Protein AF-A0A1F8CKK1-F1 (afdb_monomer_lite)

Organism: NCBI:txid1802534

pLDDT: mean 74.71, std 16.8, range [35.19, 97.88]

Foldseek 3Di:
DVVLVVLQVVLLVVLVVVLVVVVVVLVVQQVVQPAPDPPDTSHPVNQVVLSVVLNVCSVCVLVLLVVLLVVLLVLLLVLLQVLLVPFQFAHSVRLCCLDPNPVPPCSLVVLLVLLLVLLVLLLVLVLVLLVVVLVVVVVVPPVVCCPVSVVVSVVCNVVSVVVSVVLSVVLVVLSVLLVVLLVVLVVQLSCLSSCVSVQQSVVSPDVCTHDVLSSLSNSLSSQLVSLLSNLSSLLSSLSLQLSLLSCVVPPPDDPVVVVCCVVPPNRHHRDPDDDDDPVVVDPPCSSVVSNVVSSVSSNCSSQSSQQSSCVSSVVHRDDPDPVNVVVVVVVVVVVVVVVVVVVVCVVDVPVPPPPPVCPPPVPVPQDPVCVCVVVPDDDPDPDDDDDPDDDD

Structure (mmCIF, N/CA/C/O backbone):
data_AF-A0A1F8CKK1-F1
#
_entry.id   AF-A0A1F8CKK1-F1
#
loop_
_atom_site.group_PDB
_atom_site.id
_atom_site.type_symbol
_atom_site.label_atom_id
_atom_site.label_alt_id
_atom_site.label_comp_id
_atom_site.label_asym_id
_atom_site.label_entity_id
_atom_site.label_seq_id
_atom_site.pdbx_PDB_ins_code
_atom_site.Cartn_x
_atom_site.Cartn_y
_atom_site.Cartn_z
_atom_site.occupancy
_atom_site.B_iso_or_equiv
_atom_site.auth_seq_id
_atom_site.auth_comp_id
_atom_site.auth_asym_id
_atom_site.auth_atom_id
_atom_site.pdbx_PDB_model_num
ATOM 1 N N . MET A 1 1 ? 5.141 -10.813 16.669 1.00 58.84 1 MET A N 1
ATOM 2 C CA . MET A 1 1 ? 4.476 -9.542 17.045 1.00 58.84 1 MET A CA 1
ATOM 3 C C . MET A 1 1 ? 4.491 -9.273 18.563 1.00 58.84 1 MET A C 1
ATOM 5 O O . MET A 1 1 ? 3.656 -8.501 19.014 1.00 58.84 1 MET A O 1
ATOM 9 N N . GLY A 1 2 ? 5.440 -9.820 19.345 1.00 78.56 2 GLY A N 1
ATOM 10 C CA . GLY A 1 2 ? 5.401 -9.728 20.820 1.00 78.56 2 GLY A CA 1
ATOM 11 C C . GLY A 1 2 ? 5.303 -8.294 21.348 1.00 78.56 2 GLY A C 1
ATOM 12 O O . GLY A 1 2 ? 4.339 -7.955 22.017 1.00 78.56 2 GLY A O 1
ATOM 13 N N . VAL A 1 3 ? 6.188 -7.403 20.891 1.00 86.62 3 VAL A N 1
ATOM 14 C CA . VAL A 1 3 ? 6.189 -5.998 21.341 1.00 86.62 3 VAL A CA 1
ATOM 15 C C . VAL A 1 3 ? 4.869 -5.279 21.025 1.00 86.62 3 VAL A C 1
ATOM 17 O O . VAL A 1 3 ? 4.311 -4.594 21.873 1.00 86.62 3 VAL A O 1
ATOM 20 N N . VAL A 1 4 ? 4.325 -5.447 19.813 1.00 89.31 4 VAL A N 1
ATOM 21 C CA . VAL A 1 4 ? 3.045 -4.820 19.418 1.00 89.31 4 VAL A CA 1
ATOM 22 C C . VAL A 1 4 ? 1.879 -5.373 20.244 1.00 89.31 4 VAL A C 1
ATOM 24 O O . VAL A 1 4 ? 0.963 -4.632 20.597 1.00 89.31 4 VAL A O 1
ATOM 27 N N . GLN A 1 5 ? 1.918 -6.666 20.568 1.00 92.69 5 GLN A N 1
ATOM 28 C CA . GLN A 1 5 ? 0.923 -7.318 21.411 1.00 92.69 5 GLN A CA 1
ATOM 29 C C . GLN A 1 5 ? 0.955 -6.773 22.844 1.00 92.69 5 GLN A C 1
ATOM 31 O O . GLN A 1 5 ? -0.108 -6.502 23.398 1.00 92.69 5 GLN A O 1
ATOM 36 N N . ASP A 1 6 ? 2.136 -6.542 23.416 1.00 95.31 6 ASP A N 1
ATOM 37 C CA . ASP A 1 6 ? 2.282 -5.992 24.771 1.00 95.31 6 ASP A CA 1
ATOM 38 C C . ASP A 1 6 ? 1.684 -4.579 24.874 1.00 95.31 6 ASP A C 1
ATOM 40 O O . ASP A 1 6 ? 0.915 -4.263 25.793 1.00 95.31 6 ASP A O 1
ATOM 44 N N . TRP A 1 7 ? 1.951 -3.740 23.867 1.00 95.19 7 TRP A N 1
ATOM 45 C CA . TRP A 1 7 ? 1.328 -2.420 23.746 1.00 95.19 7 TRP A CA 1
ATOM 46 C C . TRP A 1 7 ? -0.192 -2.513 23.597 1.00 95.19 7 TRP A C 1
ATOM 48 O O . TRP A 1 7 ? -0.923 -1.785 24.271 1.00 95.19 7 TRP A O 1
ATOM 58 N N . TRP A 1 8 ? -0.689 -3.433 22.766 1.00 96.81 8 TRP A N 1
ATOM 59 C CA . TRP A 1 8 ? -2.127 -3.657 22.618 1.00 96.81 8 TRP A CA 1
ATOM 60 C C . TRP A 1 8 ? -2.789 -4.098 23.930 1.00 96.81 8 TRP A C 1
ATOM 62 O O . TRP A 1 8 ? -3.837 -3.558 24.280 1.00 96.81 8 TRP A O 1
ATOM 72 N N . ILE A 1 9 ? -2.184 -5.020 24.693 1.00 96.56 9 ILE A N 1
ATOM 73 C CA . ILE A 1 9 ? -2.707 -5.462 26.000 1.00 96.56 9 I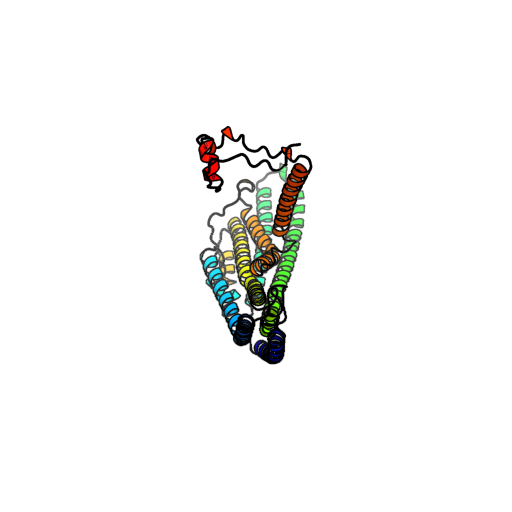LE A CA 1
ATOM 74 C C . ILE A 1 9 ? -2.836 -4.266 26.947 1.00 96.56 9 ILE A C 1
ATOM 76 O O . ILE A 1 9 ? -3.868 -4.106 27.601 1.00 96.56 9 ILE A O 1
ATOM 80 N N . THR A 1 10 ? -1.820 -3.404 26.978 1.00 97.00 10 THR A N 1
ATOM 81 C CA . THR A 1 10 ? -1.805 -2.199 27.816 1.00 97.00 10 THR A CA 1
ATOM 82 C C . THR A 1 10 ? -2.953 -1.256 27.452 1.00 97.00 10 THR A C 1
ATOM 84 O O . THR A 1 10 ? -3.754 -0.886 28.313 1.00 97.00 10 THR A O 1
ATOM 87 N N . ILE A 1 11 ? -3.100 -0.924 26.164 1.00 97.88 11 ILE A N 1
ATOM 88 C CA . ILE A 1 11 ? -4.178 -0.048 25.683 1.00 97.88 11 ILE A CA 1
ATOM 89 C C . ILE A 1 11 ? -5.557 -0.686 25.881 1.00 97.88 11 ILE A C 1
ATOM 91 O O . ILE A 1 11 ? -6.513 0.005 26.234 1.00 97.88 11 ILE A O 1
ATOM 95 N N . ARG A 1 12 ? -5.686 -2.002 25.708 1.00 97.25 12 ARG A N 1
ATOM 96 C CA . ARG A 1 12 ? -6.932 -2.739 25.947 1.00 97.25 12 ARG A CA 1
ATOM 97 C C . ARG A 1 12 ? -7.354 -2.671 27.412 1.00 97.25 12 ARG A C 1
ATOM 99 O O . ARG A 1 12 ? -8.513 -2.377 27.686 1.00 97.25 12 ARG A O 1
ATOM 106 N N . ASN A 1 13 ? -6.431 -2.899 28.345 1.00 97.69 13 ASN A N 1
ATOM 107 C CA . ASN A 1 13 ? -6.725 -2.834 29.777 1.00 97.69 13 ASN A CA 1
ATOM 108 C C . ASN A 1 13 ? -7.135 -1.412 30.193 1.00 97.69 13 ASN A C 1
ATOM 110 O O . ASN A 1 13 ? -8.126 -1.242 30.902 1.00 97.69 13 ASN A O 1
ATOM 114 N N . LEU A 1 14 ? -6.443 -0.392 29.671 1.00 97.31 14 LEU A N 1
ATOM 115 C CA . LEU A 1 14 ? -6.842 1.008 29.831 1.00 97.31 14 LEU A CA 1
ATOM 116 C C . LEU A 1 14 ? -8.254 1.260 29.275 1.00 97.31 14 LEU A C 1
ATOM 118 O O . LEU A 1 14 ? -9.082 1.901 29.919 1.00 97.31 14 LEU A O 1
ATOM 122 N N . THR A 1 15 ? -8.549 0.710 28.096 1.00 97.12 15 THR A N 1
ATOM 123 C CA . THR A 1 15 ? -9.863 0.828 27.452 1.00 97.12 15 THR A CA 1
ATOM 124 C C . THR A 1 15 ? -10.959 0.188 28.297 1.00 97.12 15 THR A C 1
ATOM 126 O O . THR A 1 15 ? -12.020 0.785 28.426 1.00 97.12 15 THR A O 1
ATOM 129 N N . TYR A 1 16 ? -10.725 -0.965 28.934 1.00 96.88 16 TYR A N 1
ATOM 130 C CA . TYR A 1 16 ? -11.705 -1.548 29.861 1.00 96.88 16 TYR A CA 1
ATOM 131 C C . TYR A 1 16 ? -11.986 -0.651 31.067 1.00 96.88 16 TYR A C 1
ATOM 133 O O . TYR A 1 16 ? -13.138 -0.555 31.482 1.00 96.88 16 TYR A O 1
ATOM 141 N N . GLY A 1 17 ? -10.981 0.073 31.569 1.00 95.81 17 GLY A N 1
ATOM 142 C CA . GLY A 1 17 ? -11.201 1.126 32.564 1.00 95.81 17 GLY A CA 1
ATOM 143 C C . GLY A 1 17 ? -12.185 2.189 32.063 1.00 95.81 17 GLY A C 1
ATOM 144 O O . GLY A 1 17 ? -13.155 2.515 32.746 1.00 95.81 17 GLY A O 1
ATOM 145 N N . PHE A 1 18 ? -12.007 2.664 30.827 1.00 95.81 18 PHE A N 1
ATOM 146 C CA . PHE A 1 18 ? -12.954 3.598 30.214 1.00 95.81 18 PHE A CA 1
ATOM 147 C C . PHE A 1 18 ? -14.330 2.978 29.942 1.00 95.81 18 PHE A C 1
ATOM 149 O O . PHE A 1 18 ? -15.329 3.665 30.129 1.00 95.81 18 PHE A O 1
ATOM 156 N N . VAL A 1 19 ? -14.422 1.698 29.559 1.00 94.94 19 VAL A N 1
ATOM 157 C CA . VAL A 1 19 ? -15.707 0.996 29.360 1.00 94.94 19 VAL A CA 1
ATOM 158 C C . VAL A 1 19 ? -16.568 1.069 30.617 1.00 94.94 19 VAL A C 1
ATOM 160 O O . VAL A 1 19 ? -17.765 1.316 30.501 1.00 94.94 19 VAL A O 1
ATOM 163 N N . VAL A 1 20 ? -15.982 0.899 31.807 1.00 95.62 20 VAL A N 1
ATOM 164 C CA . VAL A 1 20 ? -16.723 1.022 33.074 1.00 95.62 20 VAL A CA 1
ATOM 165 C C . VAL A 1 20 ? -17.326 2.420 33.213 1.00 95.62 20 VAL A C 1
ATOM 167 O O . VAL A 1 20 ? -18.511 2.552 33.516 1.00 95.62 20 VAL A O 1
ATOM 170 N N . LEU A 1 21 ? -16.553 3.468 32.916 1.00 94.62 21 LEU A N 1
ATOM 171 C CA . LEU A 1 21 ? -17.052 4.847 32.936 1.00 94.62 21 LEU A CA 1
ATOM 172 C C . LEU A 1 21 ? -18.163 5.071 31.903 1.00 94.62 21 LEU A C 1
ATOM 174 O O . LEU A 1 21 ? -19.169 5.709 32.209 1.00 94.62 21 LEU A O 1
ATOM 178 N N . VAL A 1 22 ? -18.024 4.509 30.699 1.00 92.12 22 VAL A N 1
ATOM 179 C CA . VAL A 1 22 ? -19.056 4.585 29.654 1.00 92.12 22 VAL A CA 1
ATOM 180 C C . VAL A 1 22 ? -20.335 3.854 30.081 1.00 92.12 22 VAL A C 1
ATOM 182 O O . VAL A 1 22 ? -21.434 4.355 29.858 1.00 92.12 22 VAL A O 1
ATOM 185 N N . ALA A 1 23 ? -20.218 2.697 30.733 1.00 91.81 23 ALA A N 1
ATOM 186 C CA . ALA A 1 23 ? -21.359 1.946 31.253 1.00 91.81 23 ALA A CA 1
ATOM 187 C C . ALA A 1 23 ? -22.105 2.717 32.355 1.00 91.81 23 ALA A C 1
ATOM 189 O O . ALA A 1 23 ? -23.339 2.763 32.356 1.00 91.81 23 ALA A O 1
ATOM 190 N N . LEU A 1 24 ? -21.369 3.372 33.260 1.00 93.81 24 LEU A N 1
ATOM 191 C CA . LEU A 1 24 ? -21.950 4.265 34.267 1.00 93.81 24 LEU A CA 1
ATOM 192 C C . LEU A 1 24 ? -22.661 5.447 33.605 1.00 93.81 24 LEU A C 1
ATOM 194 O O . LEU A 1 24 ? -23.806 5.744 33.938 1.00 93.81 24 LEU A O 1
ATOM 198 N N . TYR A 1 25 ? -22.021 6.071 32.616 1.00 89.88 25 TYR A N 1
ATOM 199 C CA . TYR A 1 25 ? -22.616 7.158 31.846 1.00 89.88 25 TYR A CA 1
ATOM 200 C C . TYR A 1 25 ? -23.936 6.735 31.181 1.00 89.88 25 TYR A C 1
ATOM 202 O O . TYR A 1 25 ? -24.949 7.410 31.364 1.00 89.88 25 TYR A O 1
ATOM 210 N N . TYR A 1 26 ? -23.980 5.585 30.497 1.00 88.44 26 TYR A N 1
ATOM 211 C CA . TYR A 1 26 ? -25.229 5.063 29.927 1.00 88.44 26 TYR A CA 1
ATOM 212 C C . TYR A 1 26 ? -26.294 4.770 30.988 1.00 88.44 26 TYR A C 1
ATOM 214 O O . TYR A 1 26 ? -27.465 5.060 30.752 1.00 88.44 26 TYR A O 1
ATOM 222 N N . SER A 1 27 ? -25.911 4.257 32.159 1.00 88.81 27 SER A N 1
ATOM 223 C CA . SER A 1 27 ? -26.847 4.024 33.268 1.00 88.81 27 SER A CA 1
ATOM 224 C C . SER A 1 27 ? -27.545 5.317 33.708 1.00 88.81 27 SER A C 1
ATOM 226 O O . SER A 1 27 ? -28.767 5.338 33.862 1.00 88.81 27 SER A O 1
ATOM 228 N N . PHE A 1 28 ? -26.801 6.422 33.829 1.00 90.00 28 PHE A N 1
ATOM 229 C CA . PHE A 1 28 ? -27.382 7.732 34.144 1.00 90.00 28 PHE A CA 1
ATOM 230 C C . PHE A 1 28 ? -28.257 8.277 33.015 1.00 90.00 28 PHE A C 1
ATOM 232 O O . PHE A 1 28 ? -29.339 8.795 33.277 1.00 90.00 28 PHE A O 1
ATOM 239 N N . LEU A 1 29 ? -27.832 8.136 31.756 1.00 87.06 29 LEU A N 1
ATOM 240 C CA . LEU A 1 29 ? -28.624 8.563 30.598 1.00 87.06 29 LEU A CA 1
ATOM 241 C C . LEU A 1 29 ? -29.995 7.882 30.542 1.00 87.06 29 LEU A C 1
ATOM 243 O O . LEU A 1 29 ? -30.996 8.527 30.223 1.00 87.06 29 LEU A O 1
ATOM 247 N N . ILE A 1 30 ? -30.024 6.591 30.872 1.00 87.56 30 ILE A N 1
ATOM 248 C CA . ILE A 1 30 ? -31.239 5.784 30.952 1.00 87.56 30 ILE A CA 1
ATOM 249 C C . ILE A 1 30 ? -32.105 6.249 32.130 1.00 87.56 30 ILE A C 1
ATOM 251 O O . ILE A 1 30 ? -33.291 6.513 31.935 1.00 87.56 30 ILE A O 1
ATOM 255 N N . MET A 1 31 ? -31.524 6.402 33.328 1.00 88.31 31 MET A N 1
ATOM 256 C CA . MET A 1 31 ? -32.251 6.827 34.534 1.00 88.31 31 MET A CA 1
ATOM 257 C C . MET A 1 31 ? -32.874 8.219 34.374 1.00 88.31 31 MET A C 1
ATOM 259 O O . MET A 1 31 ? -34.038 8.422 34.708 1.00 88.31 31 MET A O 1
ATOM 263 N N . PHE A 1 32 ? -32.125 9.170 33.816 1.00 86.75 32 PHE A N 1
ATOM 264 C CA . PHE A 1 32 ? -32.598 10.537 33.592 1.00 86.75 32 PHE A CA 1
ATOM 265 C C . PHE A 1 32 ? -33.416 10.701 32.314 1.00 86.75 32 PHE A C 1
ATOM 267 O O . PHE A 1 32 ? -33.806 11.819 31.977 1.00 86.75 32 PHE A O 1
ATOM 274 N N . ARG A 1 33 ? -33.684 9.603 31.594 1.00 82.88 33 ARG A N 1
ATOM 275 C CA . ARG A 1 33 ? -34.461 9.602 30.353 1.00 82.88 33 ARG A CA 1
ATOM 276 C C . ARG A 1 33 ? -33.969 10.683 29.375 1.00 82.88 33 ARG A C 1
ATOM 278 O O . ARG A 1 33 ? -34.769 11.398 28.765 1.00 82.88 33 ARG A O 1
ATOM 285 N N . MET A 1 34 ? -32.646 10.827 29.250 1.00 78.00 34 MET A N 1
ATOM 286 C CA . MET A 1 34 ? -32.038 11.904 28.469 1.00 78.00 34 MET A CA 1
ATOM 287 C C . MET A 1 34 ? -32.328 11.703 26.973 1.00 78.00 34 MET A C 1
ATOM 289 O O . MET A 1 34 ? -32.187 10.605 26.425 1.00 78.00 34 MET A O 1
ATOM 293 N N . LYS A 1 35 ? -32.763 12.777 26.308 1.00 74.75 35 LYS A N 1
ATOM 294 C CA . LYS A 1 35 ? -33.112 12.797 24.883 1.00 74.75 35 LYS A CA 1
ATOM 295 C C . LYS A 1 35 ? -31.888 13.168 24.039 1.00 74.75 35 LYS A C 1
ATOM 297 O O . LYS A 1 35 ? -31.324 14.235 24.251 1.00 74.75 35 LYS A O 1
ATOM 302 N N . ILE A 1 36 ? -31.501 12.327 23.071 1.00 67.38 36 ILE A N 1
ATOM 303 C CA . ILE A 1 36 ? -30.452 12.658 22.075 1.00 67.38 36 ILE A CA 1
ATOM 304 C C . ILE A 1 36 ? -31.035 13.530 20.953 1.00 67.38 36 ILE A C 1
ATOM 306 O O . ILE A 1 36 ? -30.347 14.367 20.378 1.00 67.38 36 ILE A O 1
ATOM 310 N N . SER A 1 37 ? -32.319 13.344 20.644 1.00 68.88 37 SER A N 1
ATOM 311 C CA . SER A 1 37 ? -33.090 14.178 19.721 1.00 68.88 37 SER A CA 1
ATOM 312 C C . SER A 1 37 ? -34.460 14.479 20.340 1.00 68.88 37 SER A C 1
ATOM 314 O O . SER A 1 37 ? -34.867 13.762 21.258 1.00 68.88 37 SER A O 1
ATOM 316 N N . PRO A 1 38 ? -35.219 15.486 19.864 1.00 61.25 38 PRO A N 1
ATOM 317 C CA . PRO A 1 38 ? -36.509 15.871 20.456 1.00 61.25 38 PRO A CA 1
ATOM 318 C C . PRO A 1 38 ? -37.500 14.705 20.655 1.00 61.25 38 PRO A C 1
ATOM 320 O O . PRO A 1 38 ? -38.376 14.776 21.522 1.00 61.25 38 PRO A O 1
ATOM 323 N N . GLN A 1 39 ? -37.323 13.622 19.887 1.00 53.75 39 GLN A N 1
ATOM 324 C CA . GLN A 1 39 ? -38.182 12.441 19.845 1.00 53.75 39 GLN A CA 1
ATOM 325 C C . GLN A 1 39 ? -37.489 11.132 20.292 1.00 53.75 39 GLN A C 1
ATOM 327 O O . GLN A 1 39 ? -38.193 10.158 20.543 1.00 53.75 39 GLN A O 1
ATOM 332 N N . ALA A 1 40 ? -36.155 11.081 20.445 1.00 70.75 40 ALA A N 1
ATOM 333 C CA . ALA A 1 40 ? -35.425 9.854 20.800 1.00 70.75 40 ALA A CA 1
ATOM 334 C C . ALA A 1 40 ? -34.762 9.942 22.184 1.00 70.75 40 ALA A C 1
ATOM 336 O O . ALA A 1 40 ? -33.787 10.671 22.390 1.00 70.75 40 ALA A O 1
ATOM 337 N N . VAL A 1 41 ? -35.286 9.156 23.125 1.00 68.62 41 VAL A N 1
ATOM 338 C CA . VAL A 1 41 ? -34.684 8.888 24.439 1.00 68.62 41 VAL A CA 1
ATOM 339 C C . VAL A 1 41 ? -33.741 7.692 24.320 1.00 68.62 41 VAL A C 1
ATOM 341 O O . VAL A 1 41 ? -34.064 6.721 23.636 1.00 68.62 41 VAL A O 1
ATOM 344 N N . ILE A 1 42 ? -32.608 7.728 25.021 1.00 75.38 42 ILE A N 1
ATOM 345 C CA . ILE A 1 42 ? -31.711 6.569 25.133 1.00 75.38 42 ILE A CA 1
ATOM 346 C C . ILE A 1 42 ? -32.409 5.467 25.932 1.00 75.38 42 ILE A C 1
ATOM 348 O O . ILE A 1 42 ? -32.591 5.592 27.141 1.00 75.38 42 ILE A O 1
ATOM 352 N N . SER A 1 43 ? -32.806 4.389 25.256 1.00 77.00 43 SER A N 1
ATOM 353 C CA . SER A 1 43 ? -33.398 3.213 25.898 1.00 77.00 43 SER A CA 1
ATOM 354 C C . SER A 1 43 ? -32.340 2.165 26.249 1.00 77.00 43 SER A C 1
ATOM 356 O O . SER A 1 43 ? -31.331 2.024 25.549 1.00 77.00 43 SER A O 1
ATOM 358 N N . ILE A 1 44 ? -32.623 1.376 27.292 1.00 78.06 44 ILE A N 1
ATOM 359 C CA . ILE A 1 44 ? -31.873 0.165 27.679 1.00 78.06 44 ILE A CA 1
ATOM 360 C C . ILE A 1 44 ? -31.644 -0.745 26.468 1.00 78.06 44 ILE A C 1
ATOM 362 O O . ILE A 1 44 ? -30.530 -1.212 26.231 1.00 78.06 44 ILE A O 1
ATOM 366 N N . GLU A 1 45 ? -32.692 -0.924 25.666 1.00 79.88 45 GLU A N 1
ATOM 367 C CA . GLU A 1 45 ? -32.716 -1.786 24.484 1.00 79.88 45 GLU A CA 1
ATOM 368 C C . GLU A 1 45 ? -31.736 -1.337 23.396 1.00 79.88 45 GLU A C 1
ATOM 370 O O . GLU A 1 45 ? -31.213 -2.162 22.656 1.00 79.88 45 GLU A O 1
ATOM 375 N N . SER A 1 46 ? -31.442 -0.036 23.304 1.00 83.12 46 SER A N 1
ATOM 376 C CA . SER A 1 46 ? -30.497 0.501 22.317 1.00 83.12 46 SER A CA 1
ATOM 377 C C . SER A 1 46 ? -29.065 0.640 22.845 1.00 83.12 46 SER A C 1
ATOM 379 O O . SER A 1 46 ? -28.116 0.585 22.059 1.00 83.12 46 SER A O 1
ATOM 381 N N . ALA A 1 47 ? -28.896 0.834 24.156 1.00 82.94 47 ALA A N 1
ATOM 382 C CA . ALA A 1 47 ? -27.607 1.125 24.780 1.00 82.94 47 ALA A CA 1
ATOM 383 C C . ALA A 1 47 ? -26.841 -0.146 25.178 1.00 82.94 47 ALA A C 1
ATOM 385 O O . ALA A 1 47 ? -25.645 -0.248 24.896 1.00 82.94 47 ALA A O 1
ATOM 386 N N . ILE A 1 48 ? -27.519 -1.135 25.778 1.00 88.12 48 ILE A N 1
ATOM 387 C CA . ILE A 1 48 ? -26.867 -2.369 26.246 1.00 88.12 48 ILE A CA 1
ATOM 388 C C . ILE A 1 48 ? -26.255 -3.164 25.086 1.00 88.12 48 ILE A C 1
ATOM 390 O O . ILE A 1 48 ? -25.065 -3.479 25.170 1.00 88.12 48 ILE A O 1
ATOM 394 N N . PRO A 1 49 ? -26.976 -3.454 23.981 1.00 88.69 49 PRO A N 1
ATOM 395 C CA . PRO A 1 49 ? -26.403 -4.258 22.903 1.00 88.69 49 PRO A CA 1
ATOM 396 C C . PRO A 1 49 ? -25.157 -3.612 22.293 1.00 88.69 49 PRO A C 1
ATOM 398 O O . PRO A 1 49 ? -24.177 -4.299 22.017 1.00 88.69 49 PRO A O 1
ATOM 401 N N . LYS A 1 50 ? -25.151 -2.281 22.147 1.00 88.25 50 LYS A N 1
ATOM 402 C CA . LYS A 1 50 ? -23.993 -1.538 21.630 1.00 88.25 50 LYS A CA 1
ATOM 403 C C . LYS A 1 50 ? -22.774 -1.669 22.535 1.00 88.25 50 LYS A C 1
ATOM 405 O O . LYS A 1 50 ? -21.676 -1.893 22.032 1.00 88.25 50 LYS A O 1
ATOM 410 N N . LEU A 1 51 ? -22.963 -1.561 23.850 1.00 92.25 51 LEU A N 1
ATOM 411 C CA . LEU A 1 51 ? -21.875 -1.702 24.815 1.00 92.25 51 LEU A CA 1
ATOM 412 C C . LEU A 1 51 ? -21.310 -3.129 24.824 1.00 92.25 51 LEU A C 1
ATOM 414 O O . LEU A 1 51 ? -20.093 -3.298 24.786 1.00 92.25 51 LEU A O 1
ATOM 418 N N . VAL A 1 52 ? -22.177 -4.146 24.788 1.00 94.38 52 VAL A N 1
ATOM 419 C CA . VAL A 1 52 ? -21.765 -5.560 24.708 1.00 94.38 52 VAL A CA 1
ATOM 420 C C . VAL A 1 52 ? -20.965 -5.829 23.431 1.00 94.38 52 VAL A C 1
ATOM 422 O O . VAL A 1 52 ? -19.880 -6.408 23.494 1.00 94.38 52 VAL A O 1
ATOM 425 N N . ILE A 1 53 ? -21.454 -5.358 22.279 1.00 93.19 53 ILE A N 1
ATOM 426 C CA . ILE A 1 53 ? -20.752 -5.499 20.998 1.00 93.19 53 ILE A CA 1
ATOM 427 C C . ILE A 1 53 ? -19.402 -4.775 21.038 1.00 93.19 53 ILE A C 1
ATOM 429 O O . ILE A 1 53 ? -18.409 -5.329 20.578 1.00 93.19 53 ILE A O 1
ATOM 433 N N . ALA A 1 54 ? -19.326 -3.569 21.609 1.00 93.88 54 ALA A N 1
ATOM 434 C CA . ALA A 1 54 ? -18.067 -2.837 21.710 1.00 93.88 54 ALA A CA 1
ATOM 435 C C . ALA A 1 54 ? -17.029 -3.587 22.554 1.00 93.88 54 ALA A C 1
ATOM 437 O O . ALA A 1 54 ? -15.887 -3.712 22.122 1.00 93.88 54 ALA A O 1
ATOM 438 N N . VAL A 1 55 ? -17.416 -4.142 23.708 1.00 95.75 55 VAL A N 1
ATOM 439 C CA . VAL A 1 55 ? -16.510 -4.949 24.546 1.00 95.75 55 VAL A CA 1
ATOM 440 C C . VAL A 1 55 ? -16.018 -6.184 23.794 1.00 95.75 55 VAL A C 1
ATOM 442 O O . VAL A 1 55 ? -14.821 -6.459 23.806 1.00 95.75 55 VAL A O 1
ATOM 445 N N . LEU A 1 56 ? -16.909 -6.881 23.086 1.00 96.56 56 LEU A N 1
ATOM 446 C CA . LEU A 1 56 ? -16.545 -8.031 22.256 1.00 96.56 56 LEU A CA 1
ATOM 447 C C . LEU A 1 56 ? -15.576 -7.634 21.130 1.00 96.56 56 LEU A C 1
ATOM 449 O O . LEU A 1 56 ? -14.574 -8.297 20.887 1.00 96.56 56 LEU A O 1
ATOM 453 N N . LEU A 1 57 ? -15.822 -6.523 20.442 1.00 96.69 57 LEU A N 1
ATOM 454 C CA . LEU A 1 57 ? -14.918 -6.057 19.390 1.00 96.69 57 LEU A CA 1
ATOM 455 C C . LEU A 1 57 ? -13.566 -5.605 19.955 1.00 96.69 57 LEU A C 1
ATOM 457 O O . LEU A 1 57 ? -12.538 -5.819 19.317 1.00 96.69 57 LEU A O 1
ATOM 461 N N . ILE A 1 58 ? -13.542 -5.035 21.161 1.00 96.88 58 ILE A N 1
ATOM 462 C CA . ILE A 1 58 ? -12.306 -4.687 21.867 1.00 96.88 58 ILE A CA 1
ATOM 463 C C . ILE A 1 58 ? -11.495 -5.950 22.193 1.00 96.88 58 ILE A C 1
ATOM 465 O O . ILE A 1 58 ? -10.294 -5.974 21.901 1.00 96.88 58 ILE A O 1
ATOM 469 N N . THR A 1 59 ? -12.120 -7.003 22.740 1.00 96.25 59 THR A N 1
ATOM 470 C CA . THR A 1 59 ? -11.426 -8.258 23.095 1.00 96.25 59 THR A CA 1
ATOM 471 C C . THR A 1 59 ? -10.811 -8.922 21.864 1.00 96.25 59 THR A C 1
ATOM 473 O O . THR A 1 59 ? -9.646 -9.319 21.900 1.00 96.25 59 THR A O 1
ATOM 476 N N . PHE A 1 60 ? -11.566 -8.990 20.764 1.00 96.56 60 PHE A N 1
ATOM 477 C CA . PHE A 1 60 ? -11.152 -9.655 19.528 1.00 96.56 60 PHE A CA 1
ATOM 478 C C . PHE A 1 60 ? -10.380 -8.757 18.553 1.00 96.56 60 PHE A C 1
ATOM 480 O O . PHE A 1 60 ? -9.922 -9.245 17.522 1.00 96.56 60 PHE A O 1
ATOM 487 N N . SER A 1 61 ? -10.175 -7.474 18.865 1.00 97.06 61 SER A N 1
ATOM 488 C CA . SER A 1 61 ? -9.538 -6.510 17.952 1.00 97.06 61 SER A CA 1
ATOM 489 C C . SER A 1 61 ? -8.175 -6.966 17.413 1.00 97.06 61 SER A C 1
ATOM 491 O O . SER A 1 61 ? -7.910 -6.816 16.220 1.00 97.06 61 SER A O 1
ATOM 493 N N . TYR A 1 62 ? -7.338 -7.586 18.252 1.00 96.00 62 TYR A N 1
ATOM 494 C CA . TYR A 1 62 ? -6.041 -8.129 17.834 1.00 96.00 62 TYR A CA 1
ATOM 495 C C . TYR A 1 62 ? -6.180 -9.320 16.879 1.00 96.00 62 TYR A C 1
ATOM 497 O O . TYR A 1 62 ? -5.491 -9.376 15.865 1.00 96.00 62 TYR A O 1
ATOM 505 N N . ALA A 1 63 ? -7.104 -10.243 17.164 1.00 95.94 63 ALA A N 1
ATOM 506 C CA . ALA A 1 63 ? -7.352 -11.408 16.318 1.00 95.94 63 ALA A CA 1
ATOM 507 C C . ALA A 1 63 ? -7.912 -10.999 14.947 1.00 95.94 63 ALA A C 1
ATOM 509 O O . ALA A 1 63 ? -7.461 -11.503 13.923 1.00 95.94 63 ALA A O 1
ATOM 510 N N . ILE A 1 64 ? -8.837 -10.033 14.918 1.00 96.69 64 ILE A N 1
ATOM 511 C CA . ILE A 1 64 ? -9.387 -9.474 13.674 1.00 96.69 64 ILE A CA 1
ATOM 512 C C . ILE A 1 64 ? -8.277 -8.821 12.849 1.00 96.69 64 ILE A C 1
ATOM 514 O O . ILE A 1 64 ? -8.216 -9.009 11.635 1.00 96.69 64 ILE A O 1
ATOM 518 N N . ALA A 1 65 ? -7.382 -8.070 13.494 1.00 96.50 65 ALA A N 1
ATOM 519 C CA . ALA A 1 65 ? -6.270 -7.454 12.792 1.00 96.50 65 ALA A CA 1
ATOM 520 C C . ALA A 1 65 ? -5.258 -8.479 12.261 1.00 96.50 65 ALA A C 1
ATOM 522 O O . ALA A 1 65 ? -4.807 -8.337 11.128 1.00 96.50 65 ALA A O 1
ATOM 523 N N . GLY A 1 66 ? -4.942 -9.519 13.040 1.00 94.44 66 GLY A N 1
ATOM 524 C CA . GLY A 1 66 ? -4.114 -10.640 12.590 1.00 94.44 66 GLY A CA 1
ATOM 525 C C . GLY A 1 66 ? -4.719 -11.334 11.372 1.00 94.44 66 GLY A C 1
ATOM 526 O O . GLY A 1 66 ? -4.058 -11.459 10.348 1.00 94.44 66 GLY A O 1
ATOM 527 N N . PHE A 1 67 ? -6.016 -11.643 11.423 1.00 95.88 67 PHE A N 1
ATOM 528 C CA . PHE A 1 67 ? -6.740 -12.216 10.289 1.00 95.88 67 PHE A CA 1
ATOM 529 C C . PHE A 1 67 ? -6.696 -11.318 9.040 1.00 95.88 67 PHE A C 1
ATOM 531 O O . PHE A 1 67 ? -6.506 -11.805 7.928 1.00 95.88 67 PHE A O 1
ATOM 538 N N . ALA A 1 68 ? -6.829 -9.998 9.201 1.00 95.38 68 ALA A N 1
ATOM 539 C CA . ALA A 1 68 ? -6.720 -9.059 8.084 1.00 95.38 68 ALA A CA 1
ATOM 540 C C . ALA A 1 68 ? -5.306 -9.034 7.470 1.00 95.38 68 ALA A C 1
ATOM 542 O O . ALA A 1 68 ? -5.167 -8.915 6.251 1.00 95.38 68 ALA A O 1
ATOM 543 N N . VAL A 1 69 ? -4.262 -9.159 8.296 1.00 93.50 69 VAL A N 1
ATOM 544 C CA . VAL A 1 69 ? -2.868 -9.282 7.838 1.00 93.50 69 VAL A CA 1
ATOM 545 C C . VAL A 1 69 ? -2.660 -10.596 7.084 1.00 93.50 69 VAL A C 1
ATOM 547 O O . VAL A 1 69 ? -2.072 -10.585 6.004 1.00 93.50 69 VAL A O 1
ATOM 550 N N . ASP A 1 70 ? -3.190 -11.709 7.584 1.00 93.19 70 ASP A N 1
ATOM 551 C CA . ASP A 1 70 ? -3.095 -13.005 6.904 1.00 93.19 70 ASP A CA 1
ATOM 552 C C . ASP A 1 70 ? -3.793 -12.965 5.537 1.00 93.19 70 ASP A C 1
ATOM 554 O O . ASP A 1 70 ? -3.229 -13.388 4.525 1.00 93.19 70 ASP A O 1
ATOM 558 N N . LEU A 1 71 ? -4.983 -12.359 5.471 1.00 93.62 71 LEU A N 1
ATOM 559 C CA . LEU A 1 71 ? -5.716 -12.156 4.221 1.00 93.62 71 LEU A CA 1
ATOM 560 C C . LEU A 1 71 ? -4.921 -11.304 3.221 1.00 93.62 71 LEU A C 1
ATOM 562 O O . LEU A 1 71 ? -4.930 -11.592 2.024 1.00 93.62 71 LEU A O 1
ATOM 566 N N . MET A 1 72 ? -4.197 -10.285 3.695 1.00 92.00 72 MET A N 1
ATOM 567 C CA . MET A 1 72 ? -3.298 -9.506 2.844 1.00 92.00 72 MET A CA 1
ATOM 568 C C . MET A 1 72 ? -2.247 -10.408 2.187 1.00 92.00 72 MET A C 1
ATOM 570 O O . MET A 1 72 ? -2.061 -10.300 0.977 1.00 92.00 72 MET A O 1
ATOM 574 N N . TYR A 1 73 ? -1.612 -11.321 2.933 1.00 88.44 73 TYR A N 1
ATOM 575 C CA . TYR A 1 73 ? -0.598 -12.235 2.383 1.00 88.44 73 TYR A CA 1
ATOM 576 C C . TYR A 1 73 ? -1.184 -13.245 1.392 1.00 88.44 73 TYR A C 1
ATOM 578 O O . TYR A 1 73 ? -0.554 -13.581 0.390 1.00 88.44 73 TYR A O 1
ATOM 586 N N . VAL A 1 74 ? -2.409 -13.713 1.630 1.00 89.88 74 VAL A N 1
ATOM 587 C CA . VAL A 1 74 ? -3.110 -14.586 0.677 1.00 89.88 74 VAL A CA 1
ATOM 588 C C . VAL A 1 74 ? -3.382 -13.841 -0.630 1.00 89.88 74 VAL A C 1
ATOM 590 O O . VAL A 1 74 ? -3.082 -14.351 -1.710 1.00 89.88 74 VAL A O 1
ATOM 593 N N . ILE A 1 75 ? -3.897 -12.611 -0.547 1.00 89.12 75 ILE A N 1
ATOM 594 C CA . ILE A 1 75 ? -4.182 -11.781 -1.723 1.00 89.12 75 ILE A CA 1
ATOM 595 C C . ILE A 1 75 ? -2.895 -11.479 -2.496 1.00 89.12 75 ILE A C 1
ATOM 597 O O . ILE A 1 75 ? -2.874 -11.618 -3.721 1.00 89.12 75 ILE A O 1
ATOM 601 N N . THR A 1 76 ? -1.810 -11.105 -1.809 1.00 85.56 76 THR A N 1
ATOM 602 C CA . THR A 1 76 ? -0.517 -10.881 -2.472 1.00 85.56 76 THR A CA 1
ATOM 603 C C . THR A 1 76 ? -0.008 -12.141 -3.167 1.00 85.56 76 THR A C 1
ATOM 605 O O . THR A 1 76 ? 0.513 -12.042 -4.277 1.00 85.56 76 THR A O 1
ATOM 608 N N . GLY A 1 77 ? -0.200 -13.320 -2.572 1.00 82.94 77 GLY A N 1
ATOM 609 C CA . GLY A 1 77 ? 0.225 -14.592 -3.160 1.00 82.94 77 GLY A CA 1
ATOM 610 C C . GLY A 1 77 ? -0.537 -14.979 -4.408 1.00 82.94 77 GLY A C 1
ATOM 611 O O . GLY A 1 77 ? 0.073 -15.386 -5.398 1.00 82.94 77 GLY A O 1
ATOM 612 N N . ILE A 1 78 ? -1.851 -14.764 -4.409 1.00 85.81 78 ILE A N 1
ATOM 613 C CA . ILE A 1 78 ? -2.681 -14.987 -5.595 1.00 85.81 78 ILE A CA 1
ATOM 614 C C . ILE A 1 78 ? -2.223 -14.074 -6.739 1.00 85.81 78 ILE A C 1
ATOM 616 O O . ILE A 1 78 ? -2.027 -14.548 -7.860 1.00 85.81 78 ILE A O 1
ATOM 620 N N . PHE A 1 79 ? -1.985 -12.784 -6.476 1.00 83.12 79 PHE A N 1
ATOM 621 C CA . PHE A 1 79 ? -1.479 -11.864 -7.501 1.00 83.12 79 PHE A CA 1
ATOM 622 C C . PHE A 1 79 ? -0.084 -12.248 -8.007 1.00 83.12 79 PHE A C 1
ATOM 624 O O . PHE A 1 79 ? 0.149 -12.246 -9.215 1.00 83.12 79 PHE A O 1
ATOM 631 N N . ALA A 1 80 ? 0.834 -12.622 -7.113 1.00 78.62 80 ALA A N 1
ATOM 632 C CA . ALA A 1 80 ? 2.181 -13.044 -7.494 1.00 78.62 80 ALA A CA 1
ATOM 633 C C . ALA A 1 80 ? 2.161 -14.277 -8.413 1.00 78.62 80 ALA A C 1
ATOM 635 O O . ALA A 1 80 ? 2.839 -14.295 -9.443 1.00 78.62 80 ALA A O 1
ATOM 636 N N . TYR A 1 81 ? 1.350 -15.284 -8.073 1.00 78.81 81 TYR A N 1
ATOM 637 C CA . TYR A 1 81 ? 1.241 -16.515 -8.853 1.00 78.81 81 TYR A CA 1
ATOM 638 C C . TYR A 1 81 ? 0.560 -16.291 -10.209 1.00 78.81 81 TYR A C 1
ATOM 640 O O . TYR A 1 81 ? 1.067 -16.741 -11.234 1.00 78.81 81 TYR A O 1
ATOM 648 N N . THR A 1 82 ? -0.561 -15.563 -10.232 1.00 78.38 82 THR A N 1
ATOM 649 C CA . THR A 1 82 ? -1.334 -15.322 -11.464 1.00 78.38 82 THR A CA 1
ATOM 650 C C . THR A 1 82 ? -0.561 -14.496 -12.486 1.00 78.38 82 THR A C 1
ATOM 652 O O . THR A 1 82 ? -0.531 -14.853 -13.662 1.00 78.38 82 THR A O 1
ATOM 655 N N . ILE A 1 83 ? 0.116 -13.428 -12.055 1.00 72.38 83 ILE A N 1
ATOM 656 C CA . ILE A 1 83 ? 0.880 -12.571 -12.968 1.00 72.38 83 ILE A CA 1
ATOM 657 C C . ILE A 1 83 ? 2.129 -13.307 -13.460 1.00 72.38 83 ILE A C 1
ATOM 659 O O . ILE A 1 83 ? 2.370 -13.374 -14.666 1.00 72.38 83 ILE A O 1
ATOM 663 N N . GLY A 1 84 ? 2.888 -13.932 -12.558 1.00 62.88 84 GLY A N 1
ATOM 664 C CA . GLY A 1 84 ? 4.127 -14.602 -12.941 1.00 62.88 84 GLY A CA 1
ATOM 665 C C . GLY A 1 84 ? 3.957 -15.939 -13.671 1.00 62.88 84 GLY A C 1
ATOM 666 O O . GLY A 1 84 ? 4.944 -16.504 -14.132 1.00 62.88 84 GLY A O 1
ATOM 667 N N . ALA A 1 85 ? 2.731 -16.451 -13.814 1.00 57.31 85 ALA A N 1
ATOM 668 C CA . ALA A 1 85 ? 2.422 -17.544 -14.740 1.00 57.31 85 ALA A CA 1
ATOM 669 C C . ALA A 1 85 ? 2.324 -17.075 -16.207 1.00 57.31 85 ALA A C 1
ATOM 671 O O . ALA A 1 85 ? 2.398 -17.892 -17.122 1.00 57.31 85 ALA A O 1
ATOM 672 N N . THR A 1 86 ? 2.155 -15.767 -16.442 1.00 57.22 86 THR A N 1
ATOM 673 C CA . THR A 1 86 ? 1.872 -15.195 -17.773 1.00 57.22 86 THR A CA 1
ATOM 674 C C . THR A 1 86 ? 3.003 -14.332 -18.335 1.00 57.22 86 THR A C 1
ATOM 676 O O . THR A 1 86 ? 3.066 -14.117 -19.547 1.00 57.22 86 THR A O 1
ATOM 679 N N . SER A 1 87 ? 3.914 -13.846 -17.489 1.00 54.22 87 SER A N 1
ATOM 680 C CA . SER A 1 87 ? 4.976 -12.930 -17.898 1.00 54.22 87 SER A CA 1
ATOM 681 C C . SER A 1 87 ? 6.212 -13.645 -18.452 1.00 54.22 87 SER A C 1
ATOM 683 O O . SER A 1 87 ? 6.830 -14.469 -17.782 1.00 54.22 87 SER A O 1
ATOM 685 N N . GLN A 1 88 ? 6.626 -13.261 -19.662 1.00 60.38 88 GLN A N 1
ATOM 686 C CA . GLN A 1 88 ? 8.002 -13.452 -20.127 1.00 60.38 88 GLN A CA 1
ATOM 687 C C . GLN A 1 88 ? 8.896 -12.545 -19.258 1.00 60.38 88 GLN A C 1
ATOM 689 O O . GLN A 1 88 ? 8.627 -11.347 -19.159 1.00 60.38 88 GLN A O 1
ATOM 694 N N . GLY A 1 89 ? 9.905 -13.089 -18.581 1.00 56.75 89 GLY A N 1
ATOM 695 C CA . GLY A 1 89 ? 10.650 -12.374 -17.540 1.00 56.75 89 GLY A CA 1
ATOM 696 C C . GLY A 1 89 ? 10.719 -13.204 -16.265 1.00 56.75 89 GLY A C 1
ATOM 697 O O . GLY A 1 89 ? 11.508 -14.137 -16.210 1.00 56.75 89 GLY A O 1
ATOM 698 N N . PHE A 1 90 ? 9.890 -12.920 -15.264 1.00 58.84 90 PHE A N 1
ATOM 699 C CA . PHE A 1 90 ? 9.987 -13.569 -13.951 1.00 58.84 90 PHE A CA 1
ATOM 700 C C . PHE A 1 90 ? 8.982 -14.714 -13.773 1.00 58.84 90 PHE A C 1
ATOM 702 O O . PHE A 1 90 ? 7.800 -14.562 -14.075 1.00 58.84 90 PHE A O 1
ATOM 709 N N . TYR A 1 91 ? 9.435 -15.847 -13.221 1.00 60.34 91 TYR A N 1
ATOM 710 C CA . TYR A 1 91 ? 8.552 -16.935 -12.790 1.00 60.34 91 TYR A CA 1
ATOM 711 C C . TYR A 1 91 ? 7.704 -16.473 -11.592 1.00 60.34 91 TYR A C 1
ATOM 713 O O . TYR A 1 91 ? 8.230 -15.882 -10.647 1.00 60.34 91 TYR A O 1
ATOM 721 N N . GLY A 1 92 ? 6.405 -16.789 -11.570 1.00 57.59 92 GLY A N 1
ATOM 722 C CA . GLY A 1 92 ? 5.514 -16.441 -10.445 1.00 57.59 92 GLY A CA 1
ATOM 723 C C . GLY A 1 92 ? 5.966 -16.975 -9.089 1.00 57.59 92 GLY A C 1
ATOM 724 O O . GLY A 1 92 ? 5.758 -16.327 -8.065 1.00 57.59 92 GLY A O 1
ATOM 725 N N . THR A 1 93 ? 6.684 -18.097 -9.081 1.00 61.75 93 THR A N 1
ATOM 726 C CA . THR A 1 93 ? 7.319 -18.662 -7.884 1.00 61.75 93 THR A CA 1
ATOM 727 C C . THR A 1 93 ? 8.531 -17.856 -7.413 1.00 61.75 93 THR A C 1
ATOM 729 O O . THR A 1 93 ? 8.736 -17.739 -6.207 1.00 61.75 93 THR A O 1
ATOM 732 N N . ALA A 1 94 ? 9.295 -17.255 -8.330 1.00 62.81 94 ALA A N 1
ATOM 733 C CA . ALA A 1 94 ? 10.418 -16.374 -8.010 1.00 62.81 94 ALA A CA 1
ATOM 734 C C . ALA A 1 94 ? 9.937 -15.020 -7.468 1.00 62.81 94 ALA A C 1
ATOM 736 O O . ALA A 1 94 ? 10.504 -14.479 -6.530 1.00 62.81 94 ALA A O 1
ATOM 737 N N . ILE A 1 95 ? 8.835 -14.489 -7.997 1.00 64.25 95 ILE A N 1
ATOM 738 C CA . ILE A 1 95 ? 8.212 -13.265 -7.473 1.00 64.25 95 ILE A CA 1
ATOM 739 C C . ILE A 1 95 ? 7.704 -13.489 -6.045 1.00 64.25 95 ILE A C 1
ATOM 741 O O . ILE A 1 95 ? 7.964 -12.686 -5.150 1.00 64.25 95 ILE A O 1
ATOM 745 N N . TRP A 1 96 ? 7.006 -14.599 -5.806 1.00 67.00 96 TRP A N 1
ATOM 746 C CA . TRP A 1 96 ? 6.557 -14.951 -4.463 1.00 67.00 96 TRP A CA 1
ATOM 747 C C . TRP A 1 96 ? 7.732 -15.170 -3.501 1.00 67.00 96 TRP A C 1
ATOM 749 O O . TRP A 1 96 ? 7.694 -14.692 -2.367 1.00 67.00 96 TRP A O 1
ATOM 759 N N . SER A 1 97 ? 8.807 -15.828 -3.948 1.00 65.69 97 SER A N 1
ATOM 760 C CA . SER A 1 97 ? 9.979 -16.069 -3.102 1.00 65.69 97 SER A CA 1
ATOM 761 C C . SER A 1 97 ? 10.765 -14.797 -2.779 1.00 65.69 97 SER A C 1
ATOM 763 O O . SER A 1 97 ? 11.308 -14.695 -1.679 1.00 65.69 97 SER A O 1
ATOM 765 N N . LEU A 1 98 ? 10.762 -13.813 -3.684 1.00 65.25 98 LEU A N 1
ATOM 766 C CA . LEU A 1 98 ? 11.329 -12.490 -3.447 1.00 65.25 98 LEU A CA 1
ATOM 767 C C . LEU A 1 98 ? 10.565 -11.753 -2.351 1.00 65.25 98 LEU A C 1
ATOM 769 O O . LEU A 1 98 ? 11.184 -11.277 -1.413 1.00 65.25 98 LEU A O 1
ATOM 773 N N . PHE A 1 99 ? 9.238 -11.665 -2.429 1.00 63.91 99 PHE A N 1
ATOM 774 C CA . PHE A 1 99 ? 8.479 -10.814 -1.505 1.00 63.91 99 PHE A CA 1
ATOM 775 C C . PHE A 1 99 ? 8.026 -11.514 -0.213 1.00 63.91 99 PHE A C 1
ATOM 777 O O . PHE A 1 99 ? 7.812 -10.826 0.783 1.00 63.91 99 PHE A O 1
ATOM 784 N N . VAL A 1 100 ? 7.880 -12.846 -0.208 1.00 65.06 100 VAL A N 1
ATOM 785 C CA . VAL A 1 100 ? 7.297 -13.608 0.920 1.00 65.06 100 VAL A CA 1
ATOM 786 C C . VAL A 1 100 ? 8.107 -14.863 1.309 1.00 65.06 100 VAL A C 1
ATOM 788 O O . VAL A 1 100 ? 7.942 -15.372 2.413 1.00 65.06 100 VAL A O 1
ATOM 791 N N . GLY A 1 101 ? 8.996 -15.372 0.446 1.00 62.19 101 GLY A N 1
ATOM 792 C CA . GLY A 1 101 ? 9.724 -16.633 0.669 1.00 62.19 101 GLY A CA 1
ATOM 793 C C . GLY A 1 101 ? 10.940 -16.573 1.607 1.00 62.19 101 GLY A C 1
ATOM 794 O O . GLY A 1 101 ? 11.095 -15.674 2.426 1.00 62.19 101 GLY A O 1
ATOM 795 N N . THR A 1 102 ? 11.837 -17.560 1.471 1.00 52.81 102 THR A N 1
ATOM 796 C CA . THR A 1 102 ? 13.023 -17.832 2.321 1.00 52.81 102 THR A CA 1
ATOM 797 C C . THR A 1 102 ? 14.013 -16.671 2.480 1.00 52.81 102 THR A C 1
ATOM 799 O O . THR A 1 102 ? 14.836 -16.697 3.391 1.00 52.81 102 THR A O 1
ATOM 802 N N . LEU A 1 103 ? 13.914 -15.629 1.651 1.00 50.97 103 LEU A N 1
ATOM 803 C CA . LEU A 1 103 ? 14.673 -14.380 1.764 1.00 50.97 103 LEU A CA 1
ATOM 804 C C . LEU A 1 103 ? 13.976 -13.321 2.642 1.00 50.97 103 LEU A C 1
ATOM 806 O O . LEU A 1 103 ? 14.381 -12.165 2.584 1.00 50.97 103 LEU A O 1
ATOM 810 N N . GLY A 1 104 ? 12.956 -13.701 3.427 1.00 53.16 104 GLY A N 1
ATOM 811 C CA . GLY A 1 104 ? 11.899 -12.923 4.114 1.00 53.16 104 GLY A CA 1
ATOM 812 C C . GLY A 1 104 ? 12.216 -11.660 4.941 1.00 53.16 104 GLY A C 1
ATOM 813 O O . GLY A 1 104 ? 11.378 -11.226 5.723 1.00 53.16 104 GLY A O 1
ATOM 814 N N . GLY A 1 105 ? 13.371 -11.024 4.759 1.00 59.06 105 GLY A N 1
ATOM 815 C CA . GLY A 1 105 ? 13.651 -9.633 5.139 1.00 59.06 105 GLY A CA 1
ATOM 816 C C . GLY A 1 105 ? 14.347 -8.804 4.045 1.00 59.06 105 GLY A C 1
ATOM 817 O O . GLY A 1 105 ? 14.429 -7.585 4.164 1.00 59.06 105 GLY A O 1
ATOM 818 N N . PHE A 1 106 ? 14.813 -9.432 2.959 1.00 62.38 106 PHE A N 1
ATOM 819 C CA . PHE A 1 106 ? 15.593 -8.810 1.882 1.00 62.38 106 PHE A CA 1
ATOM 820 C C . PHE A 1 106 ? 14.832 -8.664 0.564 1.00 62.38 106 PHE A C 1
ATOM 822 O O . PHE A 1 106 ? 15.387 -8.124 -0.386 1.00 62.38 106 PHE A O 1
ATOM 829 N N . GLY A 1 107 ? 13.573 -9.096 0.484 1.00 75.81 107 GLY A N 1
ATOM 830 C CA . GLY A 1 107 ? 12.789 -9.063 -0.753 1.00 75.81 107 GLY A CA 1
ATOM 831 C C . GLY A 1 107 ? 12.750 -7.715 -1.455 1.00 75.81 107 GLY A C 1
ATOM 832 O O . GLY A 1 107 ? 13.015 -7.609 -2.653 1.00 75.81 107 GLY A O 1
ATOM 833 N N . TRP A 1 108 ? 12.503 -6.664 -0.672 1.00 80.81 108 TRP A N 1
ATOM 834 C CA . TRP A 1 108 ? 12.569 -5.286 -1.145 1.00 80.81 108 TRP A CA 1
ATOM 835 C C . TRP A 1 108 ? 13.964 -4.930 -1.675 1.00 80.81 108 TRP A C 1
ATOM 837 O O . TRP A 1 108 ? 14.090 -4.391 -2.769 1.00 80.81 108 TRP A O 1
ATOM 847 N N . THR A 1 109 ? 15.018 -5.283 -0.940 1.00 81.31 109 THR A N 1
ATOM 848 C CA . THR A 1 109 ? 16.410 -5.027 -1.331 1.00 81.31 109 THR A CA 1
ATOM 849 C C . THR A 1 109 ? 16.776 -5.743 -2.628 1.00 81.31 109 THR A C 1
ATOM 851 O O . THR A 1 109 ? 17.344 -5.123 -3.522 1.00 81.31 109 THR A O 1
ATOM 854 N N . VAL A 1 110 ? 16.413 -7.021 -2.773 1.00 79.06 110 VAL A N 1
ATOM 855 C CA . VAL A 1 110 ? 16.679 -7.796 -3.992 1.00 79.06 110 VAL A CA 1
ATOM 856 C C . VAL A 1 110 ? 15.917 -7.211 -5.175 1.00 79.06 110 VAL A C 1
ATOM 858 O O . VAL A 1 110 ? 16.505 -7.052 -6.241 1.00 79.06 110 VAL A O 1
ATOM 861 N N . TYR A 1 111 ? 14.651 -6.819 -4.988 1.00 82.38 111 TYR A N 1
ATOM 862 C CA . TYR A 1 111 ? 13.891 -6.122 -6.026 1.00 82.38 111 TYR A CA 1
ATOM 863 C C . TYR A 1 111 ? 14.587 -4.828 -6.460 1.00 82.38 111 TYR A C 1
ATOM 865 O O . TYR A 1 111 ? 14.780 -4.605 -7.653 1.00 82.38 111 TYR A O 1
ATOM 873 N N . VAL A 1 112 ? 14.984 -3.982 -5.504 1.00 85.69 112 VAL A N 1
ATOM 874 C CA . VAL A 1 112 ? 15.644 -2.699 -5.782 1.00 85.69 112 VAL A CA 1
ATOM 875 C C . VAL A 1 112 ? 16.941 -2.910 -6.550 1.00 85.69 112 VAL A C 1
ATOM 877 O O . VAL A 1 112 ? 17.157 -2.264 -7.573 1.00 85.69 112 VAL A O 1
ATOM 880 N N . VAL A 1 113 ? 17.776 -3.845 -6.097 1.00 84.38 113 VAL A N 1
ATOM 881 C CA . VAL A 1 113 ? 19.035 -4.184 -6.764 1.00 84.38 113 VAL A CA 1
ATOM 882 C C . VAL A 1 113 ? 18.765 -4.709 -8.173 1.00 84.38 113 VAL A C 1
ATOM 884 O O . VAL A 1 113 ? 19.327 -4.178 -9.126 1.00 84.38 113 VAL A O 1
ATOM 887 N N . ALA A 1 114 ? 17.861 -5.677 -8.337 1.00 81.19 114 ALA A N 1
ATOM 888 C CA . ALA A 1 114 ? 17.515 -6.225 -9.647 1.00 81.19 114 ALA A CA 1
ATOM 889 C C . ALA A 1 114 ? 16.997 -5.136 -10.597 1.00 81.19 114 ALA A C 1
ATOM 891 O O . ALA A 1 114 ? 17.463 -5.034 -11.729 1.00 81.19 114 ALA A O 1
ATOM 892 N N . TYR A 1 115 ? 16.090 -4.275 -10.134 1.00 86.25 115 TYR A N 1
ATOM 893 C CA . TYR A 1 115 ? 15.535 -3.193 -10.942 1.00 86.25 115 TYR A CA 1
ATOM 894 C C . TYR A 1 115 ? 16.605 -2.173 -11.359 1.00 86.25 115 TYR A C 1
ATOM 896 O O . TYR A 1 115 ? 16.635 -1.750 -12.517 1.00 86.25 115 TYR A O 1
ATOM 904 N N . ILE A 1 116 ? 17.514 -1.800 -10.450 1.00 87.94 116 ILE A N 1
ATOM 905 C CA . ILE A 1 116 ? 18.627 -0.888 -10.751 1.00 87.94 116 ILE A CA 1
ATOM 906 C C . ILE A 1 116 ? 19.570 -1.514 -11.776 1.00 87.94 116 ILE A C 1
ATOM 908 O O . ILE A 1 116 ? 19.883 -0.863 -12.771 1.00 87.94 116 ILE A O 1
ATOM 912 N N . ILE A 1 117 ? 19.987 -2.769 -11.580 1.00 84.69 117 ILE A N 1
ATOM 913 C CA . ILE A 1 117 ? 20.882 -3.445 -12.526 1.00 84.69 117 ILE A CA 1
ATOM 914 C C . ILE A 1 117 ? 20.207 -3.526 -13.900 1.00 84.69 117 ILE A C 1
ATOM 916 O O . ILE A 1 117 ? 20.821 -3.154 -14.895 1.00 84.69 117 ILE A O 1
ATOM 920 N N . MET A 1 118 ? 18.930 -3.913 -13.973 1.00 81.25 118 MET A N 1
ATOM 921 C CA . MET A 1 118 ? 18.196 -3.979 -15.243 1.00 81.25 118 MET A CA 1
ATOM 922 C C . MET A 1 118 ? 18.054 -2.609 -15.914 1.00 81.25 118 MET A C 1
ATOM 924 O O . MET A 1 118 ? 18.157 -2.515 -17.133 1.00 81.25 118 MET A O 1
ATOM 928 N N . THR A 1 119 ? 17.887 -1.539 -15.133 1.00 87.00 119 THR A N 1
ATOM 929 C CA . THR A 1 119 ? 17.866 -0.164 -15.655 1.00 87.00 119 THR A CA 1
ATOM 930 C C . THR A 1 119 ? 19.229 0.231 -16.227 1.00 87.00 119 THR A C 1
ATOM 932 O O . THR A 1 119 ? 19.297 0.746 -17.341 1.00 87.00 119 THR A O 1
ATOM 935 N N . ILE A 1 120 ? 20.324 -0.038 -15.503 1.00 86.31 120 ILE A N 1
ATOM 936 C CA . ILE A 1 120 ? 21.696 0.216 -15.978 1.00 86.31 120 ILE A CA 1
ATOM 937 C C . ILE A 1 120 ? 21.937 -0.530 -17.285 1.00 86.31 120 ILE A C 1
ATOM 939 O O . ILE A 1 120 ? 22.440 0.037 -18.248 1.00 86.31 120 ILE A O 1
ATOM 943 N N . VAL A 1 121 ? 21.537 -1.795 -17.333 1.00 81.94 121 VAL A N 1
ATOM 944 C CA . VAL A 1 121 ? 21.717 -2.662 -18.494 1.00 81.94 121 VAL A CA 1
ATOM 945 C C . VAL A 1 121 ? 20.911 -2.142 -19.673 1.00 81.94 121 VAL A C 1
ATOM 947 O O . VAL A 1 121 ? 21.477 -1.978 -20.746 1.00 81.94 121 VAL A O 1
ATOM 950 N N . ALA A 1 122 ? 19.641 -1.781 -19.482 1.00 80.75 122 ALA A N 1
ATOM 951 C CA . ALA A 1 122 ? 18.829 -1.169 -20.531 1.00 80.75 122 ALA A CA 1
ATOM 952 C C . ALA A 1 122 ? 19.484 0.103 -21.101 1.00 80.75 122 ALA A C 1
ATOM 954 O O . ALA A 1 122 ? 19.563 0.257 -22.319 1.00 80.75 122 ALA A O 1
ATOM 955 N N . ILE A 1 123 ? 20.024 0.973 -20.239 1.00 82.44 123 ILE A N 1
ATOM 956 C CA . ILE A 1 123 ? 20.747 2.183 -20.661 1.00 82.44 123 ILE A CA 1
ATOM 957 C C . ILE A 1 123 ? 22.011 1.819 -21.450 1.00 82.44 123 ILE A C 1
ATOM 959 O O . ILE A 1 123 ? 22.235 2.361 -22.529 1.00 82.44 123 ILE A O 1
ATOM 963 N N . VAL A 1 124 ? 22.828 0.891 -20.945 1.00 81.06 124 VAL A N 1
ATOM 964 C CA . VAL A 1 124 ? 24.068 0.454 -21.608 1.00 81.06 124 VAL A CA 1
ATOM 965 C C . VAL A 1 124 ? 23.770 -0.143 -22.980 1.00 81.06 124 VAL A C 1
ATOM 967 O O . VAL A 1 124 ? 24.420 0.226 -23.955 1.00 81.06 124 VAL A O 1
ATOM 970 N N . PHE A 1 125 ? 22.759 -1.006 -23.091 1.00 75.25 125 PHE A N 1
ATOM 971 C CA . PHE A 1 125 ? 22.358 -1.558 -24.381 1.00 75.25 125 PHE A CA 1
ATOM 972 C C . PHE A 1 125 ? 21.834 -0.481 -25.317 1.00 75.25 125 PHE A C 1
ATOM 974 O O . PHE A 1 125 ? 22.228 -0.494 -26.475 1.00 75.25 125 PHE A O 1
ATOM 981 N N . ALA A 1 126 ? 21.041 0.483 -24.849 1.00 75.56 126 ALA A N 1
ATOM 982 C CA . ALA A 1 126 ? 20.607 1.606 -25.680 1.00 75.56 126 ALA A CA 1
ATOM 983 C C . ALA A 1 126 ? 21.796 2.441 -26.204 1.00 75.56 126 ALA A C 1
ATOM 985 O O . ALA A 1 126 ? 21.811 2.823 -27.375 1.00 75.56 126 ALA A O 1
ATOM 986 N N . LEU A 1 127 ? 22.824 2.670 -25.376 1.00 75.62 127 LEU A N 1
ATOM 987 C CA . LEU A 1 127 ? 24.056 3.362 -25.778 1.00 75.62 127 LEU A CA 1
ATOM 988 C C . LEU A 1 127 ? 24.836 2.571 -26.836 1.00 75.62 127 LEU A C 1
ATOM 990 O O . LEU A 1 127 ? 25.196 3.117 -27.877 1.00 75.62 127 LEU A O 1
ATOM 994 N N . ILE A 1 128 ? 25.063 1.278 -26.593 1.00 72.81 128 ILE A N 1
ATOM 995 C CA . ILE A 1 128 ? 25.738 0.370 -27.532 1.00 72.81 128 ILE A CA 1
ATOM 996 C C . ILE A 1 128 ? 24.972 0.341 -28.860 1.00 72.81 128 ILE A C 1
ATOM 998 O O . ILE A 1 128 ? 25.550 0.548 -29.923 1.00 72.81 128 ILE A O 1
ATOM 1002 N N . SER A 1 129 ? 23.655 0.173 -28.790 1.00 70.94 129 SER A N 1
ATOM 1003 C CA . SER A 1 129 ? 22.748 0.123 -29.935 1.00 70.94 129 SER A CA 1
ATOM 1004 C C . SER A 1 129 ? 22.895 1.337 -30.849 1.00 70.94 129 SER A C 1
ATOM 1006 O O . SER A 1 129 ? 23.027 1.215 -32.072 1.00 70.94 129 SER A O 1
ATOM 1008 N N . PHE A 1 130 ? 22.922 2.519 -30.233 1.00 68.56 130 PHE A N 1
ATOM 1009 C CA . PHE A 1 130 ? 23.105 3.789 -30.918 1.00 68.56 130 PHE A CA 1
ATOM 1010 C C . PHE A 1 130 ? 24.472 3.875 -31.613 1.00 68.56 130 PHE A C 1
ATOM 1012 O O . PHE A 1 130 ? 24.544 4.226 -32.791 1.00 68.56 130 PHE A O 1
ATOM 1019 N N . ILE A 1 131 ? 25.550 3.482 -30.923 1.00 68.50 131 ILE A N 1
ATOM 1020 C CA . ILE A 1 131 ? 26.918 3.505 -31.465 1.00 68.50 131 ILE A CA 1
ATOM 1021 C C . ILE A 1 131 ? 27.059 2.544 -32.658 1.00 68.50 131 ILE A C 1
ATOM 1023 O O . ILE A 1 131 ? 27.543 2.945 -33.715 1.00 68.50 131 ILE A O 1
ATOM 1027 N N . PHE A 1 132 ? 26.597 1.298 -32.550 1.00 66.19 132 PHE A N 1
ATOM 1028 C CA . PHE A 1 132 ? 26.718 0.318 -33.639 1.00 66.19 132 PHE A CA 1
ATOM 1029 C C . PHE A 1 132 ? 25.843 0.666 -34.856 1.00 66.19 132 PHE A C 1
ATOM 1031 O O . PHE A 1 132 ? 26.295 0.548 -35.999 1.00 66.19 132 PHE A O 1
ATOM 1038 N N . SER A 1 133 ? 24.621 1.163 -34.633 1.00 68.00 133 SER A N 1
ATOM 1039 C CA . SER A 1 133 ? 23.768 1.684 -35.714 1.00 68.00 133 SER A CA 1
ATOM 1040 C C . SER A 1 133 ? 24.409 2.899 -36.402 1.00 68.00 133 SER A C 1
ATOM 1042 O O . SER A 1 133 ? 24.370 3.040 -37.622 1.00 68.00 133 SER A O 1
ATOM 1044 N N . SER A 1 134 ? 25.095 3.759 -35.645 1.00 64.06 134 SER A N 1
ATOM 1045 C CA . SER A 1 134 ? 25.806 4.904 -36.221 1.00 64.06 134 SER A CA 1
ATOM 1046 C C . SER A 1 134 ? 26.986 4.500 -37.106 1.00 64.06 134 SER A C 1
ATOM 1048 O O . SER A 1 134 ? 27.159 5.047 -38.194 1.00 64.06 134 SER A O 1
ATOM 1050 N N . LEU A 1 135 ? 27.767 3.506 -36.671 1.00 64.75 135 LEU A N 1
ATOM 1051 C CA . LEU A 1 135 ? 28.950 3.039 -37.388 1.00 64.75 135 LEU A CA 1
ATOM 1052 C C . LEU A 1 135 ? 28.576 2.328 -38.692 1.00 64.75 135 LEU A C 1
ATOM 1054 O O . LEU A 1 135 ? 29.214 2.542 -39.718 1.00 64.75 135 LEU A O 1
ATOM 1058 N N . THR A 1 136 ? 27.515 1.522 -38.677 1.00 65.56 136 THR A N 1
ATOM 1059 C CA . THR A 1 136 ? 27.014 0.837 -39.879 1.00 65.56 136 THR A CA 1
ATOM 1060 C C . THR A 1 136 ? 26.489 1.821 -40.925 1.00 65.56 136 THR A C 1
ATOM 1062 O O . THR A 1 136 ? 26.832 1.689 -42.097 1.00 65.56 136 THR A O 1
ATOM 1065 N N . ASN A 1 137 ? 25.763 2.866 -40.515 1.00 66.06 137 ASN A N 1
ATOM 1066 C CA . ASN A 1 137 ? 25.316 3.933 -41.419 1.00 66.06 137 ASN A CA 1
ATOM 1067 C C . ASN A 1 137 ? 26.477 4.782 -41.977 1.00 66.06 137 ASN A C 1
ATOM 1069 O O . ASN A 1 137 ? 26.424 5.210 -43.130 1.00 66.06 137 ASN A O 1
ATOM 1073 N N . LEU A 1 138 ? 27.540 4.996 -41.190 1.00 65.06 138 LEU A N 1
ATOM 1074 C CA . LEU A 1 138 ? 28.757 5.684 -41.637 1.00 65.06 138 LEU A CA 1
ATOM 1075 C C . LEU A 1 138 ? 29.544 4.850 -42.666 1.00 65.06 138 LEU A C 1
ATOM 1077 O O . LEU A 1 138 ? 30.017 5.389 -43.665 1.00 65.06 138 LEU A O 1
ATOM 1081 N N . LEU A 1 139 ? 29.658 3.537 -42.442 1.00 64.75 139 LEU A N 1
ATOM 1082 C CA . LEU A 1 139 ? 30.360 2.599 -43.329 1.00 64.75 139 LEU A CA 1
ATOM 1083 C C . LEU A 1 139 ? 29.567 2.264 -44.604 1.00 64.75 139 LEU A C 1
ATOM 1085 O O . LEU A 1 139 ? 30.171 1.963 -45.629 1.00 64.75 139 LEU A O 1
ATOM 1089 N N . ALA A 1 140 ? 28.234 2.367 -44.575 1.00 69.69 140 ALA A N 1
ATOM 1090 C CA . ALA A 1 140 ? 27.361 2.155 -45.733 1.00 69.69 140 ALA A CA 1
ATOM 1091 C C . ALA A 1 140 ? 27.428 3.278 -46.799 1.00 69.69 140 ALA A C 1
ATOM 1093 O O . ALA A 1 140 ? 26.690 3.235 -47.781 1.00 69.69 140 ALA A O 1
ATOM 1094 N N . GLY A 1 141 ? 28.317 4.270 -46.650 1.00 61.28 141 GLY A N 1
ATOM 1095 C CA . GLY A 1 141 ? 28.689 5.178 -47.741 1.00 61.28 141 GLY A CA 1
ATOM 1096 C C . GLY A 1 141 ? 27.665 6.263 -48.097 1.00 61.28 141 GLY A C 1
ATOM 1097 O O . GLY A 1 141 ? 27.680 6.767 -49.219 1.00 61.28 141 GLY A O 1
ATOM 1098 N N . VAL A 1 142 ? 26.795 6.684 -47.174 1.00 63.06 142 VAL A N 1
ATOM 1099 C CA . VAL A 1 142 ? 25.908 7.847 -47.389 1.00 63.06 142 VAL A CA 1
ATOM 1100 C C . VAL A 1 142 ? 26.714 9.149 -47.222 1.00 63.06 142 VAL A C 1
ATOM 1102 O O . VAL A 1 142 ? 26.649 9.839 -46.206 1.00 63.06 142 VAL A O 1
ATOM 1105 N N . VAL A 1 143 ? 27.522 9.487 -48.234 1.00 55.84 143 VAL A N 1
ATOM 1106 C CA . VAL A 1 143 ? 28.511 10.591 -48.212 1.00 55.84 143 VAL A CA 1
ATOM 1107 C C . VAL A 1 143 ? 27.875 11.984 -48.040 1.00 55.84 143 VAL A C 1
ATOM 1109 O O . VAL A 1 143 ? 28.512 12.883 -47.500 1.00 55.84 143 VAL A O 1
ATOM 1112 N N . LEU A 1 144 ? 26.597 12.173 -48.387 1.00 53.91 144 LEU A N 1
ATOM 1113 C CA . LEU A 1 144 ? 25.898 13.459 -48.202 1.00 53.91 144 LEU A CA 1
ATOM 1114 C C . LEU A 1 144 ? 25.377 13.684 -46.767 1.00 53.91 144 LEU A C 1
ATOM 1116 O O . LEU A 1 144 ? 25.059 14.812 -46.397 1.00 53.91 144 LEU A O 1
ATOM 1120 N N . GLY A 1 145 ? 25.332 12.634 -45.938 1.00 54.78 145 GLY A N 1
ATOM 1121 C CA . GLY A 1 145 ? 24.935 12.699 -44.527 1.00 54.78 145 GLY A CA 1
ATOM 1122 C C . GLY A 1 145 ? 26.107 12.821 -43.548 1.00 54.78 145 GLY A C 1
ATOM 1123 O O . GLY A 1 145 ? 25.873 13.035 -42.366 1.00 54.78 145 GLY A O 1
ATOM 1124 N N . ALA A 1 146 ? 27.361 12.708 -43.996 1.00 55.66 146 ALA A N 1
ATOM 1125 C CA . ALA A 1 146 ? 28.520 12.552 -43.108 1.00 55.66 146 ALA A CA 1
ATOM 1126 C C . ALA A 1 146 ? 28.885 13.815 -42.298 1.00 55.66 146 ALA A C 1
ATOM 1128 O O . ALA A 1 146 ? 29.284 13.700 -41.142 1.00 55.66 146 ALA A O 1
ATOM 1129 N N . ALA A 1 147 ? 28.703 15.022 -42.849 1.00 55.34 147 ALA A N 1
ATOM 1130 C CA . ALA A 1 147 ? 29.016 16.270 -42.138 1.00 55.34 147 ALA A CA 1
ATOM 1131 C C . ALA A 1 147 ? 27.917 16.681 -41.136 1.00 55.34 147 ALA A C 1
ATOM 1133 O O . ALA A 1 147 ? 28.213 17.032 -39.996 1.00 55.34 147 ALA A O 1
ATOM 1134 N N . ILE A 1 148 ? 26.642 16.585 -41.535 1.00 55.50 148 ILE A N 1
ATOM 1135 C CA . ILE A 1 148 ? 25.484 16.909 -40.677 1.00 55.50 148 ILE A CA 1
ATOM 1136 C C . ILE A 1 148 ? 25.225 15.773 -39.677 1.00 55.50 148 ILE A C 1
ATOM 1138 O O . ILE A 1 148 ? 24.995 16.016 -38.494 1.00 55.50 148 ILE A O 1
ATOM 1142 N N . GLY A 1 149 ? 25.340 14.527 -40.136 1.00 59.66 149 GLY A N 1
ATOM 1143 C CA . GLY A 1 149 ? 25.273 13.328 -39.312 1.00 59.66 149 GLY A CA 1
ATOM 1144 C C . GLY A 1 149 ? 26.408 13.283 -38.300 1.00 59.66 149 GLY A C 1
ATOM 1145 O O . GLY A 1 149 ? 26.128 13.082 -37.133 1.00 59.66 149 GLY A O 1
ATOM 1146 N N . GLY A 1 150 ? 27.659 13.568 -38.677 1.00 63.81 150 GLY A N 1
ATOM 1147 C CA . GLY A 1 150 ? 28.797 13.556 -37.747 1.00 63.81 150 GLY A CA 1
ATOM 1148 C C . GLY A 1 150 ? 28.650 14.521 -36.561 1.00 63.81 150 GLY A C 1
ATOM 1149 O O . GLY A 1 150 ? 28.913 14.135 -35.422 1.00 63.81 150 GLY A O 1
ATOM 1150 N N . VAL A 1 151 ? 28.162 15.746 -36.799 1.00 61.28 151 VAL A N 1
ATOM 1151 C CA . VAL A 1 151 ? 27.891 16.728 -35.729 1.00 61.28 151 VAL A CA 1
ATOM 1152 C C . VAL A 1 151 ? 26.690 16.306 -34.878 1.00 61.28 151 VAL A C 1
ATOM 1154 O O . VAL A 1 151 ? 26.771 16.336 -33.650 1.00 61.28 151 VAL A O 1
ATOM 1157 N N . LEU A 1 152 ? 25.603 15.837 -35.500 1.00 61.69 152 LEU A N 1
ATOM 1158 C CA . LEU A 1 152 ? 24.450 15.281 -34.784 1.00 61.69 152 LEU A CA 1
ATOM 1159 C C . LEU A 1 152 ? 24.848 14.054 -33.938 1.00 61.69 152 LEU A C 1
ATOM 1161 O O . LEU A 1 152 ? 24.390 13.911 -32.808 1.00 61.69 152 LEU A O 1
ATOM 1165 N N . MET A 1 153 ? 25.768 13.219 -34.427 1.00 62.22 153 MET A N 1
ATOM 1166 C CA . MET A 1 153 ? 26.289 12.041 -33.727 1.00 62.22 153 MET A CA 1
ATOM 1167 C C . MET A 1 153 ? 27.190 12.410 -32.550 1.00 62.22 153 MET A C 1
ATOM 1169 O O . MET A 1 153 ? 27.120 11.758 -31.509 1.00 62.22 153 MET A O 1
ATOM 1173 N N . ALA A 1 154 ? 28.017 13.450 -32.674 1.00 62.94 154 ALA A N 1
ATOM 1174 C CA . ALA A 1 154 ? 28.822 13.958 -31.562 1.00 62.94 154 ALA A CA 1
ATOM 1175 C C . ALA A 1 154 ? 27.940 14.558 -30.450 1.00 62.94 154 ALA A C 1
ATOM 1177 O O . ALA A 1 154 ? 28.206 14.375 -29.261 1.00 62.94 154 ALA A O 1
ATOM 1178 N N . ILE A 1 155 ? 26.840 15.218 -30.827 1.00 65.50 155 ILE A N 1
ATOM 1179 C CA . ILE A 1 15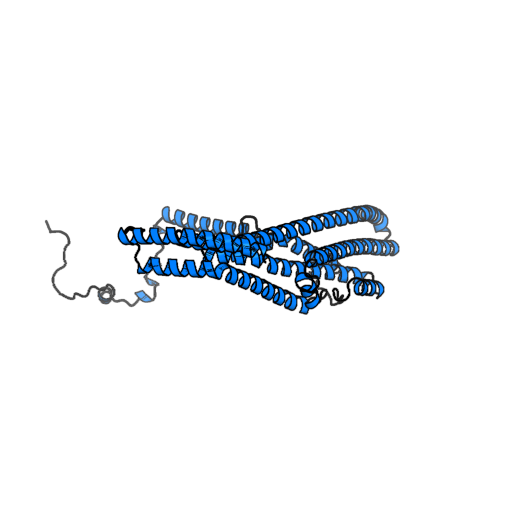5 ? 25.862 15.755 -29.874 1.00 65.50 155 ILE A CA 1
ATOM 1180 C C . ILE A 1 155 ? 25.064 14.619 -29.215 1.00 65.50 155 ILE A C 1
ATOM 1182 O O . ILE A 1 155 ? 24.939 14.592 -27.995 1.00 65.50 155 ILE A O 1
ATOM 1186 N N . LEU A 1 156 ? 24.560 13.634 -29.965 1.00 64.50 156 LEU A N 1
ATOM 1187 C CA . LEU A 1 156 ? 23.815 12.520 -29.366 1.00 64.50 156 LEU A CA 1
ATOM 1188 C C . LEU A 1 156 ? 24.696 11.594 -28.515 1.00 64.50 156 LEU A C 1
ATOM 1190 O O . LEU A 1 156 ? 24.237 11.139 -27.469 1.00 64.50 156 LEU A O 1
ATOM 1194 N N . SER A 1 157 ? 25.950 11.338 -28.900 1.00 64.69 157 SER A N 1
ATOM 1195 C CA . SER A 1 157 ? 26.859 10.492 -28.109 1.00 64.69 157 SER A CA 1
ATOM 1196 C C . SER A 1 157 ? 27.249 11.125 -26.770 1.00 64.69 157 SER A C 1
ATOM 1198 O O . SER A 1 157 ? 27.498 10.402 -25.807 1.00 64.69 157 SER A O 1
ATOM 1200 N N . THR A 1 158 ? 27.231 12.459 -26.678 1.00 66.50 158 THR A N 1
ATOM 1201 C CA . THR A 1 158 ? 27.456 13.197 -25.426 1.00 66.50 158 THR A CA 1
ATOM 1202 C C . THR A 1 158 ? 26.172 13.399 -24.617 1.00 66.50 158 THR A C 1
ATOM 1204 O O . THR A 1 158 ? 26.213 13.324 -23.390 1.00 66.50 158 THR A O 1
ATOM 1207 N N . MET A 1 159 ? 25.013 13.580 -25.263 1.00 68.25 159 MET A N 1
ATOM 1208 C CA . MET A 1 159 ? 23.722 13.760 -24.580 1.00 68.25 159 MET A CA 1
ATOM 1209 C C . MET A 1 159 ? 23.126 12.457 -24.030 1.00 68.25 159 MET A C 1
ATOM 1211 O O . MET A 1 159 ? 22.496 12.471 -22.972 1.00 68.25 159 MET A O 1
ATOM 1215 N N . LEU A 1 160 ? 23.319 11.316 -24.698 1.00 73.69 160 LEU A N 1
ATOM 1216 C CA . LEU A 1 160 ? 22.668 10.057 -24.316 1.00 73.69 160 LEU A CA 1
ATOM 1217 C C . LEU A 1 160 ? 23.141 9.503 -22.949 1.00 73.69 160 LEU A C 1
ATOM 1219 O O . LEU A 1 160 ? 22.284 9.093 -22.162 1.00 73.69 160 LEU A O 1
ATOM 1223 N N . PRO A 1 161 ? 24.440 9.561 -22.575 1.00 75.75 161 PRO A N 1
ATOM 1224 C CA . PRO A 1 161 ? 24.888 9.224 -21.220 1.00 75.75 161 PRO A CA 1
ATOM 1225 C C . PRO A 1 161 ? 24.358 10.186 -20.145 1.00 75.75 161 PRO A C 1
ATOM 1227 O O . PRO A 1 161 ? 24.039 9.758 -19.035 1.00 75.75 161 PRO A O 1
ATOM 1230 N N . ILE A 1 162 ? 24.218 11.478 -20.464 1.00 80.44 162 ILE A N 1
ATOM 1231 C CA . ILE A 1 162 ? 23.653 12.484 -19.547 1.00 80.44 162 ILE A CA 1
ATOM 1232 C C . ILE A 1 162 ? 22.172 12.179 -19.278 1.00 80.44 162 ILE A C 1
ATOM 1234 O O . ILE A 1 162 ? 21.726 12.187 -18.133 1.00 80.44 162 ILE A O 1
ATOM 1238 N N . ILE A 1 163 ? 21.412 11.827 -20.317 1.00 82.06 163 ILE A N 1
ATOM 1239 C CA . ILE A 1 163 ? 20.009 11.415 -20.178 1.00 82.06 163 ILE A CA 1
ATOM 1240 C C . ILE A 1 163 ? 19.909 10.101 -19.390 1.00 82.06 163 ILE A C 1
ATOM 1242 O O . ILE A 1 163 ? 19.095 9.997 -18.475 1.00 82.06 163 ILE A O 1
ATOM 1246 N N . GLY A 1 164 ? 20.756 9.112 -19.692 1.00 81.88 164 GLY A N 1
ATOM 1247 C CA . GLY A 1 164 ? 20.782 7.832 -18.979 1.00 81.88 164 GLY A CA 1
ATOM 1248 C C . GLY A 1 164 ? 21.087 7.989 -17.485 1.00 81.88 164 GLY A C 1
ATOM 1249 O O . GLY A 1 164 ? 20.394 7.422 -16.641 1.00 81.88 164 GLY A O 1
ATOM 1250 N N . THR A 1 165 ? 22.074 8.816 -17.138 1.00 81.31 165 THR A N 1
ATOM 1251 C CA . THR A 1 165 ? 22.406 9.118 -15.734 1.00 81.31 165 THR A CA 1
ATOM 1252 C C . THR A 1 165 ? 21.288 9.885 -15.025 1.00 81.31 165 THR A C 1
ATOM 1254 O O . THR A 1 165 ? 20.939 9.534 -13.897 1.00 81.31 165 THR A O 1
ATOM 1257 N N . ALA A 1 166 ? 20.653 10.858 -15.687 1.00 86.31 166 ALA A N 1
ATOM 1258 C CA . ALA A 1 166 ? 19.488 11.557 -15.143 1.00 86.31 166 ALA A CA 1
ATOM 1259 C C . ALA A 1 166 ? 18.303 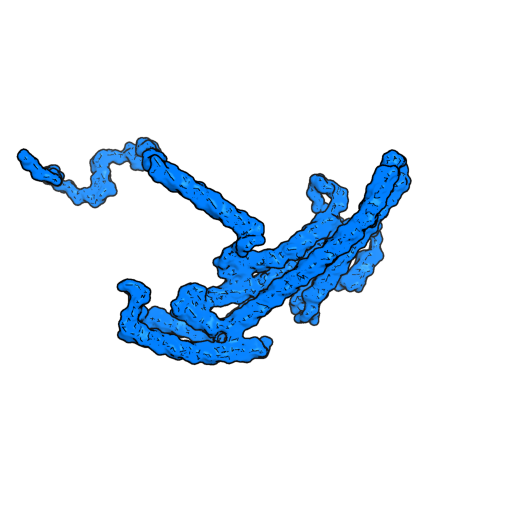10.605 -14.880 1.00 86.31 166 ALA A C 1
ATOM 1261 O O . ALA A 1 166 ? 17.675 10.675 -13.821 1.00 86.31 166 ALA A O 1
ATOM 1262 N N . LEU A 1 167 ? 18.029 9.673 -15.801 1.00 87.31 167 LEU A N 1
ATOM 1263 C CA . LEU A 1 167 ? 16.997 8.643 -15.633 1.00 87.31 167 LEU A CA 1
ATOM 1264 C C . LEU A 1 167 ? 17.297 7.720 -14.447 1.00 87.31 167 LEU A C 1
ATOM 1266 O O . LEU A 1 167 ? 16.390 7.402 -13.678 1.00 87.31 167 LEU A O 1
ATOM 1270 N N . LEU A 1 168 ? 18.558 7.325 -14.258 1.00 87.81 168 LEU A N 1
ATOM 1271 C CA . LEU A 1 168 ? 18.972 6.481 -13.137 1.00 87.81 168 LEU A CA 1
ATOM 1272 C C . LEU A 1 168 ? 18.786 7.183 -11.784 1.00 87.81 168 LEU A C 1
ATOM 1274 O O . LEU A 1 168 ? 18.262 6.577 -10.847 1.00 87.81 168 LEU A O 1
ATOM 1278 N N . LEU A 1 169 ? 19.144 8.468 -11.685 1.00 89.38 169 LEU A N 1
ATOM 1279 C CA . LEU A 1 169 ? 18.889 9.271 -10.481 1.00 89.38 169 LEU A CA 1
ATOM 1280 C C . LEU A 1 169 ? 17.390 9.377 -10.183 1.00 89.38 169 LEU A C 1
ATOM 1282 O O . LEU A 1 169 ? 16.967 9.272 -9.030 1.00 89.38 169 LEU A O 1
ATOM 1286 N N . LEU A 1 170 ? 16.573 9.534 -11.225 1.00 90.88 170 LEU A N 1
ATOM 1287 C CA . LEU A 1 170 ? 15.127 9.612 -11.083 1.00 90.88 170 LEU A CA 1
ATOM 1288 C C . LEU A 1 170 ? 14.525 8.268 -10.632 1.00 90.88 170 LEU A C 1
ATOM 1290 O O . LEU A 1 170 ? 13.676 8.249 -9.740 1.00 90.88 170 LEU A O 1
ATOM 1294 N N . VAL A 1 171 ? 15.007 7.136 -11.153 1.00 91.44 171 VAL A N 1
ATOM 1295 C CA . VAL A 1 171 ? 14.638 5.796 -10.658 1.00 91.44 171 VAL A CA 1
ATOM 1296 C C . VAL A 1 171 ? 14.970 5.642 -9.176 1.00 91.44 171 VAL A C 1
ATOM 1298 O O . VAL A 1 171 ? 14.109 5.219 -8.401 1.00 91.44 171 VAL A O 1
ATOM 1301 N N . LEU A 1 172 ? 16.179 6.032 -8.764 1.00 91.44 172 LEU A N 1
ATOM 1302 C CA . LEU A 1 172 ? 16.608 5.955 -7.367 1.00 91.44 172 LEU A CA 1
ATOM 1303 C C . LEU A 1 172 ? 15.687 6.774 -6.451 1.00 91.44 172 LEU A C 1
ATOM 1305 O O . LEU A 1 172 ? 15.253 6.289 -5.404 1.00 91.44 172 LEU A O 1
ATOM 1309 N N . PHE A 1 173 ? 15.324 7.985 -6.879 1.00 92.88 173 PHE A N 1
ATOM 1310 C CA . PHE A 1 173 ? 14.391 8.842 -6.152 1.00 92.88 173 PHE A CA 1
ATOM 1311 C C . PHE A 1 173 ? 13.016 8.179 -5.955 1.00 92.88 173 PHE A C 1
ATOM 1313 O O . PHE A 1 173 ? 12.477 8.173 -4.845 1.00 92.88 173 PHE A O 1
ATOM 1320 N N . TYR A 1 174 ? 12.444 7.577 -7.002 1.00 93.31 174 TYR A N 1
ATOM 1321 C CA . TYR A 1 174 ? 11.130 6.930 -6.906 1.00 93.31 174 TYR A CA 1
ATOM 1322 C C . TYR A 1 174 ? 11.148 5.617 -6.119 1.00 93.31 174 TYR A C 1
ATOM 1324 O O . TYR A 1 174 ? 10.174 5.308 -5.424 1.00 93.31 174 TYR A O 1
ATOM 1332 N N . ILE A 1 175 ? 12.255 4.874 -6.147 1.00 90.88 175 ILE A N 1
ATOM 1333 C CA . ILE A 1 175 ? 12.464 3.714 -5.271 1.00 90.88 175 ILE A CA 1
ATOM 1334 C C . ILE A 1 175 ? 12.472 4.151 -3.800 1.00 90.88 175 ILE A C 1
ATOM 1336 O O . ILE A 1 175 ? 11.765 3.567 -2.971 1.00 90.88 175 ILE A O 1
ATOM 1340 N N . PHE A 1 176 ? 13.203 5.220 -3.472 1.00 92.31 176 PHE A N 1
ATOM 1341 C CA . PHE A 1 176 ? 13.215 5.772 -2.117 1.00 92.31 176 PHE A CA 1
ATOM 1342 C C . PHE A 1 176 ? 11.813 6.223 -1.683 1.00 92.31 176 PHE A C 1
ATOM 1344 O O . PHE A 1 176 ? 11.332 5.843 -0.613 1.00 92.31 176 PHE A O 1
ATOM 1351 N N . LYS A 1 177 ? 11.101 6.949 -2.554 1.00 91.75 177 LYS A N 1
ATOM 1352 C CA . LYS A 1 177 ? 9.719 7.379 -2.299 1.00 91.75 177 LYS A CA 1
ATOM 1353 C C . LYS A 1 177 ? 8.774 6.197 -2.060 1.00 91.75 177 LYS A C 1
ATOM 1355 O O . LYS A 1 177 ? 7.951 6.253 -1.151 1.00 91.75 177 LYS A O 1
ATOM 1360 N N . THR A 1 178 ? 8.904 5.116 -2.827 1.00 91.62 178 THR A N 1
ATOM 1361 C CA . THR A 1 178 ? 8.091 3.899 -2.651 1.00 91.62 178 THR A CA 1
ATOM 1362 C C . THR A 1 178 ? 8.388 3.211 -1.315 1.00 91.62 178 THR A C 1
ATOM 1364 O O . THR A 1 178 ? 7.462 2.798 -0.618 1.00 91.62 178 THR A O 1
ATOM 1367 N N . THR A 1 179 ? 9.658 3.181 -0.897 1.00 90.62 179 THR A N 1
ATOM 1368 C CA . THR A 1 179 ? 10.055 2.678 0.432 1.00 90.62 179 THR A CA 1
ATOM 1369 C C . THR A 1 179 ? 9.385 3.485 1.548 1.00 90.62 179 THR A C 1
ATOM 1371 O O . THR A 1 179 ? 8.824 2.917 2.483 1.00 90.62 179 THR A O 1
ATOM 1374 N N . ALA A 1 180 ? 9.375 4.816 1.433 1.00 92.38 180 ALA A N 1
ATOM 1375 C CA . ALA A 1 180 ? 8.733 5.687 2.417 1.00 92.38 180 ALA A CA 1
ATOM 1376 C C . ALA A 1 180 ? 7.213 5.445 2.518 1.00 92.38 180 ALA A C 1
ATOM 1378 O O . ALA A 1 180 ? 6.653 5.462 3.616 1.00 92.38 180 ALA A O 1
ATOM 1379 N N . VAL A 1 181 ? 6.546 5.164 1.392 1.00 93.25 181 VAL A N 1
ATOM 1380 C CA . VAL A 1 181 ? 5.119 4.795 1.367 1.00 93.25 181 VAL A CA 1
ATOM 1381 C C . VAL A 1 181 ? 4.870 3.476 2.105 1.00 93.25 181 VAL A C 1
ATOM 1383 O O . VAL A 1 181 ? 3.942 3.406 2.914 1.00 93.25 181 VAL A O 1
ATOM 1386 N N . LEU A 1 182 ? 5.711 2.459 1.889 1.00 91.62 182 LEU A N 1
ATOM 1387 C CA . LEU A 1 182 ? 5.633 1.184 2.612 1.00 91.62 182 LEU A CA 1
ATOM 1388 C C . LEU A 1 182 ? 5.810 1.381 4.119 1.00 91.62 182 LEU A C 1
ATOM 1390 O O . LEU A 1 182 ? 4.988 0.903 4.898 1.00 91.62 182 LEU A O 1
ATOM 1394 N N . ILE A 1 183 ? 6.826 2.143 4.537 1.00 93.00 183 ILE A N 1
ATOM 1395 C CA . ILE A 1 183 ? 7.071 2.444 5.956 1.00 93.00 183 ILE A CA 1
ATOM 1396 C C . ILE A 1 183 ? 5.848 3.133 6.573 1.00 93.00 183 ILE A C 1
ATOM 1398 O O . ILE A 1 183 ? 5.375 2.726 7.635 1.00 93.00 183 ILE A O 1
ATOM 1402 N N . LYS A 1 184 ? 5.276 4.131 5.888 1.00 93.56 184 LYS A N 1
ATOM 1403 C CA . LYS A 1 184 ? 4.060 4.822 6.342 1.00 93.56 184 LYS A CA 1
ATOM 1404 C C . LYS A 1 184 ? 2.874 3.863 6.499 1.00 93.56 184 LYS A C 1
ATOM 1406 O O . LYS A 1 184 ? 2.101 4.011 7.446 1.00 93.56 184 LYS A O 1
ATOM 1411 N N . ALA A 1 185 ? 2.723 2.887 5.603 1.00 94.19 185 ALA A N 1
ATOM 1412 C CA . ALA A 1 185 ? 1.675 1.872 5.695 1.00 94.19 185 ALA A CA 1
ATOM 1413 C C . ALA A 1 185 ? 1.896 0.914 6.879 1.00 94.19 185 ALA A C 1
ATOM 1415 O O . ALA A 1 185 ? 0.957 0.692 7.643 1.00 94.19 185 ALA A O 1
ATOM 1416 N N . VAL A 1 186 ? 3.127 0.422 7.087 1.00 93.06 186 VAL A N 1
ATOM 1417 C CA . VAL A 1 186 ? 3.492 -0.434 8.236 1.00 93.06 186 VAL A CA 1
ATOM 1418 C C . VAL A 1 186 ? 3.212 0.277 9.558 1.00 93.06 186 VAL A C 1
ATOM 1420 O O . VAL A 1 186 ? 2.516 -0.265 10.416 1.00 93.06 186 VAL A O 1
ATOM 1423 N N . VAL A 1 187 ? 3.695 1.514 9.711 1.00 95.25 187 VAL A N 1
ATOM 1424 C CA . VAL A 1 187 ? 3.445 2.323 10.914 1.00 95.25 187 VAL A CA 1
ATOM 1425 C C . VAL A 1 187 ? 1.943 2.525 11.116 1.00 95.25 187 VAL A C 1
ATOM 1427 O O . VAL A 1 187 ? 1.444 2.368 12.227 1.00 95.25 187 VAL A O 1
ATOM 1430 N N . GLY A 1 188 ? 1.198 2.797 10.040 1.00 94.56 188 GLY A N 1
ATOM 1431 C CA . GLY A 1 188 ? -0.259 2.907 10.082 1.00 94.56 188 GLY A CA 1
ATOM 1432 C C . GLY A 1 188 ? -0.959 1.637 10.575 1.00 94.56 188 GLY A C 1
ATOM 1433 O O . GLY A 1 188 ? -1.901 1.738 11.357 1.00 94.56 188 GLY A O 1
ATOM 1434 N N . ILE A 1 189 ? -0.492 0.452 10.167 1.00 95.81 189 ILE A N 1
ATOM 1435 C CA . ILE A 1 189 ? -1.007 -0.838 10.654 1.00 95.81 189 ILE A CA 1
ATOM 1436 C C . ILE A 1 189 ? -0.695 -1.004 12.137 1.00 95.81 189 ILE A C 1
ATOM 1438 O O . ILE A 1 189 ? -1.602 -1.287 12.911 1.00 95.81 189 ILE A O 1
ATOM 1442 N N . PHE A 1 190 ? 0.552 -0.782 12.558 1.00 95.06 190 PHE A N 1
ATOM 1443 C CA . PHE A 1 190 ? 0.933 -0.929 13.966 1.00 95.06 190 PHE A CA 1
ATOM 1444 C C . PHE A 1 190 ? 0.134 0.001 14.873 1.00 95.06 190 PHE A C 1
ATOM 1446 O O . PHE A 1 190 ? -0.412 -0.450 15.876 1.00 95.06 190 PHE A O 1
ATOM 1453 N N . LEU A 1 191 ? -0.017 1.270 14.490 1.00 95.62 191 LEU A N 1
ATOM 1454 C CA . LEU A 1 191 ? -0.839 2.218 15.239 1.00 95.62 191 LEU A CA 1
ATOM 1455 C C . LEU A 1 191 ? -2.314 1.804 15.254 1.00 95.62 191 LEU A C 1
ATOM 1457 O O . LEU A 1 191 ? -2.954 1.887 16.300 1.00 95.62 191 LEU A O 1
ATOM 1461 N N . ALA A 1 192 ? -2.854 1.320 14.132 1.00 95.75 192 ALA A N 1
ATOM 1462 C CA . ALA A 1 192 ? -4.227 0.830 14.079 1.00 95.75 192 ALA A CA 1
ATOM 1463 C C . ALA A 1 192 ? -4.440 -0.388 14.988 1.00 95.75 192 ALA A C 1
ATOM 1465 O O . ALA A 1 192 ? -5.482 -0.465 15.627 1.00 95.75 192 ALA A O 1
ATOM 1466 N N . VAL A 1 193 ? -3.472 -1.304 15.088 1.00 96.94 193 VAL A N 1
ATOM 1467 C CA . VAL A 1 193 ? -3.548 -2.476 15.977 1.00 96.94 193 VAL A CA 1
ATOM 1468 C C . VAL A 1 193 ? -3.428 -2.068 17.442 1.00 96.94 193 VAL A C 1
ATOM 1470 O O . VAL A 1 193 ? -4.282 -2.438 18.242 1.00 96.94 193 VAL A O 1
ATOM 1473 N N . ILE A 1 194 ? -2.414 -1.270 17.794 1.00 96.88 194 ILE A N 1
ATOM 1474 C CA . ILE A 1 194 ? -2.157 -0.843 19.179 1.00 96.88 194 ILE A CA 1
ATOM 1475 C C . ILE A 1 194 ? -3.346 -0.054 19.730 1.00 96.88 194 ILE A C 1
ATOM 1477 O O . ILE A 1 194 ? -3.834 -0.343 20.820 1.00 96.88 194 ILE A O 1
ATOM 1481 N N . PHE A 1 195 ? -3.851 0.912 18.959 1.00 96.62 195 PHE A N 1
ATOM 1482 C CA . PHE A 1 195 ? -4.959 1.771 19.376 1.00 96.62 195 PHE A CA 1
ATOM 1483 C C . PHE A 1 195 ? -6.341 1.226 18.996 1.00 96.62 195 PHE A C 1
ATOM 1485 O O . PHE A 1 195 ? -7.331 1.932 19.196 1.00 96.62 195 PHE A O 1
ATOM 1492 N N . ALA A 1 196 ? -6.446 -0.012 18.493 1.00 96.75 196 ALA A N 1
ATOM 1493 C CA . ALA A 1 196 ? -7.729 -0.609 18.118 1.00 96.75 196 ALA A CA 1
ATOM 1494 C C . ALA A 1 196 ? -8.769 -0.567 19.252 1.00 96.75 196 ALA A C 1
ATOM 1496 O O . ALA A 1 196 ? -9.875 -0.082 19.002 1.00 96.75 196 ALA A O 1
ATOM 1497 N N . PRO A 1 197 ? -8.444 -0.981 20.499 1.00 96.88 197 PRO A N 1
ATOM 1498 C CA . PRO A 1 197 ? -9.403 -0.957 21.603 1.00 96.88 197 PRO A CA 1
ATOM 1499 C C . PRO A 1 197 ? -10.010 0.432 21.824 1.00 96.88 197 PRO A C 1
ATOM 1501 O O . PRO A 1 197 ? -11.228 0.590 21.905 1.00 96.88 197 PRO A O 1
ATOM 1504 N N . LEU A 1 198 ? -9.151 1.452 21.842 1.00 95.69 198 LEU A N 1
ATOM 1505 C CA . LEU A 1 198 ? -9.554 2.828 22.089 1.00 95.69 198 LEU A CA 1
ATOM 1506 C C . LEU A 1 198 ? -10.389 3.385 20.929 1.00 95.69 198 LEU A C 1
ATOM 1508 O O . LEU A 1 198 ? -11.422 4.007 21.157 1.00 95.69 198 LEU A O 1
ATOM 1512 N N . GLN A 1 199 ? -9.985 3.129 19.682 1.00 94.38 199 GLN A N 1
ATOM 1513 C CA . GLN A 1 199 ? -10.734 3.577 18.504 1.00 94.38 199 GLN A CA 1
ATOM 1514 C C . GLN A 1 199 ? -12.124 2.937 18.424 1.00 94.38 199 GLN A C 1
ATOM 1516 O O . GLN A 1 199 ? -13.082 3.615 18.061 1.00 94.38 199 GLN A O 1
ATOM 1521 N N . ILE A 1 200 ? -12.254 1.661 18.801 1.00 96.06 200 ILE A N 1
ATOM 1522 C CA . ILE A 1 200 ? -13.542 0.955 18.841 1.00 96.06 200 ILE A CA 1
ATOM 1523 C C . ILE A 1 200 ? -14.451 1.551 19.922 1.00 96.06 200 ILE A C 1
ATOM 1525 O O . ILE A 1 200 ? -15.625 1.801 19.645 1.00 96.06 200 ILE A O 1
ATOM 1529 N N . LEU A 1 201 ? -13.911 1.849 21.110 1.00 95.00 201 LEU A N 1
ATOM 1530 C CA . LEU A 1 201 ? -14.657 2.483 22.202 1.00 95.00 201 LEU A CA 1
ATOM 1531 C C . LEU A 1 201 ? -15.266 3.831 21.785 1.00 95.00 201 LEU A C 1
ATOM 1533 O O . LEU A 1 201 ? -16.418 4.114 22.111 1.00 95.00 201 LEU A O 1
ATOM 1537 N N . LEU A 1 202 ? -14.528 4.648 21.026 1.00 91.75 202 LEU A N 1
ATOM 1538 C CA . LEU A 1 202 ? -15.009 5.951 20.544 1.00 91.75 202 LEU A CA 1
ATOM 1539 C C . LEU A 1 202 ? -16.257 5.850 19.645 1.00 91.75 202 LEU A C 1
ATOM 1541 O O . LEU A 1 202 ? -16.993 6.832 19.499 1.00 91.75 202 LEU A O 1
ATOM 1545 N N . GLY A 1 203 ? -16.532 4.668 19.087 1.00 89.00 203 GLY A N 1
ATOM 1546 C CA . GLY A 1 203 ? -17.758 4.389 18.337 1.00 89.00 203 GLY A CA 1
ATOM 1547 C C . GLY A 1 203 ? -19.029 4.337 19.180 1.00 89.00 203 GLY A C 1
ATOM 1548 O O . GLY A 1 203 ? -20.124 4.386 18.626 1.00 89.00 203 GLY A O 1
ATOM 1549 N N . LEU A 1 204 ? -18.915 4.282 20.510 1.00 88.25 204 LEU A N 1
ATOM 1550 C CA . LEU A 1 204 ? -20.070 4.391 21.405 1.00 88.25 204 LEU A CA 1
ATOM 1551 C C . LEU A 1 204 ? -20.629 5.823 21.454 1.00 88.25 204 LEU A C 1
ATOM 1553 O O . LEU A 1 204 ? -21.829 6.014 21.646 1.00 88.25 204 LEU A O 1
ATOM 1557 N N . PHE A 1 205 ? -19.783 6.830 21.223 1.00 83.50 205 PHE A N 1
ATOM 1558 C CA . PHE A 1 205 ? -20.156 8.243 21.344 1.00 83.50 205 PHE A CA 1
ATOM 1559 C C . PHE A 1 205 ? -20.468 8.919 20.011 1.00 83.50 205 PHE A C 1
ATOM 1561 O O . PHE A 1 205 ? -21.300 9.821 19.959 1.00 83.50 205 PHE A O 1
ATOM 1568 N N . SER A 1 206 ? -19.794 8.517 18.931 1.00 80.81 206 SER A N 1
ATOM 1569 C CA . SER A 1 206 ? -19.896 9.198 17.638 1.00 80.81 206 SER A CA 1
ATOM 1570 C C . SER A 1 206 ? -20.128 8.212 16.501 1.00 80.81 206 SER A C 1
ATOM 1572 O O . SER A 1 206 ? -19.493 7.165 16.436 1.00 80.81 206 SER A O 1
ATOM 1574 N N . GLN A 1 207 ? -21.006 8.576 15.564 1.00 73.38 207 GLN A N 1
ATOM 1575 C CA . GLN A 1 207 ? -21.292 7.755 14.380 1.00 73.38 207 GLN A CA 1
ATOM 1576 C C . GLN A 1 207 ? -20.132 7.738 13.361 1.00 73.38 207 GLN A C 1
ATOM 1578 O O . GLN A 1 207 ? -20.117 6.897 12.467 1.00 73.38 207 GLN A O 1
ATOM 1583 N N . GLY A 1 208 ? -19.161 8.655 13.485 1.00 77.12 208 GLY A N 1
ATOM 1584 C CA . GLY A 1 208 ? -17.996 8.774 12.595 1.00 77.12 208 GLY A CA 1
ATOM 1585 C C . GLY A 1 208 ? -16.716 8.087 13.090 1.00 77.12 208 GLY A C 1
ATOM 1586 O O . GLY A 1 208 ? -15.741 8.019 12.344 1.00 77.12 208 GLY A O 1
ATOM 1587 N N . SER A 1 209 ? -16.707 7.577 14.324 1.00 84.06 209 SER A N 1
ATOM 1588 C CA . SER A 1 209 ? -15.597 6.820 14.920 1.00 84.06 209 SER A CA 1
ATOM 1589 C C . SER A 1 209 ? -16.075 5.419 15.316 1.00 84.06 209 SER A C 1
ATOM 1591 O O . SER A 1 209 ? -17.271 5.143 15.281 1.00 84.06 209 SER A O 1
ATOM 1593 N N . GLY A 1 210 ? -15.167 4.504 15.656 1.00 90.31 210 GLY A N 1
ATOM 1594 C CA . GLY A 1 210 ? -15.517 3.133 16.038 1.00 90.31 210 GLY A CA 1
ATOM 1595 C C . GLY A 1 210 ? -14.963 2.052 15.117 1.00 90.31 210 GLY A C 1
ATOM 1596 O O . GLY A 1 210 ? -14.045 2.272 14.326 1.00 90.31 210 GLY A O 1
ATOM 1597 N N . PHE A 1 211 ? -15.560 0.862 15.210 1.00 93.12 211 PHE A N 1
ATOM 1598 C CA . PHE A 1 211 ? -15.090 -0.345 14.526 1.00 93.12 211 PHE A CA 1
ATOM 1599 C C . PHE A 1 211 ? -15.063 -0.229 13.000 1.00 93.12 211 PHE A C 1
ATOM 1601 O O . PHE A 1 211 ? -14.065 -0.584 12.385 1.00 93.12 211 PHE A O 1
ATOM 1608 N N . GLY A 1 212 ? -16.133 0.275 12.378 1.00 92.06 212 GLY A N 1
ATOM 1609 C CA . GLY A 1 212 ? -16.214 0.377 10.918 1.00 92.06 212 GLY A CA 1
ATOM 1610 C C . GLY A 1 212 ? -15.090 1.240 10.323 1.00 92.06 212 GLY A C 1
ATOM 1611 O O . GLY A 1 212 ? -14.336 0.748 9.482 1.00 92.06 212 GLY A O 1
ATOM 1612 N N . PRO A 1 213 ? -14.935 2.504 10.763 1.00 92.19 213 PRO A N 1
ATOM 1613 C CA . PRO A 1 213 ? -13.828 3.364 10.346 1.00 92.19 213 PRO A CA 1
ATOM 1614 C C . PRO A 1 213 ? -12.442 2.799 10.683 1.00 92.19 213 PRO A C 1
ATOM 1616 O O . PRO A 1 213 ? -11.545 2.880 9.844 1.00 92.19 213 PRO A O 1
ATOM 1619 N N . TRP A 1 214 ? -12.268 2.195 11.865 1.00 95.06 214 TRP A N 1
ATOM 1620 C CA . TRP A 1 214 ? -11.017 1.536 12.260 1.00 95.06 214 TRP A CA 1
ATOM 1621 C C . TRP A 1 214 ? -10.651 0.393 11.306 1.00 95.06 214 TRP A C 1
ATOM 1623 O O . TRP A 1 214 ? -9.554 0.389 10.747 1.00 95.06 214 TRP A O 1
ATOM 1633 N N . LEU A 1 215 ? -11.583 -0.534 11.059 1.00 95.69 215 LEU A N 1
ATOM 1634 C CA . LEU A 1 215 ? -11.362 -1.693 10.198 1.00 95.69 215 LEU A CA 1
ATOM 1635 C C . LEU A 1 215 ? -11.082 -1.252 8.760 1.00 95.69 215 LEU A C 1
ATOM 1637 O O . LEU A 1 215 ? -10.121 -1.715 8.152 1.00 95.69 215 LEU A O 1
ATOM 1641 N N . LYS A 1 216 ? -11.864 -0.301 8.231 1.00 93.75 216 LYS A N 1
ATOM 1642 C CA . LYS A 1 216 ? -11.602 0.296 6.912 1.00 93.75 216 LYS A CA 1
ATOM 1643 C C . LYS A 1 216 ? -10.224 0.950 6.857 1.00 93.75 216 LYS A C 1
ATOM 1645 O O . LYS A 1 216 ? -9.522 0.788 5.868 1.00 93.75 216 LYS A O 1
ATOM 1650 N N . GLY A 1 217 ? -9.813 1.656 7.910 1.00 94.19 217 GLY A N 1
ATOM 1651 C CA . GLY A 1 217 ? -8.486 2.265 8.011 1.00 94.19 217 GLY A CA 1
ATOM 1652 C C . GLY A 1 217 ? -7.351 1.238 8.037 1.00 94.19 217 GLY A C 1
ATOM 1653 O O . GLY A 1 217 ? -6.342 1.423 7.355 1.00 94.19 217 GLY A O 1
ATOM 1654 N N . LEU A 1 218 ? -7.529 0.139 8.774 1.00 96.00 218 LEU A N 1
ATOM 1655 C CA . LEU A 1 218 ? -6.588 -0.979 8.823 1.00 96.00 218 LEU A CA 1
ATOM 1656 C C . LEU A 1 218 ? -6.446 -1.637 7.446 1.00 96.00 218 LEU A C 1
ATOM 1658 O O . LEU A 1 218 ? -5.336 -1.718 6.922 1.00 96.00 218 LEU A O 1
ATOM 1662 N N . ILE A 1 219 ? -7.566 -2.033 6.832 1.00 96.25 219 ILE A N 1
ATOM 1663 C CA . ILE A 1 219 ? -7.584 -2.652 5.499 1.00 96.25 219 ILE A CA 1
ATOM 1664 C C . ILE A 1 219 ? -7.011 -1.685 4.457 1.00 96.25 219 ILE A C 1
ATOM 1666 O O . ILE A 1 219 ? -6.268 -2.110 3.583 1.00 96.25 219 ILE A O 1
ATOM 1670 N N . ALA A 1 220 ? -7.269 -0.380 4.565 1.00 95.38 220 ALA A N 1
ATOM 1671 C CA . ALA A 1 220 ? -6.722 0.612 3.643 1.00 95.38 220 ALA A CA 1
ATOM 1672 C C . ALA A 1 220 ? -5.191 0.722 3.728 1.00 95.38 220 ALA A C 1
ATOM 1674 O O . ALA A 1 220 ? -4.538 0.896 2.702 1.00 95.38 220 ALA A O 1
ATOM 1675 N N . ASN A 1 221 ? -4.600 0.600 4.923 1.00 95.31 221 ASN A N 1
ATOM 1676 C CA . ASN A 1 221 ? -3.142 0.510 5.056 1.00 95.31 221 ASN A CA 1
ATOM 1677 C C . ASN A 1 221 ? -2.600 -0.836 4.546 1.00 95.31 221 ASN A C 1
ATOM 1679 O O . ASN A 1 221 ? -1.539 -0.857 3.931 1.00 95.31 221 ASN A O 1
ATOM 1683 N N . LEU A 1 222 ? -3.325 -1.939 4.752 1.00 95.19 222 LEU A N 1
ATOM 1684 C CA . LEU A 1 222 ? -2.939 -3.265 4.251 1.00 95.19 222 LEU A CA 1
ATOM 1685 C C . LEU A 1 222 ? -3.033 -3.372 2.723 1.00 95.19 222 LEU A C 1
ATOM 1687 O O . LEU A 1 222 ? -2.187 -4.000 2.097 1.00 95.19 222 LEU A O 1
ATOM 1691 N N . ALA A 1 223 ? -4.008 -2.713 2.098 1.00 93.62 223 ALA A N 1
ATOM 1692 C CA . ALA A 1 223 ? -4.200 -2.713 0.648 1.00 93.62 223 ALA A CA 1
ATOM 1693 C C . ALA A 1 223 ? -3.020 -2.090 -0.118 1.00 93.62 223 ALA A C 1
ATOM 1695 O O . ALA A 1 223 ? -2.832 -2.376 -1.300 1.00 93.62 223 ALA A O 1
ATOM 1696 N N . VAL A 1 224 ? -2.192 -1.281 0.552 1.00 93.25 224 VAL A N 1
ATOM 1697 C CA . VAL A 1 224 ? -0.970 -0.712 -0.030 1.00 93.25 224 VAL A CA 1
ATOM 1698 C C . VAL A 1 224 ? -0.010 -1.815 -0.487 1.00 93.25 224 VAL A C 1
ATOM 1700 O O . VAL A 1 224 ? 0.573 -1.691 -1.559 1.00 93.25 224 VAL A O 1
ATOM 1703 N N . PHE A 1 225 ? 0.125 -2.914 0.261 1.00 91.19 225 PHE A N 1
ATOM 1704 C CA . PHE A 1 225 ? 1.112 -3.956 -0.047 1.00 91.19 225 PHE A CA 1
ATOM 1705 C C . PHE A 1 225 ? 0.774 -4.747 -1.322 1.00 91.19 225 PHE A C 1
ATOM 1707 O O . PHE A 1 225 ? 1.637 -4.803 -2.200 1.00 91.19 225 PHE A O 1
ATOM 1714 N N . PRO A 1 226 ? -0.452 -5.287 -1.511 1.00 90.69 226 PRO A N 1
ATOM 1715 C CA . PRO A 1 226 ? -0.827 -5.914 -2.778 1.00 90.69 226 PRO A CA 1
ATOM 1716 C C . PRO A 1 226 ? -0.726 -4.983 -3.978 1.00 90.69 226 PRO A C 1
ATOM 1718 O O . PRO A 1 226 ? -0.256 -5.397 -5.034 1.00 90.69 226 PRO A O 1
ATOM 1721 N N . VAL A 1 227 ? -1.123 -3.719 -3.823 1.00 92.56 227 VAL A N 1
ATOM 1722 C CA . VAL A 1 227 ? -1.084 -2.751 -4.926 1.00 92.56 227 VAL A CA 1
ATOM 1723 C C . VAL A 1 227 ? 0.351 -2.455 -5.344 1.00 92.56 227 VAL A C 1
ATOM 1725 O O . VAL A 1 227 ? 0.657 -2.493 -6.534 1.00 92.56 227 VAL A O 1
ATOM 1728 N N . ILE A 1 228 ? 1.245 -2.213 -4.381 1.00 90.38 228 ILE A N 1
ATOM 1729 C CA . ILE A 1 228 ? 2.674 -2.038 -4.660 1.00 90.38 228 ILE A CA 1
ATOM 1730 C C . ILE A 1 228 ? 3.223 -3.279 -5.346 1.00 90.38 228 ILE A C 1
ATOM 1732 O O . ILE A 1 228 ? 3.850 -3.155 -6.390 1.00 90.38 228 ILE A O 1
ATOM 1736 N N . LEU A 1 229 ? 2.950 -4.464 -4.801 1.00 87.12 229 LEU A N 1
ATOM 1737 C CA . LEU A 1 229 ? 3.448 -5.715 -5.354 1.00 87.12 229 LEU A CA 1
ATOM 1738 C C . LEU A 1 229 ? 3.060 -5.878 -6.829 1.00 87.12 229 LEU A C 1
ATOM 1740 O O . LEU A 1 229 ? 3.935 -6.087 -7.663 1.00 87.12 229 LEU A O 1
ATOM 1744 N N . VAL A 1 230 ? 1.777 -5.722 -7.165 1.00 86.56 230 VAL A N 1
ATOM 1745 C CA . VAL A 1 230 ? 1.291 -5.837 -8.551 1.00 86.56 230 VAL A CA 1
ATOM 1746 C C . VAL A 1 230 ? 2.014 -4.854 -9.472 1.00 86.56 230 VAL A C 1
ATOM 1748 O O . VAL A 1 230 ? 2.489 -5.242 -10.538 1.00 86.56 230 VAL A O 1
ATOM 1751 N N . LEU A 1 231 ? 2.144 -3.591 -9.062 1.00 89.50 231 LEU A N 1
ATOM 1752 C CA . LEU A 1 231 ? 2.780 -2.568 -9.891 1.00 89.50 231 LEU A CA 1
ATOM 1753 C C . LEU A 1 231 ? 4.288 -2.786 -10.046 1.00 89.50 231 LEU A C 1
ATOM 1755 O O . LEU A 1 231 ? 4.818 -2.584 -11.134 1.00 89.50 231 LEU A O 1
ATOM 1759 N N . LEU A 1 232 ? 4.978 -3.234 -8.996 1.00 87.38 232 LEU A N 1
ATOM 1760 C CA . LEU A 1 232 ? 6.401 -3.574 -9.060 1.00 87.38 232 LEU A CA 1
ATOM 1761 C C . LEU A 1 232 ? 6.651 -4.776 -9.968 1.00 87.38 232 LEU A C 1
ATOM 1763 O O . LEU A 1 232 ? 7.589 -4.759 -10.760 1.00 87.38 232 LEU A O 1
ATOM 1767 N N . ILE A 1 233 ? 5.797 -5.801 -9.891 1.00 81.88 233 ILE A N 1
ATOM 1768 C CA . ILE A 1 233 ? 5.878 -6.963 -10.780 1.00 81.88 233 ILE A CA 1
ATOM 1769 C C . ILE A 1 233 ? 5.716 -6.519 -12.233 1.00 81.88 233 ILE A C 1
ATOM 1771 O O . ILE A 1 233 ? 6.489 -6.937 -13.094 1.00 81.88 233 ILE A O 1
ATOM 1775 N N . LEU A 1 234 ? 4.733 -5.668 -12.526 1.00 84.69 234 LEU A N 1
ATOM 1776 C CA . LEU A 1 234 ? 4.539 -5.156 -13.881 1.00 84.69 234 LEU A CA 1
ATOM 1777 C C . LEU A 1 234 ? 5.735 -4.316 -14.340 1.00 84.69 234 LEU A C 1
ATOM 1779 O O . LEU A 1 234 ? 6.228 -4.526 -15.446 1.00 84.69 234 LEU A O 1
ATOM 1783 N N . ALA A 1 235 ? 6.240 -3.422 -13.486 1.00 88.62 235 ALA A N 1
ATOM 1784 C CA . ALA A 1 235 ? 7.398 -2.593 -13.797 1.00 88.62 235 ALA A CA 1
ATOM 1785 C C . ALA A 1 235 ? 8.624 -3.454 -14.135 1.00 88.62 235 ALA A C 1
ATOM 1787 O O . ALA A 1 235 ? 9.170 -3.350 -15.229 1.00 88.62 235 ALA A O 1
ATOM 1788 N N . ILE A 1 236 ? 9.023 -4.375 -13.253 1.00 81.62 236 ILE A N 1
ATOM 1789 C CA . ILE A 1 236 ? 10.223 -5.187 -13.487 1.00 81.62 236 ILE A CA 1
ATOM 1790 C C . ILE A 1 236 ? 10.087 -6.111 -14.706 1.00 81.62 236 ILE A C 1
ATOM 1792 O O . ILE A 1 236 ? 11.066 -6.312 -15.423 1.00 81.62 236 ILE A O 1
ATOM 1796 N N . ASN A 1 237 ? 8.884 -6.618 -15.003 1.00 81.00 237 ASN A N 1
ATOM 1797 C CA . ASN A 1 237 ? 8.651 -7.405 -16.215 1.00 81.00 237 ASN A CA 1
ATOM 1798 C C . ASN A 1 237 ? 8.765 -6.554 -17.484 1.00 81.00 237 ASN A C 1
ATOM 1800 O O . ASN A 1 237 ? 9.420 -6.977 -18.434 1.00 81.00 237 ASN A O 1
ATOM 1804 N N . PHE A 1 238 ? 8.203 -5.341 -17.509 1.00 83.88 238 PHE A N 1
ATOM 1805 C CA . PHE A 1 238 ? 8.401 -4.435 -18.642 1.00 83.88 238 PHE A CA 1
ATOM 1806 C C . PHE A 1 238 ? 9.865 -4.013 -18.789 1.00 83.88 238 PHE A C 1
ATOM 1808 O O . PHE A 1 238 ? 10.376 -3.979 -19.906 1.00 83.88 238 PHE A O 1
ATOM 1815 N N . MET A 1 239 ? 10.587 -3.789 -17.689 1.00 85.38 239 MET A N 1
ATOM 1816 C CA . MET A 1 239 ? 12.027 -3.529 -17.752 1.00 85.38 239 MET A CA 1
ATOM 1817 C C . MET A 1 239 ? 12.793 -4.726 -18.334 1.00 85.38 239 MET A C 1
ATOM 1819 O O . MET A 1 239 ? 13.664 -4.553 -19.185 1.00 85.38 239 MET A O 1
ATOM 1823 N N . ALA A 1 240 ? 12.442 -5.951 -17.940 1.00 79.31 240 ALA A N 1
ATOM 1824 C CA . ALA A 1 240 ? 13.040 -7.157 -18.505 1.00 79.31 240 ALA A CA 1
ATOM 1825 C C . ALA A 1 240 ? 12.757 -7.305 -20.006 1.00 79.31 240 ALA A C 1
ATOM 1827 O O . ALA A 1 240 ? 13.661 -7.665 -20.760 1.00 79.31 240 ALA A O 1
ATOM 1828 N N . GLN A 1 241 ? 11.546 -6.962 -20.461 1.00 79.19 241 GLN A N 1
ATOM 1829 C CA . GLN A 1 241 ? 11.222 -6.933 -21.890 1.00 79.19 241 GLN A CA 1
ATOM 1830 C C . GLN A 1 241 ? 11.996 -5.856 -22.648 1.00 79.19 241 GLN A C 1
ATOM 1832 O O . GLN A 1 241 ? 12.451 -6.115 -23.759 1.00 79.19 241 GLN A O 1
ATOM 1837 N N . SER A 1 242 ? 12.216 -4.685 -22.046 1.00 80.75 242 SER A N 1
ATOM 1838 C CA . SER A 1 242 ? 13.074 -3.654 -22.638 1.00 80.75 242 SER A CA 1
ATOM 1839 C C . SER A 1 242 ? 14.477 -4.188 -22.927 1.00 80.75 242 SER A C 1
ATOM 1841 O O . SER A 1 242 ? 14.963 -4.075 -24.055 1.00 80.75 242 SER A O 1
ATOM 1843 N N . VAL A 1 243 ? 15.100 -4.839 -21.939 1.00 78.12 243 VAL A N 1
ATOM 1844 C CA . VAL A 1 243 ? 16.428 -5.449 -22.098 1.00 78.12 243 VAL A CA 1
ATOM 1845 C C . VAL A 1 243 ? 16.398 -6.565 -23.146 1.00 78.12 243 VAL A C 1
ATOM 1847 O O . VAL A 1 243 ? 17.285 -6.626 -23.992 1.00 78.12 243 VAL A O 1
ATOM 1850 N N . ASN A 1 244 ? 15.363 -7.409 -23.149 1.00 76.25 244 ASN A N 1
ATOM 1851 C CA . ASN A 1 244 ? 15.191 -8.481 -24.134 1.00 76.25 244 ASN A CA 1
ATOM 1852 C C . ASN A 1 244 ? 15.172 -7.942 -25.575 1.00 76.25 244 ASN A C 1
ATOM 1854 O O . ASN A 1 244 ? 16.009 -8.304 -26.395 1.00 76.25 244 ASN A O 1
ATOM 1858 N N . VAL A 1 245 ? 14.273 -6.997 -25.862 1.00 74.88 245 VAL A N 1
ATOM 1859 C CA . VAL A 1 245 ? 14.135 -6.401 -27.200 1.00 74.88 245 VAL A CA 1
ATOM 1860 C C . VAL A 1 245 ? 15.405 -5.652 -27.604 1.00 74.88 245 VAL A C 1
ATOM 1862 O O . VAL A 1 245 ? 15.842 -5.753 -28.745 1.00 74.88 245 VAL A O 1
ATOM 1865 N N . SER A 1 246 ? 16.033 -4.940 -26.665 1.00 74.62 246 SER A N 1
ATOM 1866 C CA . SER A 1 246 ? 17.264 -4.187 -26.936 1.00 74.62 246 SER A CA 1
ATOM 1867 C C . SER A 1 246 ? 18.473 -5.094 -27.180 1.00 74.62 246 SER A C 1
ATOM 1869 O O . SER A 1 246 ? 19.410 -4.691 -27.856 1.00 74.62 246 SER A O 1
ATOM 1871 N N . THR A 1 247 ? 18.476 -6.318 -26.648 1.00 66.25 247 THR A N 1
ATOM 1872 C CA . THR A 1 247 ? 19.573 -7.281 -26.841 1.00 66.25 247 THR A CA 1
ATOM 1873 C C . THR A 1 247 ? 19.364 -8.150 -28.078 1.00 66.25 247 THR A C 1
ATOM 1875 O O . THR A 1 247 ? 20.337 -8.433 -28.777 1.00 66.25 247 THR A O 1
ATOM 1878 N N . ALA A 1 248 ? 18.115 -8.483 -28.421 1.00 63.44 248 ALA A N 1
ATOM 1879 C CA . ALA A 1 248 ? 17.766 -9.258 -29.614 1.00 63.44 248 ALA A CA 1
ATOM 1880 C C . ALA A 1 248 ? 18.218 -8.595 -30.932 1.00 63.44 248 ALA A C 1
ATOM 1882 O O . ALA A 1 248 ? 18.547 -9.296 -31.887 1.00 63.44 248 ALA A O 1
ATOM 1883 N N . THR A 1 249 ? 18.287 -7.260 -30.975 1.00 58.50 249 THR A N 1
ATOM 1884 C CA . THR A 1 249 ? 18.718 -6.496 -32.160 1.00 58.50 249 THR A CA 1
ATOM 1885 C C . THR A 1 249 ? 20.235 -6.533 -32.399 1.00 58.50 249 THR A C 1
ATOM 1887 O O . THR A 1 249 ? 20.669 -6.428 -33.542 1.00 58.50 249 THR A O 1
ATOM 1890 N N . TYR A 1 250 ? 21.057 -6.703 -31.354 1.00 55.09 250 TYR A N 1
ATOM 1891 C CA . TYR A 1 250 ? 22.526 -6.557 -31.444 1.00 55.09 250 TYR A CA 1
ATOM 1892 C C . TYR A 1 250 ? 23.303 -7.831 -31.116 1.00 55.09 250 TYR A C 1
ATOM 1894 O O . TYR A 1 250 ? 24.465 -7.965 -31.492 1.00 55.09 250 TYR A O 1
ATOM 1902 N N . VAL A 1 251 ? 22.675 -8.777 -30.421 1.00 54.38 251 VAL A N 1
ATOM 1903 C CA . VAL A 1 251 ? 23.315 -9.996 -29.937 1.00 54.38 251 VAL A CA 1
ATOM 1904 C C . VAL A 1 251 ? 22.482 -11.185 -30.403 1.00 54.38 251 VAL A C 1
ATOM 1906 O O . VAL A 1 251 ? 21.623 -11.681 -29.685 1.00 54.38 251 VAL A O 1
ATOM 1909 N N . GLN A 1 252 ? 22.761 -11.697 -31.605 1.00 54.72 252 GLN A N 1
ATOM 1910 C CA . GLN A 1 252 ? 22.191 -12.974 -32.060 1.00 54.72 252 GLN A CA 1
ATOM 1911 C C . GLN A 1 252 ? 22.714 -14.206 -31.275 1.00 54.72 252 GLN A C 1
ATOM 1913 O O . GLN A 1 252 ? 22.431 -15.329 -31.674 1.00 54.72 252 GLN A O 1
ATOM 1918 N N . ASN A 1 253 ? 23.463 -14.056 -30.169 1.00 52.91 253 ASN A N 1
ATOM 1919 C CA . ASN A 1 253 ? 24.205 -15.163 -29.549 1.00 52.91 253 ASN A CA 1
ATOM 1920 C C . ASN A 1 253 ? 24.124 -15.259 -28.011 1.00 52.91 253 ASN A C 1
ATOM 1922 O O . ASN A 1 253 ? 24.522 -14.349 -27.284 1.00 52.91 253 ASN A O 1
ATOM 1926 N N . SER A 1 254 ? 23.671 -16.437 -27.568 1.00 54.03 254 SER A N 1
ATOM 1927 C CA . SER A 1 254 ? 23.997 -17.224 -26.357 1.00 54.03 254 SER A CA 1
ATOM 1928 C C . SER A 1 254 ? 24.704 -16.558 -25.164 1.00 54.03 254 SER A C 1
ATOM 1930 O O . SER A 1 254 ? 24.189 -16.626 -24.054 1.00 54.03 254 SER A O 1
ATOM 1932 N N . MET A 1 255 ? 25.843 -15.881 -25.327 1.00 57.06 255 MET A N 1
ATOM 1933 C CA . MET A 1 255 ? 26.684 -15.447 -24.198 1.00 57.06 255 MET A CA 1
ATOM 1934 C C . MET A 1 255 ? 25.999 -14.480 -23.222 1.00 57.06 255 MET A C 1
ATOM 1936 O O . MET A 1 255 ? 26.108 -14.654 -22.011 1.00 57.06 255 MET A O 1
ATOM 1940 N N . PHE A 1 256 ? 25.275 -13.466 -23.708 1.00 57.22 256 PHE A N 1
ATOM 1941 C CA . PHE A 1 256 ? 24.598 -12.516 -22.816 1.00 57.22 256 PHE A CA 1
ATOM 1942 C C . PHE A 1 256 ? 23.439 -13.181 -22.068 1.00 57.22 256 PHE A C 1
ATOM 1944 O O . PHE A 1 256 ? 23.290 -13.013 -20.857 1.00 57.22 256 PHE A O 1
ATOM 1951 N N . THR A 1 257 ? 22.653 -13.993 -22.778 1.00 59.12 257 THR A N 1
ATOM 1952 C CA . THR A 1 257 ? 21.577 -14.775 -22.169 1.00 59.12 257 THR A CA 1
ATOM 1953 C C . THR A 1 257 ? 22.110 -15.783 -21.155 1.00 59.12 257 THR A C 1
ATOM 1955 O O . THR A 1 257 ? 21.466 -15.997 -20.133 1.00 59.12 257 THR A O 1
ATOM 1958 N N . ASP A 1 258 ? 23.292 -16.352 -21.389 1.00 65.12 258 ASP A N 1
ATOM 1959 C CA . ASP A 1 258 ? 23.911 -17.345 -20.512 1.00 65.12 258 ASP A CA 1
ATOM 1960 C C . ASP A 1 258 ? 24.536 -16.696 -19.269 1.00 65.12 258 ASP A C 1
ATOM 1962 O O . ASP A 1 258 ? 24.331 -17.189 -18.161 1.00 65.12 258 ASP A O 1
ATOM 1966 N N . VAL A 1 259 ? 25.190 -15.533 -19.398 1.00 64.56 259 VAL A N 1
ATOM 1967 C CA . VAL A 1 259 ? 25.665 -14.740 -18.247 1.00 64.56 259 VAL A CA 1
ATOM 1968 C C . VAL A 1 259 ? 24.491 -14.318 -17.364 1.00 64.56 259 VAL A C 1
ATOM 1970 O O . VAL A 1 259 ? 24.558 -14.476 -16.149 1.00 64.56 259 VAL A O 1
ATOM 1973 N N . TRP A 1 260 ? 23.377 -13.862 -17.938 1.00 59.50 260 TRP A N 1
ATOM 1974 C CA . TRP A 1 260 ? 22.203 -13.473 -17.148 1.00 59.50 260 TRP A CA 1
ATOM 1975 C C . TRP A 1 260 ? 21.481 -14.632 -16.484 1.00 59.50 260 TRP A C 1
ATOM 1977 O O . TRP A 1 260 ? 21.117 -14.524 -15.314 1.00 59.50 260 TRP A O 1
ATOM 1987 N N . LYS A 1 261 ? 21.313 -15.752 -17.193 1.00 62.84 261 LYS A N 1
ATOM 1988 C CA . LYS A 1 261 ? 20.807 -16.989 -16.587 1.00 62.84 261 LYS A CA 1
ATOM 1989 C C . LYS A 1 261 ? 21.722 -17.476 -15.460 1.00 62.84 261 LYS A C 1
AT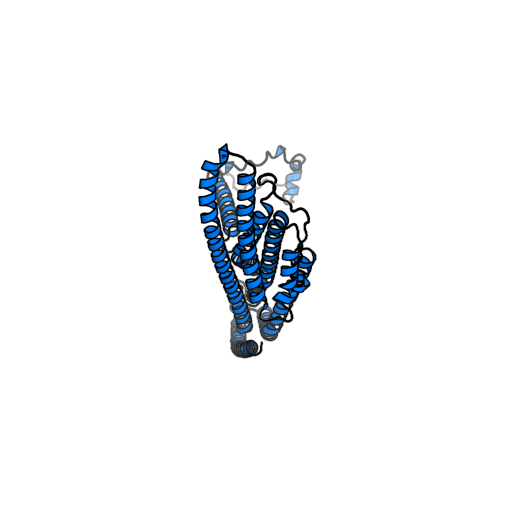OM 1991 O O . LYS A 1 261 ? 21.224 -18.092 -14.529 1.00 62.84 261 LYS A O 1
ATOM 1996 N N . THR A 1 262 ? 23.021 -17.177 -15.520 1.00 65.19 262 THR A N 1
ATOM 1997 C CA . THR A 1 262 ? 23.999 -17.530 -14.478 1.00 65.19 262 THR A CA 1
ATOM 1998 C C . THR A 1 262 ? 23.988 -16.553 -13.296 1.00 65.19 262 THR A C 1
ATOM 2000 O O . THR A 1 262 ? 24.108 -16.986 -12.155 1.00 65.19 262 THR A O 1
ATOM 2003 N N . LEU A 1 263 ? 23.820 -15.247 -13.536 1.00 58.47 263 LEU A N 1
ATOM 2004 C CA . LEU A 1 263 ? 23.807 -14.215 -12.487 1.00 58.47 263 LEU A CA 1
ATOM 2005 C C . LEU A 1 263 ? 22.463 -14.117 -11.751 1.00 58.47 263 LEU A C 1
ATOM 2007 O O . LEU A 1 263 ? 22.439 -13.783 -10.569 1.00 58.47 263 LEU A O 1
ATOM 2011 N N . LEU A 1 264 ? 21.350 -14.403 -12.432 1.00 61.97 264 LEU A N 1
ATOM 2012 C CA . LEU A 1 264 ? 19.993 -14.386 -11.873 1.00 61.97 264 LEU A CA 1
ATOM 2013 C C . LEU A 1 264 ? 19.201 -15.650 -12.280 1.00 61.97 264 LEU A C 1
ATOM 2015 O O . LEU A 1 264 ? 18.162 -15.556 -12.950 1.00 61.97 264 LEU A O 1
ATOM 2019 N N . PRO A 1 265 ? 19.676 -16.850 -11.893 1.00 57.31 265 PRO A N 1
ATOM 2020 C CA . PRO A 1 265 ? 19.065 -18.116 -12.283 1.00 57.31 265 PRO A CA 1
ATOM 2021 C C . PRO A 1 265 ? 17.634 -18.221 -11.756 1.00 57.31 265 PRO A C 1
ATOM 2023 O O . PRO A 1 265 ? 17.372 -18.015 -10.574 1.00 57.31 265 PRO A O 1
ATOM 2026 N N . GLY A 1 266 ? 16.690 -18.540 -12.644 1.00 55.91 266 GLY A N 1
ATOM 2027 C CA . GLY A 1 266 ? 15.278 -18.685 -12.280 1.00 55.91 266 GLY A CA 1
ATOM 2028 C C . GLY A 1 266 ? 14.538 -17.369 -12.009 1.00 55.91 266 GLY A C 1
ATOM 2029 O O . GLY A 1 266 ? 13.386 -17.418 -11.588 1.00 55.91 266 GLY A O 1
ATOM 2030 N N . LEU A 1 267 ? 15.149 -16.203 -12.263 1.00 55.38 267 LEU A N 1
ATOM 2031 C CA . LEU A 1 267 ? 14.467 -14.904 -12.207 1.00 55.38 267 LEU A CA 1
ATOM 2032 C C . LEU A 1 267 ? 14.131 -14.331 -13.592 1.00 55.38 267 LEU A C 1
ATOM 2034 O O . LEU A 1 267 ? 13.217 -13.526 -13.665 1.00 55.38 267 LEU A O 1
ATOM 2038 N N . ILE A 1 268 ? 14.830 -14.700 -14.676 1.00 58.69 268 ILE A N 1
ATOM 2039 C CA . ILE A 1 268 ? 14.647 -14.049 -15.990 1.00 58.69 268 ILE A CA 1
ATOM 2040 C C . ILE A 1 268 ? 14.573 -15.069 -17.142 1.00 58.69 268 ILE A C 1
ATOM 2042 O O . ILE A 1 268 ? 15.511 -15.828 -17.372 1.00 58.69 268 ILE A O 1
ATOM 2046 N N . ASN A 1 269 ? 13.477 -15.037 -17.907 1.00 58.94 269 ASN A N 1
ATOM 2047 C CA . ASN A 1 269 ? 13.274 -15.741 -19.173 1.00 58.94 269 ASN A CA 1
ATOM 2048 C C . ASN A 1 269 ? 13.168 -14.738 -20.326 1.00 58.94 269 ASN A C 1
ATOM 2050 O O . ASN A 1 269 ? 12.161 -14.041 -20.468 1.00 58.94 269 ASN A O 1
ATOM 2054 N N . PHE A 1 270 ? 14.187 -14.706 -21.179 1.00 58.81 270 PHE A N 1
ATOM 2055 C CA . PHE A 1 270 ? 14.150 -13.970 -22.438 1.00 58.81 270 PHE A CA 1
ATOM 2056 C C . PHE A 1 270 ? 13.455 -14.828 -23.506 1.00 58.81 270 PHE A C 1
ATOM 2058 O O . PHE A 1 270 ? 13.910 -15.928 -23.818 1.00 58.81 270 PHE A O 1
ATOM 2065 N N . SER A 1 271 ? 12.333 -14.351 -24.047 1.00 57.16 271 SER A N 1
ATOM 2066 C CA . SER A 1 271 ? 11.627 -14.977 -25.171 1.00 57.16 271 SER A CA 1
ATOM 2067 C C . SER A 1 271 ? 11.453 -13.964 -26.297 1.00 57.16 271 SER A C 1
ATOM 2069 O O . SER A 1 271 ? 10.943 -12.872 -26.060 1.00 57.16 271 SER A O 1
ATOM 2071 N N . ASN A 1 272 ? 11.857 -14.332 -27.514 1.00 55.75 272 ASN A N 1
ATOM 2072 C CA . ASN A 1 272 ? 11.817 -13.488 -28.716 1.00 55.75 272 ASN A CA 1
ATOM 2073 C C . ASN A 1 272 ? 10.435 -13.476 -29.397 1.00 55.75 272 ASN A C 1
ATOM 2075 O O . ASN A 1 272 ? 10.342 -13.441 -30.624 1.00 55.75 272 ASN A O 1
ATOM 2079 N N . LYS A 1 273 ? 9.337 -13.570 -28.637 1.00 56.09 273 LYS A N 1
ATOM 2080 C CA . LYS A 1 273 ? 8.004 -13.450 -29.244 1.00 56.09 273 LYS A CA 1
ATOM 2081 C C . LYS A 1 273 ? 7.818 -12.013 -29.725 1.00 56.09 273 LYS A C 1
ATOM 2083 O O . LYS A 1 273 ? 8.069 -11.085 -28.963 1.00 56.09 273 LYS A O 1
ATOM 2088 N N . GLY A 1 274 ? 7.404 -11.863 -30.986 1.00 59.00 274 GLY A N 1
ATOM 2089 C CA . GLY A 1 274 ? 7.228 -10.571 -31.643 1.00 59.00 274 GLY A CA 1
ATOM 2090 C C . GLY A 1 274 ? 6.441 -9.612 -30.762 1.00 59.00 274 GLY A C 1
ATOM 2091 O O . GLY A 1 274 ? 5.361 -9.944 -30.267 1.00 59.00 274 GLY A O 1
ATOM 2092 N N . VAL A 1 275 ? 7.029 -8.449 -30.518 1.00 65.75 275 VAL A N 1
ATOM 2093 C CA . VAL A 1 275 ? 6.482 -7.495 -29.573 1.00 65.75 275 VAL A CA 1
ATOM 2094 C C . VAL A 1 275 ? 5.636 -6.480 -30.319 1.00 65.75 275 VAL A C 1
ATOM 2096 O O . VAL A 1 275 ? 6.068 -5.935 -31.330 1.00 65.75 275 VAL A O 1
ATOM 2099 N N . TRP A 1 276 ? 4.414 -6.239 -29.844 1.00 72.62 276 TRP A N 1
ATOM 2100 C CA . TRP A 1 276 ? 3.543 -5.259 -30.480 1.00 72.62 276 TRP A CA 1
ATOM 2101 C C . TRP A 1 276 ? 4.102 -3.849 -30.278 1.00 72.62 276 TRP A C 1
ATOM 2103 O O . TRP A 1 276 ? 4.321 -3.415 -29.145 1.00 72.62 276 TRP A O 1
ATOM 2113 N N . VAL A 1 277 ? 4.300 -3.138 -31.385 1.00 70.12 277 VAL A N 1
ATOM 2114 C CA . VAL A 1 277 ? 4.715 -1.736 -31.408 1.00 70.12 277 VAL A CA 1
ATOM 2115 C C . VAL A 1 277 ? 3.626 -0.932 -32.127 1.00 70.12 277 VAL A C 1
ATOM 2117 O O . VAL A 1 277 ? 3.149 -1.373 -33.177 1.00 70.12 277 VAL A O 1
ATOM 2120 N N . PRO A 1 278 ? 3.191 0.226 -31.591 1.00 76.44 278 PRO A N 1
ATOM 2121 C CA . PRO A 1 278 ? 2.221 1.075 -32.269 1.00 76.44 278 PRO A CA 1
ATOM 2122 C C . PRO A 1 278 ? 2.691 1.462 -33.684 1.00 76.44 278 PRO A C 1
ATOM 2124 O O . PRO A 1 278 ? 3.834 1.901 -33.830 1.00 76.44 278 PRO A O 1
ATOM 2127 N N . PRO A 1 279 ? 1.817 1.413 -34.712 1.00 76.88 279 PRO A N 1
ATOM 2128 C CA . PRO A 1 279 ? 2.197 1.726 -36.094 1.00 76.88 279 PRO A CA 1
ATOM 2129 C C . PRO A 1 279 ? 2.804 3.123 -36.288 1.00 76.88 279 PRO A C 1
ATOM 2131 O O . PRO A 1 279 ? 3.635 3.311 -37.168 1.00 76.88 279 PRO A O 1
ATOM 2134 N N . LEU A 1 280 ? 2.418 4.096 -35.452 1.00 76.94 280 LEU A N 1
ATOM 2135 C CA . LEU A 1 280 ? 2.929 5.473 -35.499 1.00 76.94 280 LEU A CA 1
ATOM 2136 C C . LEU A 1 280 ? 4.378 5.615 -35.019 1.00 76.94 280 LEU A C 1
ATOM 2138 O O . LEU A 1 280 ? 5.032 6.590 -35.371 1.00 76.94 280 LEU A O 1
ATOM 2142 N N . LEU A 1 281 ? 4.865 4.684 -34.195 1.00 70.00 281 LEU A N 1
ATOM 2143 C CA . LEU A 1 281 ? 6.238 4.719 -33.689 1.00 70.00 281 LEU A CA 1
ATOM 2144 C C . LEU A 1 281 ? 7.198 3.964 -34.617 1.00 70.00 281 LEU A C 1
ATOM 2146 O O . LEU A 1 281 ? 8.382 4.274 -34.631 1.00 70.00 281 LEU A O 1
ATOM 2150 N N . GLY A 1 282 ? 6.696 3.047 -35.448 1.00 64.88 282 GLY A N 1
ATOM 2151 C CA . GLY A 1 282 ? 7.519 2.253 -36.360 1.00 64.88 282 GLY A CA 1
ATOM 2152 C C . GLY A 1 282 ? 8.315 1.152 -35.652 1.00 64.88 282 GLY A C 1
ATOM 2153 O O . GLY A 1 282 ? 8.374 1.081 -34.422 1.00 64.88 282 GLY A O 1
ATOM 2154 N N . ASP A 1 283 ? 8.910 0.260 -36.441 1.00 64.25 283 ASP A N 1
ATOM 2155 C CA . ASP A 1 283 ? 9.662 -0.886 -35.930 1.00 64.25 283 ASP A CA 1
ATOM 2156 C C . ASP A 1 283 ? 11.043 -0.434 -35.409 1.00 64.25 283 ASP A C 1
ATOM 2158 O O . ASP A 1 283 ? 11.757 0.299 -36.092 1.00 64.25 283 ASP A O 1
ATOM 2162 N N . GLY A 1 284 ? 11.399 -0.804 -34.172 1.00 65.56 284 GLY A N 1
ATOM 2163 C CA . GLY A 1 284 ? 12.676 -0.427 -33.529 1.00 65.56 284 GLY A CA 1
ATOM 2164 C C . GLY A 1 284 ? 12.582 0.356 -32.209 1.00 65.56 284 GLY A C 1
ATOM 2165 O O . GLY A 1 284 ? 13.550 0.390 -31.453 1.00 65.56 284 GLY A O 1
ATOM 2166 N N . TRP A 1 285 ? 11.419 0.912 -31.852 1.00 69.44 285 TRP A N 1
ATOM 2167 C CA . TRP A 1 285 ? 11.230 1.610 -30.563 1.00 69.44 285 TRP A CA 1
ATOM 2168 C C . TRP A 1 285 ? 10.830 0.692 -29.405 1.00 69.44 285 TRP A C 1
ATOM 2170 O O . TRP A 1 285 ? 10.688 1.164 -28.277 1.00 69.44 285 TRP A O 1
ATOM 2180 N N . GLY A 1 286 ? 10.665 -0.612 -29.656 1.00 72.56 286 GLY A N 1
ATOM 2181 C CA . GLY A 1 286 ? 10.152 -1.575 -28.679 1.00 72.56 286 GLY A CA 1
ATOM 2182 C C . GLY A 1 286 ? 10.861 -1.488 -27.324 1.00 72.56 286 GLY A C 1
ATOM 2183 O O . GLY A 1 286 ? 10.202 -1.270 -26.312 1.00 72.56 286 GLY A O 1
ATOM 2184 N N . GLY A 1 287 ? 12.198 -1.540 -27.298 1.00 76.50 287 GLY A N 1
ATOM 2185 C CA . GLY A 1 287 ? 12.976 -1.447 -26.054 1.00 76.50 287 GLY A CA 1
ATOM 2186 C C . GLY A 1 287 ? 12.696 -0.167 -25.253 1.00 76.50 287 GLY A C 1
ATOM 2187 O O . GLY A 1 287 ? 12.403 -0.218 -24.057 1.00 76.50 287 GLY A O 1
ATOM 2188 N N . LEU A 1 288 ? 12.682 0.988 -25.923 1.00 79.81 288 LEU A N 1
ATOM 2189 C CA . LEU A 1 288 ? 12.411 2.281 -25.287 1.00 79.81 288 LEU A CA 1
ATOM 2190 C C . LEU A 1 288 ? 10.960 2.411 -24.810 1.00 79.81 288 LEU A C 1
ATOM 2192 O O . LEU A 1 288 ? 10.725 2.979 -23.745 1.00 79.81 288 LEU A O 1
ATOM 2196 N N . ILE A 1 289 ? 9.996 1.848 -25.542 1.00 82.50 289 ILE A N 1
ATOM 2197 C CA . ILE A 1 289 ? 8.582 1.832 -25.144 1.00 82.50 289 ILE A CA 1
ATOM 2198 C C . ILE A 1 289 ? 8.401 1.015 -23.864 1.00 82.50 289 ILE A C 1
ATOM 2200 O O . ILE A 1 289 ? 7.757 1.489 -22.929 1.00 82.50 289 ILE A O 1
ATOM 2204 N N . PHE A 1 290 ? 9.005 -0.174 -23.769 1.00 83.75 290 PHE A N 1
ATOM 2205 C CA . PHE A 1 290 ? 8.921 -0.990 -22.552 1.00 83.75 290 PHE A CA 1
ATOM 2206 C C . PHE A 1 290 ? 9.671 -0.380 -21.376 1.00 83.75 290 PHE A C 1
ATOM 2208 O O . PHE A 1 290 ? 9.185 -0.438 -20.246 1.00 83.75 290 PHE A O 1
ATOM 2215 N N . MET A 1 291 ? 10.812 0.265 -21.630 1.00 86.19 291 MET A N 1
ATOM 2216 C CA . MET A 1 291 ? 11.516 1.024 -20.599 1.00 86.19 291 MET A CA 1
ATOM 2217 C C . MET A 1 291 ? 10.635 2.166 -20.088 1.00 86.19 291 MET A C 1
ATOM 2219 O O . MET A 1 291 ? 10.445 2.306 -18.883 1.00 86.19 291 MET A O 1
ATOM 2223 N N . GLY A 1 292 ? 10.042 2.942 -20.999 1.00 87.88 292 GLY A N 1
ATOM 2224 C CA . GLY A 1 292 ? 9.119 4.025 -20.674 1.00 87.88 292 GLY A CA 1
ATOM 2225 C C . GLY A 1 292 ? 7.905 3.537 -19.887 1.00 87.88 292 GLY A C 1
ATOM 2226 O O . GLY A 1 292 ? 7.575 4.127 -18.863 1.00 87.88 292 GLY A O 1
ATOM 2227 N N . ALA A 1 293 ? 7.292 2.423 -20.298 1.00 89.00 293 ALA A N 1
ATOM 2228 C CA . ALA A 1 293 ? 6.175 1.803 -19.588 1.00 89.00 293 ALA A CA 1
ATOM 2229 C C . ALA A 1 293 ? 6.569 1.362 -18.169 1.00 89.00 293 ALA A C 1
ATOM 2231 O O . ALA A 1 293 ? 5.862 1.675 -17.211 1.00 89.00 293 ALA A O 1
ATOM 2232 N N . SER A 1 294 ? 7.722 0.705 -18.011 1.00 90.44 294 SER A N 1
ATOM 2233 C CA . SER A 1 294 ? 8.249 0.309 -16.700 1.00 90.44 294 SER A CA 1
ATOM 2234 C C . SER A 1 294 ? 8.460 1.510 -15.780 1.00 90.44 294 SER A C 1
ATOM 2236 O O . SER A 1 294 ? 8.015 1.514 -14.632 1.00 90.44 294 SER A O 1
ATOM 2238 N N . LEU A 1 295 ? 9.140 2.541 -16.285 1.00 92.31 295 LEU A N 1
ATOM 2239 C CA . LEU A 1 295 ? 9.443 3.759 -15.540 1.00 92.31 295 LEU A CA 1
ATOM 2240 C C . LEU A 1 295 ? 8.167 4.511 -15.163 1.00 92.31 295 LEU A C 1
ATOM 2242 O O . LEU A 1 295 ? 8.004 4.912 -14.015 1.00 92.31 295 LEU A O 1
ATOM 2246 N N . TYR A 1 296 ? 7.225 4.634 -16.096 1.00 92.25 296 TYR A N 1
ATOM 2247 C CA . TYR A 1 296 ? 5.933 5.258 -15.844 1.00 92.25 296 TYR A CA 1
ATOM 2248 C C . TYR A 1 296 ? 5.166 4.549 -14.722 1.00 92.25 296 TYR A C 1
ATOM 2250 O O . TYR A 1 296 ? 4.694 5.203 -13.789 1.00 92.25 296 TYR A O 1
ATOM 2258 N N . ILE A 1 297 ? 5.110 3.213 -14.758 1.00 92.94 297 ILE A N 1
ATOM 2259 C CA . ILE A 1 297 ? 4.482 2.415 -13.699 1.00 92.94 297 ILE A CA 1
ATOM 2260 C C . ILE A 1 297 ? 5.189 2.653 -12.364 1.00 92.94 297 ILE A C 1
ATOM 2262 O O . ILE A 1 297 ? 4.503 2.942 -11.384 1.00 92.94 297 ILE A O 1
ATOM 2266 N N . LEU A 1 298 ? 6.529 2.620 -12.324 1.00 93.12 298 LEU A N 1
ATOM 2267 C CA . LEU A 1 298 ? 7.315 2.907 -11.117 1.00 93.12 298 LEU A CA 1
ATOM 2268 C C . LEU A 1 298 ? 6.983 4.294 -10.536 1.00 93.12 298 LEU A C 1
ATOM 2270 O O . LEU A 1 298 ? 6.805 4.439 -9.326 1.00 93.12 298 LEU A O 1
ATOM 2274 N N . PHE A 1 299 ? 6.856 5.315 -11.386 1.00 92.69 299 PHE A N 1
ATOM 2275 C CA . PHE A 1 299 ? 6.573 6.685 -10.943 1.00 92.69 299 PHE A CA 1
ATOM 2276 C C . PHE A 1 299 ? 5.144 6.853 -10.431 1.00 92.69 299 PHE A C 1
ATOM 2278 O O . PHE A 1 299 ? 4.871 7.708 -9.582 1.00 92.69 299 PHE A O 1
ATOM 2285 N N . MET A 1 300 ? 4.231 6.010 -10.910 1.00 92.56 300 MET A N 1
ATOM 2286 C CA . MET A 1 300 ? 2.853 5.975 -10.449 1.00 92.56 300 MET A CA 1
ATOM 2287 C C . MET A 1 300 ? 2.660 5.247 -9.122 1.00 92.56 300 MET A C 1
ATOM 2289 O O . MET A 1 300 ? 1.673 5.547 -8.453 1.00 92.56 300 MET A O 1
ATOM 2293 N N . ILE A 1 301 ? 3.559 4.349 -8.699 1.00 92.88 301 ILE A N 1
ATOM 2294 C CA . ILE A 1 301 ? 3.365 3.516 -7.493 1.00 92.88 301 ILE A CA 1
ATOM 2295 C C . ILE A 1 301 ? 2.972 4.339 -6.254 1.00 92.88 301 ILE A C 1
ATOM 2297 O O . ILE A 1 301 ? 1.946 4.028 -5.636 1.00 92.88 301 ILE A O 1
ATOM 2301 N N . PRO A 1 302 ? 3.684 5.428 -5.893 1.00 92.00 302 PRO A N 1
ATOM 2302 C CA . PRO A 1 302 ? 3.314 6.218 -4.720 1.00 92.00 302 PRO A CA 1
ATOM 2303 C C . PRO A 1 302 ? 1.909 6.823 -4.824 1.00 92.00 302 PRO A C 1
ATOM 2305 O O . PRO A 1 302 ? 1.201 6.899 -3.831 1.00 92.00 302 PRO A O 1
ATOM 2308 N N . LYS A 1 303 ? 1.470 7.212 -6.025 1.00 90.06 303 LYS A N 1
ATOM 2309 C CA . LYS A 1 303 ? 0.125 7.769 -6.235 1.00 90.06 303 LYS A CA 1
ATOM 2310 C C . LYS A 1 303 ? -0.945 6.677 -6.259 1.00 90.06 303 LYS A C 1
ATOM 2312 O O . LYS A 1 303 ? -1.991 6.823 -5.639 1.00 90.06 303 LYS A O 1
ATOM 2317 N N . ALA A 1 304 ? -0.689 5.566 -6.944 1.00 91.00 304 ALA A N 1
ATOM 2318 C CA . ALA A 1 304 ? -1.626 4.451 -7.066 1.00 91.00 304 ALA A CA 1
ATOM 2319 C C . ALA A 1 304 ? -1.977 3.841 -5.700 1.00 91.00 304 ALA A C 1
ATOM 2321 O O . ALA A 1 304 ? -3.119 3.463 -5.451 1.00 91.00 304 ALA A O 1
ATOM 2322 N N . THR A 1 305 ? -1.010 3.805 -4.788 1.00 90.62 305 THR A N 1
ATOM 2323 C CA . THR A 1 305 ? -1.212 3.338 -3.409 1.00 90.62 305 THR A CA 1
ATOM 2324 C C . THR A 1 305 ? -2.047 4.290 -2.567 1.00 90.62 305 THR A C 1
ATOM 2326 O O . THR A 1 305 ? -2.894 3.838 -1.798 1.00 90.62 305 THR A O 1
ATOM 2329 N N . GLU A 1 306 ? -1.868 5.601 -2.733 1.00 90.06 306 GLU A N 1
ATOM 2330 C CA . GLU A 1 306 ? -2.725 6.605 -2.101 1.00 90.06 306 GLU A CA 1
ATOM 2331 C C . GLU A 1 306 ? -4.164 6.524 -2.621 1.00 90.06 306 GLU A C 1
ATOM 2333 O O . GLU A 1 306 ? -5.099 6.575 -1.823 1.00 90.06 306 GLU A O 1
ATOM 2338 N N . ILE A 1 307 ? -4.348 6.307 -3.928 1.00 89.31 307 ILE A N 1
ATOM 2339 C CA . ILE A 1 307 ? -5.666 6.072 -4.537 1.00 89.31 307 ILE A CA 1
ATOM 2340 C C . ILE A 1 307 ? -6.303 4.810 -3.954 1.00 89.31 307 ILE A C 1
ATOM 2342 O O . ILE A 1 307 ? -7.439 4.861 -3.487 1.00 89.31 307 ILE A O 1
ATOM 2346 N N . ALA A 1 308 ? -5.574 3.693 -3.926 1.00 88.44 308 ALA A N 1
ATOM 2347 C CA . ALA A 1 308 ? -6.079 2.440 -3.374 1.00 88.44 308 ALA A CA 1
ATOM 2348 C C . ALA A 1 308 ? -6.496 2.595 -1.906 1.00 88.44 308 ALA A C 1
ATOM 2350 O O . ALA A 1 308 ? -7.591 2.190 -1.514 1.00 88.44 308 ALA A O 1
ATOM 2351 N N . LYS A 1 309 ? -5.665 3.264 -1.103 1.00 89.62 309 LYS A N 1
ATOM 2352 C CA . LYS A 1 309 ? -5.976 3.580 0.291 1.00 89.62 309 LYS A CA 1
ATOM 2353 C C . LYS A 1 309 ? -7.204 4.494 0.414 1.00 89.62 309 LYS A C 1
ATOM 2355 O O . LYS A 1 309 ? -8.035 4.282 1.299 1.00 89.62 309 LYS A O 1
ATOM 2360 N N . GLY A 1 310 ? -7.350 5.488 -0.460 1.00 86.06 310 GLY A N 1
ATOM 2361 C CA . GLY A 1 310 ? -8.507 6.391 -0.506 1.00 86.06 310 GLY A CA 1
ATOM 2362 C C . GLY A 1 310 ? -9.817 5.661 -0.809 1.00 86.06 310 GLY A C 1
ATOM 2363 O O . GLY A 1 310 ? -10.789 5.796 -0.062 1.00 86.06 310 GLY A O 1
ATOM 2364 N N . ILE A 1 311 ? -9.804 4.797 -1.829 1.00 88.06 311 ILE A N 1
ATOM 2365 C CA . ILE A 1 311 ? -10.947 3.959 -2.222 1.00 88.06 311 ILE A CA 1
ATOM 2366 C C . ILE A 1 311 ? -11.364 3.044 -1.067 1.00 88.06 311 ILE A C 1
ATOM 2368 O O . ILE A 1 311 ? -12.528 3.039 -0.672 1.00 88.06 311 ILE A O 1
ATOM 2372 N N . VAL A 1 312 ? -10.414 2.313 -0.476 1.00 88.31 312 VAL A N 1
ATOM 2373 C CA . VAL A 1 312 ? -10.708 1.349 0.600 1.00 88.31 312 VAL A CA 1
ATOM 2374 C C . VAL A 1 312 ? -11.179 2.044 1.878 1.00 88.31 312 VAL A C 1
ATOM 2376 O O . VAL A 1 312 ? -12.086 1.564 2.558 1.00 88.31 312 VAL A O 1
ATOM 2379 N N . SER A 1 313 ? -10.602 3.201 2.209 1.00 84.81 313 SER A N 1
ATOM 2380 C CA . SER A 1 313 ? -11.021 3.965 3.389 1.00 84.81 313 SER A CA 1
ATOM 2381 C C . SER A 1 313 ? -12.359 4.691 3.205 1.00 84.81 313 SER A C 1
ATOM 2383 O O . SER A 1 313 ? -12.908 5.191 4.187 1.00 84.81 313 SER A O 1
ATOM 2385 N N . GLY A 1 314 ? -12.902 4.743 1.982 1.00 78.25 314 GLY A N 1
ATOM 2386 C CA . GLY A 1 314 ? -14.138 5.460 1.662 1.00 78.25 314 GLY A CA 1
ATOM 2387 C C . GLY A 1 314 ? -14.021 6.981 1.797 1.00 78.25 314 GLY A C 1
ATOM 2388 O O . GLY A 1 314 ? -15.039 7.664 1.808 1.00 78.25 314 GLY A O 1
ATOM 2389 N N . LYS A 1 315 ? -12.796 7.514 1.912 1.00 70.12 315 LYS A N 1
ATOM 2390 C CA . LYS A 1 315 ? -12.515 8.954 2.058 1.00 70.12 315 LYS A CA 1
ATOM 2391 C C . LYS A 1 315 ? -12.398 9.685 0.714 1.00 70.12 315 LYS A C 1
ATOM 2393 O O . LYS A 1 315 ? -12.004 10.844 0.687 1.00 70.12 315 LYS A O 1
ATOM 2398 N N . GLY A 1 316 ? -12.761 9.018 -0.382 1.00 63.97 316 GLY A N 1
ATOM 2399 C CA . GLY A 1 316 ? -12.612 9.535 -1.738 1.00 63.97 316 GLY A CA 1
ATOM 2400 C C . GLY A 1 316 ? -11.197 9.355 -2.286 1.00 63.97 316 GLY A C 1
ATOM 2401 O O . GLY A 1 316 ? -10.286 8.874 -1.607 1.00 63.97 316 GLY A O 1
ATOM 2402 N N . ILE A 1 317 ? -11.032 9.704 -3.558 1.00 66.38 317 ILE A N 1
ATOM 2403 C CA . ILE A 1 317 ? -9.732 9.725 -4.225 1.00 66.38 317 ILE A CA 1
ATOM 2404 C C . ILE A 1 317 ? -9.024 11.021 -3.789 1.00 66.38 317 ILE A C 1
ATOM 2406 O O . ILE A 1 317 ? -9.636 12.079 -3.915 1.00 66.38 317 ILE A O 1
ATOM 2410 N N . PRO A 1 318 ? -7.779 10.975 -3.273 1.00 57.69 318 PRO A N 1
ATOM 2411 C CA . PRO A 1 318 ? -7.079 12.172 -2.807 1.00 57.69 318 PRO A CA 1
ATOM 2412 C C . PRO A 1 318 ? -7.024 13.277 -3.877 1.00 57.69 318 PRO A C 1
ATOM 2414 O O . PRO A 1 318 ? -6.653 13.013 -5.030 1.00 57.69 318 PRO A O 1
ATOM 2417 N N . GLU A 1 319 ? -7.373 14.506 -3.481 1.00 51.34 319 GLU A N 1
ATOM 2418 C CA . GLU A 1 319 ? -7.221 15.720 -4.292 1.00 51.34 319 GLU A CA 1
ATOM 2419 C C . GLU A 1 319 ? -5.724 15.929 -4.590 1.00 51.34 319 GLU A C 1
ATOM 2421 O O . GLU A 1 319 ? -4.911 16.039 -3.674 1.00 51.34 319 GLU A O 1
ATOM 2426 N N . GLY A 1 320 ? -5.342 15.876 -5.872 1.00 55.31 320 GLY A N 1
ATOM 2427 C CA . GLY A 1 320 ? -3.939 15.871 -6.332 1.00 55.31 320 GLY A CA 1
ATOM 2428 C C . GLY A 1 320 ? -3.528 14.628 -7.137 1.00 55.31 320 GLY A C 1
ATOM 2429 O O . GLY A 1 320 ? -2.388 14.505 -7.597 1.00 55.31 320 GLY A O 1
ATOM 2430 N N . THR A 1 321 ? -4.449 13.685 -7.342 1.00 57.66 321 THR A N 1
ATOM 2431 C CA . THR A 1 321 ? -4.325 12.655 -8.384 1.00 57.66 321 THR A CA 1
ATOM 2432 C C . THR A 1 321 ? -5.091 13.113 -9.626 1.00 57.66 321 THR A C 1
ATOM 2434 O O . THR A 1 321 ? -6.154 13.712 -9.496 1.00 57.66 321 THR A O 1
ATOM 2437 N N . ALA A 1 322 ? -4.594 12.818 -10.832 1.00 55.34 322 ALA A N 1
ATOM 2438 C CA . ALA A 1 322 ? -5.246 13.234 -12.085 1.00 55.34 322 ALA A CA 1
ATOM 2439 C C . ALA A 1 322 ? -6.725 12.792 -12.175 1.00 55.34 322 ALA A C 1
ATOM 2441 O O . ALA A 1 322 ? -7.541 13.436 -12.825 1.00 55.34 322 ALA A O 1
ATOM 2442 N N . ILE A 1 323 ? -7.086 11.710 -11.476 1.00 53.88 323 ILE A N 1
ATOM 2443 C CA . ILE A 1 323 ? -8.464 11.229 -11.353 1.00 53.88 323 ILE A CA 1
ATOM 2444 C C . ILE A 1 323 ? -9.263 12.079 -10.352 1.00 53.88 323 ILE A C 1
ATOM 2446 O O . ILE A 1 323 ? -10.396 12.436 -10.652 1.00 53.88 323 ILE A O 1
ATOM 2450 N N . GLY A 1 324 ? -8.684 12.455 -9.206 1.00 54.31 324 GLY A N 1
ATOM 2451 C CA . GLY A 1 324 ? -9.309 13.372 -8.246 1.00 54.31 324 GLY A CA 1
ATOM 2452 C C . GLY A 1 324 ? -9.641 14.731 -8.871 1.00 54.31 324 GLY A C 1
ATOM 2453 O O . GLY A 1 324 ? -10.769 15.205 -8.747 1.00 54.31 324 GLY A O 1
ATOM 2454 N N . GLU A 1 325 ? -8.711 15.294 -9.645 1.00 59.72 325 GLU A N 1
ATOM 2455 C CA . GLU A 1 325 ? -8.916 16.540 -10.399 1.00 59.72 325 GLU A CA 1
ATOM 2456 C C . GLU A 1 325 ? -9.986 16.389 -11.493 1.00 59.72 325 GLU A C 1
ATOM 2458 O O . GLU A 1 325 ? -10.865 17.241 -11.609 1.00 59.72 325 GLU A O 1
ATOM 2463 N N . ALA A 1 326 ? -9.996 15.276 -12.236 1.00 54.94 326 ALA A N 1
ATOM 2464 C CA . ALA A 1 326 ? -11.026 15.000 -13.240 1.00 54.94 326 ALA A CA 1
ATOM 2465 C C . ALA A 1 326 ? -12.425 14.798 -12.626 1.00 54.94 326 ALA A C 1
ATOM 2467 O O . ALA A 1 326 ? -13.421 15.245 -13.195 1.00 54.94 326 ALA A O 1
ATOM 2468 N N . THR A 1 327 ? -12.525 14.163 -11.453 1.00 56.44 327 THR A N 1
ATOM 2469 C CA . THR A 1 327 ? -13.803 13.992 -10.742 1.00 56.44 327 THR A CA 1
ATOM 2470 C C . THR A 1 327 ? -14.304 15.287 -10.108 1.00 56.44 327 THR A C 1
ATOM 2472 O O . THR A 1 327 ? -15.503 15.553 -10.157 1.00 56.44 327 THR A O 1
ATOM 2475 N N . ALA A 1 328 ? -13.406 16.127 -9.583 1.00 56.38 328 ALA A N 1
ATOM 2476 C CA . ALA A 1 328 ? -13.742 17.460 -9.089 1.00 56.38 328 ALA A CA 1
ATOM 2477 C C . ALA A 1 328 ? -14.184 18.382 -10.236 1.00 56.38 328 ALA A C 1
ATOM 2479 O O . ALA A 1 328 ? -15.179 19.093 -10.112 1.00 56.38 328 ALA A O 1
ATOM 2480 N N . PHE A 1 329 ? -13.514 18.306 -11.388 1.00 52.34 329 PHE A N 1
ATOM 2481 C CA . PHE A 1 329 ? -13.894 19.024 -12.603 1.00 52.34 329 PHE A CA 1
ATOM 2482 C C . PHE A 1 329 ? -15.252 18.558 -13.152 1.00 52.34 329 PHE A C 1
ATOM 2484 O O . PHE A 1 329 ? -16.118 19.382 -13.440 1.00 52.34 329 PHE A O 1
ATOM 2491 N N . ALA A 1 330 ? -15.495 17.246 -13.233 1.00 55.66 330 ALA A N 1
ATOM 2492 C CA . ALA A 1 330 ? -16.786 16.699 -13.656 1.00 55.66 330 ALA A CA 1
ATOM 2493 C C . ALA A 1 330 ? -17.921 17.062 -12.680 1.00 55.66 330 ALA A C 1
ATOM 2495 O O . ALA A 1 330 ? -19.002 17.460 -13.116 1.00 55.66 330 ALA A O 1
ATOM 2496 N N . GLY A 1 331 ? -17.666 16.988 -11.369 1.00 57.69 331 GLY A N 1
ATOM 2497 C CA . GLY A 1 331 ? -18.598 17.436 -10.332 1.00 57.69 331 GLY A CA 1
ATOM 2498 C C . GLY A 1 331 ? -18.889 18.937 -10.415 1.00 57.69 331 GLY A C 1
ATOM 2499 O O . GLY A 1 331 ? -20.049 19.339 -10.339 1.00 57.69 331 GLY A O 1
ATOM 2500 N N . GLY A 1 332 ? -17.863 19.753 -10.672 1.00 63.00 332 GLY A N 1
ATOM 2501 C CA . GLY A 1 332 ? -17.977 21.196 -10.891 1.00 63.00 332 GLY A CA 1
ATOM 2502 C C . GLY A 1 332 ? -18.800 21.549 -12.130 1.00 63.00 332 GLY A C 1
ATOM 2503 O O . GLY A 1 332 ? -19.699 22.382 -12.048 1.00 63.00 332 GLY A O 1
ATOM 2504 N N .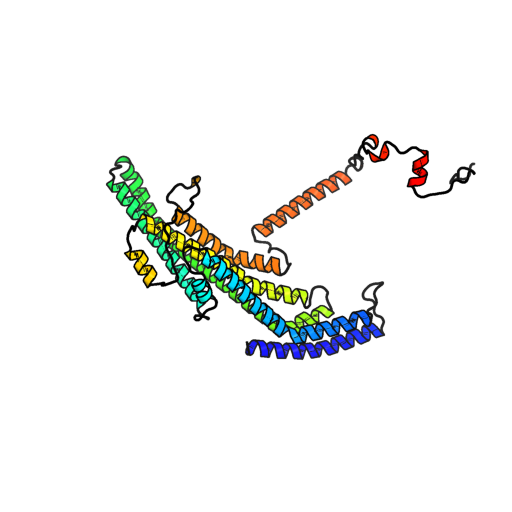 MET A 1 333 ? -18.589 20.858 -13.254 1.00 55.59 333 MET A N 1
ATOM 2505 C CA . MET A 1 333 ? -19.397 21.044 -14.466 1.00 55.59 333 MET A CA 1
ATOM 2506 C C . MET A 1 333 ? -20.853 20.599 -14.280 1.00 55.59 333 MET A C 1
ATOM 2508 O O . MET A 1 333 ? -21.763 21.253 -14.787 1.00 55.59 333 MET A O 1
ATOM 2512 N N . MET A 1 334 ? -21.114 19.508 -13.551 1.00 55.38 334 MET A N 1
ATOM 2513 C CA . MET A 1 334 ? -22.490 19.091 -13.245 1.00 55.38 334 MET A CA 1
ATOM 2514 C C . MET A 1 334 ? -23.193 20.088 -12.321 1.00 55.38 334 MET A C 1
ATOM 2516 O O . MET A 1 334 ? -24.345 20.435 -12.579 1.00 55.38 334 MET A O 1
ATOM 2520 N N . ALA A 1 335 ? -22.499 20.594 -11.299 1.00 60.91 335 ALA A N 1
ATOM 2521 C CA . ALA A 1 335 ? -23.021 21.626 -10.407 1.00 60.91 335 ALA A CA 1
ATOM 2522 C C . ALA A 1 335 ? -23.284 22.943 -11.152 1.00 60.91 335 ALA A C 1
ATOM 2524 O O . ALA A 1 335 ? -24.323 23.563 -10.945 1.00 60.91 335 ALA A O 1
ATOM 2525 N N . GLN A 1 336 ? -22.405 23.327 -12.081 1.00 62.53 336 GLN A N 1
ATOM 2526 C CA . GLN A 1 336 ? -22.585 24.505 -12.928 1.00 62.53 336 GLN A CA 1
ATOM 2527 C C . GLN A 1 336 ? -23.762 24.334 -13.897 1.00 62.53 336 GLN A C 1
ATOM 2529 O O . GLN A 1 336 ? -24.590 25.230 -14.027 1.00 62.53 336 GLN A O 1
ATOM 2534 N N . ASN A 1 337 ? -23.913 23.163 -14.521 1.00 60.88 337 ASN A N 1
ATOM 2535 C CA . ASN A 1 337 ? -25.049 22.869 -15.398 1.00 60.88 337 ASN A CA 1
ATOM 2536 C C . ASN A 1 337 ? -26.382 22.815 -14.638 1.00 60.88 337 ASN A C 1
ATOM 2538 O O . ASN A 1 337 ? -27.413 23.242 -15.162 1.00 60.88 337 ASN A O 1
ATOM 2542 N N . PHE A 1 338 ? -26.378 22.312 -13.402 1.00 56.97 338 PHE A N 1
ATOM 2543 C CA . PHE A 1 338 ? -27.558 22.298 -12.540 1.00 56.97 338 PHE A CA 1
ATOM 2544 C C . PHE A 1 338 ? -27.888 23.700 -12.012 1.00 56.97 338 PHE A C 1
ATOM 2546 O O . PHE A 1 338 ? -29.050 24.098 -12.030 1.00 56.97 338 PHE A O 1
ATOM 2553 N N . GLY A 1 339 ? -26.872 24.481 -11.637 1.00 66.94 339 GLY A N 1
ATOM 2554 C CA . GLY A 1 339 ? -26.999 25.882 -11.234 1.00 66.94 339 GLY A CA 1
ATOM 2555 C C . GLY A 1 339 ? -27.537 26.764 -12.359 1.00 66.94 339 GLY A C 1
ATOM 2556 O O . GLY A 1 339 ? -28.482 27.514 -12.142 1.00 66.94 339 GLY A O 1
ATOM 2557 N N . ASN A 1 340 ? -27.037 26.591 -13.584 1.00 67.00 340 ASN A N 1
ATOM 2558 C CA . ASN A 1 340 ? -27.542 27.290 -14.767 1.00 67.00 340 ASN A CA 1
ATOM 2559 C C . ASN A 1 340 ? -28.990 26.889 -15.089 1.00 67.00 340 ASN A C 1
ATOM 2561 O O . ASN A 1 340 ? -29.799 27.743 -15.443 1.00 67.00 340 ASN A O 1
ATOM 2565 N N . LYS A 1 341 ? -29.361 25.611 -14.910 1.00 58.19 341 LYS A N 1
ATOM 2566 C CA . LYS A 1 341 ? -30.758 25.167 -15.041 1.00 58.19 341 LYS A CA 1
ATOM 2567 C C . LYS A 1 341 ? -31.658 25.788 -13.974 1.00 58.19 341 LYS A C 1
ATOM 2569 O O . LYS A 1 341 ? -32.710 26.304 -14.329 1.00 58.19 341 LYS A O 1
ATOM 2574 N N . LEU A 1 342 ? -31.252 25.793 -12.707 1.00 57.84 342 LEU A N 1
ATOM 2575 C CA . LEU A 1 342 ? -32.019 26.403 -11.615 1.00 57.84 342 LEU A CA 1
ATOM 2576 C C . LEU A 1 342 ? -32.151 27.921 -11.770 1.00 57.84 342 LEU A C 1
ATOM 2578 O O . LEU A 1 342 ? -33.240 28.453 -11.594 1.00 57.84 342 LEU A O 1
ATOM 2582 N N . SER A 1 343 ? -31.078 28.603 -12.167 1.00 59.34 343 SER A N 1
ATOM 2583 C CA . SER A 1 343 ? -31.094 30.034 -12.483 1.00 59.34 343 SER A CA 1
ATOM 2584 C C . SER A 1 343 ? -32.033 30.328 -13.657 1.00 59.34 343 SER A C 1
ATOM 2586 O O . SER A 1 343 ? -32.879 31.210 -13.551 1.00 59.34 343 SER A O 1
ATOM 2588 N N . SER A 1 344 ? -32.002 29.508 -14.713 1.00 63.16 344 SER A N 1
ATOM 2589 C CA . SER A 1 344 ? -32.917 29.656 -15.853 1.00 63.16 344 SER A CA 1
ATOM 2590 C C . SER A 1 344 ? -34.386 29.334 -15.534 1.00 63.16 344 SER A C 1
ATOM 2592 O O . SER A 1 344 ? -35.271 29.783 -16.262 1.00 63.16 344 SER A O 1
ATOM 2594 N N . LEU A 1 345 ? -34.641 28.558 -14.472 1.00 53.94 345 LEU A N 1
ATOM 2595 C CA . LEU A 1 345 ? -35.976 28.250 -13.941 1.00 53.94 345 LEU A CA 1
ATOM 2596 C C . LEU A 1 345 ? -36.476 29.333 -12.974 1.00 53.94 345 LEU A C 1
ATOM 2598 O O . LEU A 1 345 ? -37.683 29.513 -12.844 1.00 53.94 345 LEU A O 1
ATOM 2602 N N . ALA A 1 346 ? -35.563 30.051 -12.314 1.00 60.81 346 ALA A N 1
ATOM 2603 C CA . ALA A 1 346 ? -35.879 31.196 -11.466 1.00 60.81 346 ALA A CA 1
ATOM 2604 C C . ALA A 1 346 ? -36.192 32.460 -12.288 1.00 60.81 346 ALA A C 1
ATOM 2606 O O . ALA A 1 346 ? -37.033 33.252 -11.876 1.00 60.81 346 ALA A O 1
ATOM 2607 N N . GLU A 1 347 ? -35.556 32.630 -13.454 1.00 59.66 347 GLU A N 1
ATOM 2608 C CA . GLU A 1 347 ? -35.806 33.761 -14.362 1.00 59.66 347 GLU A CA 1
ATOM 2609 C C . GLU A 1 347 ? -37.108 33.637 -15.170 1.00 59.66 347 GLU A C 1
ATOM 2611 O O . GLU A 1 347 ? -37.674 34.654 -15.561 1.00 59.66 347 GLU A O 1
ATOM 2616 N N . ASP A 1 348 ? -37.603 32.420 -15.426 1.00 52.78 348 ASP A N 1
ATOM 2617 C CA . ASP A 1 348 ? -38.851 32.214 -16.170 1.00 52.78 348 ASP A CA 1
ATOM 2618 C C . ASP A 1 348 ? -39.550 30.889 -15.789 1.00 52.78 348 ASP A C 1
ATOM 2620 O O . ASP A 1 348 ? -39.268 29.834 -16.378 1.00 52.78 348 ASP A O 1
ATOM 2624 N N . PRO A 1 349 ? -40.500 30.908 -14.835 1.00 56.16 349 PRO A N 1
ATOM 2625 C CA . PRO A 1 349 ? -41.238 29.714 -14.426 1.00 56.16 349 PRO A CA 1
ATOM 2626 C C . PRO A 1 349 ? -42.155 29.147 -15.530 1.00 56.16 349 PRO A C 1
ATOM 2628 O O . PRO A 1 349 ? -42.677 28.041 -15.378 1.00 56.16 349 PRO A O 1
ATOM 2631 N N . THR A 1 350 ? -42.334 29.841 -16.665 1.00 54.44 350 THR A N 1
ATOM 2632 C CA . THR A 1 350 ? -43.151 29.357 -17.796 1.00 54.44 350 THR A CA 1
ATOM 2633 C C . THR A 1 350 ? -42.408 28.394 -18.730 1.00 54.44 350 THR A C 1
ATOM 2635 O O . THR A 1 350 ? -43.030 27.727 -19.562 1.00 54.44 350 THR A O 1
ATOM 2638 N N . LYS A 1 351 ? -41.089 28.218 -18.552 1.00 47.50 351 LYS A N 1
ATOM 2639 C CA . LYS A 1 351 ? -40.289 27.221 -19.293 1.00 47.50 351 LYS A CA 1
ATOM 2640 C C . LYS A 1 351 ? -40.606 25.771 -18.925 1.00 47.50 351 LYS A C 1
ATOM 2642 O O . LYS A 1 351 ? -40.152 24.861 -19.625 1.00 47.50 351 LYS A O 1
ATOM 2647 N N . ILE A 1 352 ? -41.435 25.532 -17.906 1.00 50.41 352 ILE A N 1
ATOM 2648 C CA . ILE A 1 352 ? -42.127 24.251 -17.738 1.00 50.41 352 ILE A CA 1
ATOM 2649 C C . ILE A 1 352 ? -43.175 24.153 -18.853 1.00 50.41 352 ILE A C 1
ATOM 2651 O O . ILE A 1 352 ? -44.367 24.378 -18.653 1.00 50.41 352 ILE A O 1
ATOM 2655 N N . ARG A 1 353 ? -42.733 23.803 -20.066 1.00 51.69 353 ARG A N 1
ATOM 2656 C CA . ARG A 1 353 ? -43.638 23.299 -21.097 1.00 51.69 353 ARG A CA 1
ATOM 2657 C C . ARG A 1 353 ? -44.181 21.970 -20.590 1.00 51.69 353 ARG A C 1
ATOM 2659 O O . ARG A 1 353 ? -43.581 20.923 -20.826 1.00 51.69 353 ARG A O 1
ATOM 2666 N N . LEU A 1 354 ? -45.306 22.018 -19.875 1.00 49.00 354 LEU A N 1
ATOM 2667 C CA . LEU A 1 354 ? -46.138 20.842 -19.672 1.00 49.00 354 LEU A CA 1
ATOM 2668 C C . LEU A 1 354 ? -46.340 20.217 -21.062 1.00 49.00 354 LEU A C 1
ATOM 2670 O O . LEU A 1 354 ? -46.715 20.942 -21.994 1.00 49.00 354 LEU A O 1
ATOM 2674 N N . PRO A 1 355 ? -46.033 18.921 -21.252 1.00 50.75 355 PRO A N 1
ATOM 2675 C CA . PRO A 1 355 ? -46.325 18.253 -22.507 1.00 50.75 355 PRO A CA 1
ATOM 2676 C C . PRO A 1 355 ? -47.786 18.528 -22.841 1.00 50.75 355 PRO A C 1
ATOM 2678 O O . PRO A 1 355 ? -48.638 18.410 -21.962 1.00 50.75 355 PRO A O 1
ATOM 2681 N N . ASN A 1 356 ? -48.066 18.937 -24.079 1.00 45.97 356 ASN A N 1
ATOM 2682 C CA . ASN A 1 356 ? -49.431 19.153 -24.545 1.00 45.97 356 ASN A CA 1
ATOM 2683 C C . ASN A 1 356 ? -50.265 17.927 -24.137 1.00 45.97 356 ASN A C 1
ATOM 2685 O O . ASN A 1 356 ? -50.019 16.829 -24.640 1.00 45.97 356 ASN A O 1
ATOM 2689 N N . LEU A 1 357 ? -51.179 18.102 -23.175 1.00 47.09 357 LEU A N 1
ATOM 2690 C CA . LEU A 1 357 ? -51.856 17.005 -22.468 1.00 47.09 357 LEU A CA 1
ATOM 2691 C C . LEU A 1 357 ? -52.642 16.095 -23.431 1.00 47.09 357 LEU A C 1
ATOM 2693 O O . LEU A 1 357 ? -52.883 14.932 -23.127 1.00 47.09 357 LEU A O 1
ATOM 2697 N N . SER A 1 358 ? -52.943 16.589 -24.639 1.00 52.12 358 SER A N 1
ATOM 2698 C CA . SER A 1 358 ? -53.532 15.833 -25.754 1.00 52.12 358 SER A CA 1
ATOM 2699 C C . SER A 1 358 ? -52.632 14.738 -26.355 1.00 52.12 358 SER A C 1
ATOM 2701 O O . SER A 1 358 ? -53.116 13.890 -27.107 1.00 52.12 358 SER A O 1
ATOM 2703 N N . ARG A 1 359 ? -51.326 14.743 -26.051 1.00 49.28 359 ARG A N 1
ATOM 2704 C CA . ARG A 1 359 ? -50.347 13.745 -26.519 1.00 49.28 359 ARG A CA 1
ATOM 2705 C C . ARG A 1 359 ? -49.998 12.686 -25.475 1.00 49.28 359 ARG A C 1
ATOM 2707 O O . ARG A 1 359 ? -49.245 11.773 -25.798 1.00 49.28 359 ARG A O 1
ATOM 2714 N N . ILE A 1 360 ? -50.536 12.777 -24.258 1.00 49.81 360 ILE A N 1
ATOM 2715 C CA . ILE A 1 360 ? -50.380 11.728 -23.246 1.00 49.81 360 ILE A CA 1
ATOM 2716 C C . ILE A 1 360 ? -51.433 10.645 -23.542 1.00 49.81 360 ILE A C 1
ATOM 2718 O O . ILE A 1 360 ? -52.626 10.923 -23.406 1.00 49.81 360 ILE A O 1
ATOM 2722 N N . PRO A 1 361 ? -51.043 9.414 -23.936 1.00 55.28 361 PRO A N 1
ATOM 2723 C CA . PRO A 1 361 ? -51.992 8.370 -24.346 1.00 55.28 361 PRO A CA 1
ATOM 2724 C C . PRO A 1 361 ? -53.028 8.023 -23.267 1.00 55.28 361 PRO A C 1
ATOM 2726 O O . PRO A 1 361 ? -54.142 7.622 -23.586 1.00 55.28 361 PRO A O 1
ATOM 2729 N N . LEU A 1 362 ? -52.672 8.234 -21.995 1.00 53.94 362 LEU A N 1
ATOM 2730 C CA . LEU A 1 362 ? -53.500 7.944 -20.822 1.00 53.94 362 LEU A CA 1
ATOM 2731 C C . LEU A 1 362 ? -54.673 8.919 -20.615 1.00 53.94 362 LEU A C 1
ATOM 2733 O O . LEU A 1 362 ? -55.592 8.590 -19.877 1.00 53.94 362 LEU A O 1
ATOM 2737 N N . LEU A 1 363 ? -54.674 10.093 -21.258 1.00 49.94 363 LEU A N 1
ATOM 2738 C CA . LEU A 1 363 ? -55.724 11.111 -21.079 1.00 49.94 363 LEU A CA 1
ATOM 2739 C C . LEU A 1 363 ? -56.709 11.192 -22.254 1.00 49.94 363 LEU A C 1
ATOM 2741 O O . LEU A 1 363 ? -57.674 11.947 -22.190 1.00 49.94 363 LEU A O 1
ATOM 2745 N N . ARG A 1 364 ? -56.502 10.417 -23.328 1.00 55.16 364 ARG A N 1
ATOM 2746 C CA . ARG A 1 364 ? -57.348 10.475 -24.534 1.00 55.16 364 ARG A CA 1
ATOM 2747 C C . ARG A 1 364 ? -58.748 9.871 -24.326 1.00 55.16 364 ARG A C 1
ATOM 2749 O O . ARG A 1 364 ? -59.665 10.248 -25.044 1.00 55.16 364 ARG A O 1
ATOM 2756 N N . ASN A 1 365 ? -58.913 8.978 -23.349 1.00 53.59 365 ASN A N 1
ATOM 2757 C CA . ASN A 1 365 ? -60.136 8.180 -23.175 1.00 53.59 365 ASN A CA 1
ATOM 2758 C C . ASN A 1 365 ? -60.875 8.421 -21.848 1.00 53.59 365 ASN A C 1
ATOM 2760 O O . ASN A 1 365 ? -61.767 7.646 -21.514 1.00 53.59 365 ASN A O 1
ATOM 2764 N N . ILE A 1 366 ? -60.529 9.460 -21.085 1.00 55.97 366 ILE A N 1
ATOM 2765 C CA . ILE A 1 366 ? -61.215 9.745 -19.817 1.00 55.97 366 ILE A CA 1
ATOM 2766 C C . ILE A 1 366 ? -62.422 10.634 -20.116 1.00 55.97 366 ILE A C 1
ATOM 2768 O O . ILE A 1 366 ? -62.263 11.789 -20.520 1.00 55.97 366 ILE A O 1
ATOM 2772 N N . LYS A 1 367 ? -63.636 10.100 -19.947 1.00 55.44 367 LYS A N 1
ATOM 2773 C CA . LYS A 1 367 ? -64.858 10.902 -20.055 1.00 55.44 367 LYS A CA 1
ATOM 2774 C C . LYS A 1 367 ? -64.953 11.849 -18.850 1.00 55.44 367 LYS A C 1
ATOM 2776 O O . LYS A 1 367 ? -64.466 11.504 -17.774 1.00 55.44 367 LYS A O 1
ATOM 2781 N N . PRO A 1 368 ? -65.594 13.026 -18.975 1.00 54.19 368 PRO A N 1
ATOM 2782 C CA . PRO A 1 368 ? -65.686 13.999 -17.878 1.00 54.19 368 PRO A CA 1
ATOM 2783 C C . PRO A 1 368 ? -66.275 13.424 -16.578 1.00 54.19 368 PRO A C 1
ATOM 2785 O O . PRO A 1 368 ? -65.913 13.851 -15.486 1.00 54.19 368 PRO A O 1
ATOM 2788 N N . GLU A 1 369 ? -67.151 12.430 -16.708 1.00 55.66 369 GLU A N 1
ATOM 2789 C CA . GLU A 1 369 ? -67.799 11.689 -15.623 1.00 55.66 369 GLU A CA 1
ATOM 2790 C C . GLU A 1 369 ? -66.851 10.762 -14.835 1.00 55.66 369 GLU A C 1
ATOM 2792 O O . GLU A 1 369 ? -67.036 10.578 -13.632 1.00 55.66 369 GLU A O 1
ATOM 2797 N N . ASP A 1 370 ? -65.771 10.276 -15.452 1.00 53.28 370 ASP A N 1
ATOM 2798 C CA . ASP A 1 370 ? -64.809 9.366 -14.814 1.00 53.28 370 ASP A CA 1
ATOM 2799 C C . ASP A 1 370 ? -63.741 10.109 -13.990 1.00 53.28 370 ASP A C 1
ATOM 2801 O O . ASP A 1 370 ? -63.111 9.526 -13.103 1.00 53.28 370 ASP A O 1
ATOM 2805 N N . ILE A 1 371 ? -63.563 11.416 -14.217 1.00 51.97 371 ILE A N 1
ATOM 2806 C CA . ILE A 1 371 ? -62.565 12.246 -13.517 1.00 51.97 371 ILE A CA 1
ATOM 2807 C C . ILE A 1 371 ? -62.873 12.330 -12.012 1.00 51.97 371 ILE A C 1
ATOM 2809 O O . ILE A 1 371 ? -61.958 12.298 -11.188 1.00 51.97 371 ILE A O 1
ATOM 2813 N N . GLY A 1 372 ? -64.158 12.371 -11.639 1.00 51.25 372 GLY A N 1
ATOM 2814 C CA . GLY A 1 372 ? -64.588 12.384 -10.235 1.00 51.25 372 GLY A CA 1
ATOM 2815 C C . GLY A 1 372 ? -64.288 11.076 -9.494 1.00 51.25 372 GLY A C 1
ATOM 2816 O O . GLY A 1 372 ? -63.989 11.096 -8.302 1.00 51.25 372 GLY A O 1
ATOM 2817 N N . SER A 1 373 ? -64.291 9.945 -10.206 1.00 52.16 373 SER A N 1
ATOM 2818 C CA . SER A 1 373 ? -63.968 8.631 -9.633 1.00 52.16 373 SER A CA 1
ATOM 2819 C C . SER A 1 373 ? -62.460 8.424 -9.423 1.00 52.16 373 SER A C 1
ATOM 2821 O O . SER A 1 373 ? -62.055 7.770 -8.465 1.00 52.16 373 SER A O 1
ATOM 2823 N N . LEU A 1 374 ? -61.623 9.047 -10.264 1.00 49.75 374 LEU A N 1
ATOM 2824 C CA . LEU A 1 374 ? -60.158 8.975 -10.194 1.00 49.75 374 LEU A CA 1
ATOM 2825 C C . LEU A 1 374 ? -59.551 9.897 -9.125 1.00 49.75 374 LEU A C 1
ATOM 2827 O O . LEU A 1 374 ? -58.454 9.631 -8.639 1.00 49.75 374 LEU A O 1
ATOM 2831 N N . LEU A 1 375 ? -60.259 10.961 -8.734 1.00 48.50 375 LEU A N 1
ATOM 2832 C CA . LEU A 1 375 ? -59.834 11.895 -7.682 1.00 48.50 375 LEU A CA 1
ATOM 2833 C C . LEU A 1 375 ? -60.316 11.510 -6.274 1.00 48.50 375 LEU A C 1
ATOM 2835 O O . LEU A 1 375 ? -60.096 12.263 -5.328 1.00 48.50 375 LEU A O 1
ATOM 2839 N N . GLY A 1 376 ? -60.926 10.331 -6.109 1.00 45.00 376 GLY A N 1
ATOM 2840 C CA . GLY A 1 376 ? -61.152 9.745 -4.787 1.00 45.00 376 GLY A CA 1
ATOM 2841 C C . GLY A 1 376 ? -62.064 10.560 -3.865 1.00 45.00 376 GLY A C 1
ATOM 2842 O O . GLY A 1 376 ? -61.822 10.606 -2.661 1.00 45.00 376 GLY A O 1
ATOM 2843 N N . SER A 1 377 ? -63.126 11.178 -4.390 1.00 40.38 377 SER A N 1
ATOM 2844 C CA . SER A 1 377 ? -64.227 11.690 -3.565 1.00 40.38 377 SER A CA 1
ATOM 2845 C C . SER A 1 377 ? -65.568 11.156 -4.065 1.00 40.38 377 SER A C 1
ATOM 2847 O O . SER A 1 377 ? -66.334 11.788 -4.788 1.00 40.38 377 SER A O 1
ATOM 2849 N N . ALA A 1 378 ? -65.865 9.928 -3.648 1.00 37.00 378 ALA A N 1
ATOM 2850 C CA . ALA A 1 378 ? -67.195 9.362 -3.754 1.00 37.00 378 ALA A CA 1
ATOM 2851 C C . ALA A 1 378 ? -68.180 10.175 -2.897 1.00 37.00 378 ALA A C 1
ATOM 2853 O O . ALA A 1 378 ? -68.241 9.993 -1.684 1.00 37.00 378 ALA A O 1
ATOM 2854 N N . HIS A 1 379 ? -68.995 11.0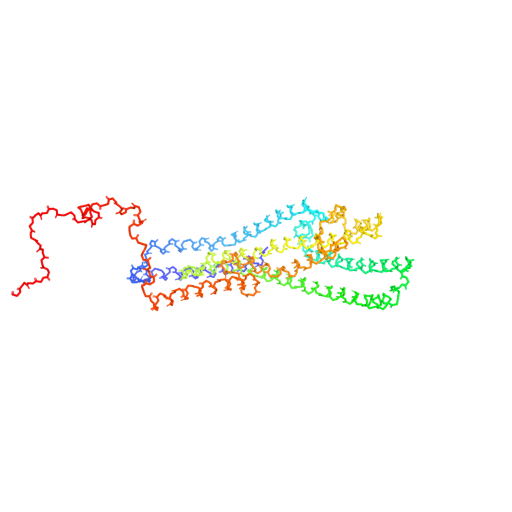24 -3.524 1.00 40.97 379 HIS A N 1
ATOM 2855 C CA . HIS A 1 379 ? -70.369 11.228 -3.070 1.00 40.97 379 HIS A CA 1
ATOM 2856 C C . HIS A 1 379 ? -71.260 11.750 -4.201 1.00 40.97 379 HIS A C 1
ATOM 2858 O O . HIS A 1 379 ? -71.478 12.947 -4.368 1.00 40.97 379 HIS A O 1
ATOM 2864 N N . ASN A 1 380 ? -71.821 10.798 -4.951 1.00 37.62 380 ASN A N 1
ATOM 2865 C CA . ASN A 1 380 ? -73.122 10.941 -5.594 1.00 37.62 380 ASN A CA 1
ATOM 2866 C C . ASN A 1 380 ? -74.183 11.129 -4.506 1.00 37.62 380 ASN A C 1
ATOM 2868 O O . ASN A 1 380 ? -74.825 10.168 -4.096 1.00 37.62 380 ASN A O 1
ATOM 2872 N N . TRP A 1 381 ? -74.354 12.356 -4.028 1.00 35.19 381 TRP A N 1
ATOM 2873 C CA . TRP A 1 381 ? -75.639 12.805 -3.512 1.00 35.19 381 TRP A CA 1
ATOM 2874 C C . TRP A 1 381 ? -76.033 14.001 -4.355 1.00 35.19 381 TRP A C 1
ATOM 2876 O O . TRP A 1 381 ? -75.415 15.064 -4.288 1.00 35.19 381 TRP A O 1
ATOM 2886 N N . GLY A 1 382 ? -77.051 13.810 -5.194 1.00 46.56 382 GLY A N 1
ATOM 2887 C CA . GLY A 1 382 ? -77.795 14.942 -5.709 1.00 46.56 382 GLY A CA 1
ATOM 2888 C C . GLY A 1 382 ? -78.239 15.767 -4.511 1.00 46.56 382 GLY A C 1
ATOM 2889 O O . GLY A 1 382 ? -78.960 15.240 -3.676 1.00 46.56 382 GLY A O 1
ATOM 2890 N N . LEU A 1 383 ? -77.704 16.985 -4.392 1.00 37.09 383 LEU A N 1
ATOM 2891 C CA . LEU A 1 383 ? -78.223 18.158 -3.684 1.00 37.09 383 LEU A CA 1
ATOM 2892 C C . LEU A 1 383 ? -77.127 19.248 -3.672 1.00 37.09 383 LEU A C 1
ATOM 2894 O O . LEU A 1 383 ? -76.076 19.086 -3.066 1.00 37.09 383 LEU A O 1
ATOM 2898 N N . GLN A 1 384 ? -77.431 20.352 -4.364 1.00 42.47 384 GLN A N 1
ATOM 2899 C CA . GLN A 1 384 ? -76.914 21.727 -4.239 1.00 42.47 384 GLN A CA 1
ATOM 2900 C C . GLN A 1 384 ? -75.387 21.985 -4.254 1.00 42.47 384 GLN A C 1
ATOM 2902 O O . GLN A 1 384 ? -74.620 21.554 -3.397 1.00 42.47 384 GLN A O 1
ATOM 2907 N N . LYS A 1 385 ? -74.955 22.833 -5.204 1.00 43.91 385 LYS A N 1
ATOM 2908 C CA . LYS A 1 385 ? -73.608 23.428 -5.248 1.00 43.91 385 LYS A CA 1
ATOM 2909 C C . LYS A 1 385 ? -73.302 24.111 -3.907 1.00 43.91 385 LYS A C 1
ATOM 2911 O O . LYS A 1 385 ? -73.955 25.094 -3.568 1.00 43.91 385 LYS A O 1
ATOM 2916 N N . ARG A 1 386 ? -72.278 23.654 -3.176 1.00 43.22 386 ARG A N 1
ATOM 2917 C CA . ARG A 1 386 ? -71.708 24.434 -2.065 1.00 43.22 386 ARG A CA 1
ATOM 2918 C C . ARG A 1 386 ? -71.012 25.669 -2.632 1.00 43.22 386 ARG A C 1
ATOM 2920 O O . ARG A 1 386 ? -69.915 25.575 -3.177 1.00 43.22 386 ARG A O 1
ATOM 2927 N N . THR A 1 387 ? -71.646 26.827 -2.505 1.00 51.88 387 THR A N 1
ATOM 2928 C CA . THR A 1 387 ? -70.994 28.125 -2.678 1.00 51.88 387 THR A CA 1
ATOM 2929 C C . THR A 1 387 ? -70.204 28.443 -1.410 1.00 51.88 387 THR A C 1
ATOM 2931 O O . THR A 1 387 ? -70.774 28.534 -0.327 1.00 51.88 387 THR A O 1
ATOM 2934 N N . TRP A 1 388 ? -68.889 28.622 -1.527 1.00 49.25 388 TRP A N 1
ATOM 2935 C CA . TRP A 1 388 ? -68.001 29.003 -0.417 1.00 49.25 388 TRP A CA 1
ATOM 2936 C C . TRP A 1 388 ? -68.013 30.521 -0.126 1.00 49.25 388 TRP A C 1
ATOM 2938 O O . TRP A 1 388 ? -66.996 31.106 0.226 1.00 49.25 388 TRP A O 1
ATOM 2948 N N . SER A 1 389 ? -69.170 31.170 -0.290 1.00 54.41 389 SER A N 1
ATOM 2949 C CA . SER A 1 389 ? -69.429 32.560 0.113 1.00 54.41 389 SER A CA 1
ATOM 2950 C C . SER A 1 389 ? -70.946 32.813 0.138 1.00 54.41 389 SER A C 1
ATOM 2952 O O . SER A 1 389 ? -71.632 32.312 -0.761 1.00 54.41 389 SER A O 1
ATOM 2954 N N . PRO A 1 390 ? -71.498 33.546 1.126 1.00 41.88 390 PRO A N 1
ATOM 2955 C CA . PRO A 1 390 ? -72.914 33.905 1.135 1.00 41.88 390 PRO A CA 1
ATOM 2956 C C . PRO A 1 390 ? -73.231 34.925 0.020 1.00 41.88 390 PRO A C 1
ATOM 2958 O O . PRO A 1 390 ? -72.427 35.831 -0.219 1.00 41.88 390 PRO A O 1
ATOM 2961 N N . PRO A 1 391 ? -74.374 34.805 -0.682 1.00 52.00 391 PRO A N 1
ATOM 2962 C CA . PRO A 1 391 ? -74.812 35.822 -1.631 1.00 52.00 391 PRO A CA 1
ATOM 2963 C C . PRO A 1 391 ? -75.223 37.098 -0.882 1.00 52.00 391 PRO A C 1
ATOM 2965 O O . PRO A 1 391 ? -75.768 37.022 0.219 1.00 52.00 391 PRO A O 1
ATOM 2968 N N . LYS A 1 392 ? -74.925 38.257 -1.473 1.00 42.66 392 LYS A N 1
ATOM 2969 C CA . LYS A 1 392 ? -75.461 39.548 -1.028 1.00 42.66 392 LYS A CA 1
ATOM 2970 C C . LYS A 1 392 ? -76.937 39.676 -1.369 1.00 42.66 392 LYS A C 1
ATOM 2972 O O . LYS A 1 392 ? -77.319 39.145 -2.438 1.00 42.66 392 LYS A O 1
#

Secondary structure (DSSP, 8-state):
-HHHHHHHHHHHHHHHHHHHHHHHHHHHHHHTT-EEETTEE--HHHHHHHHHHHHHHHHHHHHHHHHHHHHHHHHHHHHHHHHHTT-SSS-HHHHHHHHTSTTTTSHHHHHHHHHHHHHHHHHHHHHHHHHHHHHHHHHTT-GGGHHHHHHHHHHHHHHHHHHHHHHHHHHHHHHHHHHHHHHHHHHHHHHHHHTHHHHHHGGGT-TTSSHHHHHHHHHHHHTHHHHHHHHHHHHHHHHHHHHHHHHHTT--STHHHHHHHHHSTTT-----PPPP--TTT-TT-HHHHHHHHHHHHHHHHHHHHHHHHHHHHTS-SPBTBHHHHHHHHHHHHHHHHHHHHHHHHHH-GGG-----GGG-GGGTT--TTTHHHHTT-----------SS---

Sequence (392 aa):
MGVVQDWWITIRNLTYGFVVLVALYYSFLIMFRMKISPQAVISIESAIPKLVIAVLLITFSYAIAGFAVDLMYVITGIFAYTIGATSQGFYGTAIWSLFVGTLGGFGWTVYVVAYIIMTIVAIVFALISFIFSSLTNLLAGVVLGAAIGGVLMAILSTMLPIIGTALLLLVLFYIFKTTAVLIKAVVGIFLAVIFAPLQILLGLFSQGSGFGPWLKGLIANLAVFPVILVLLILAINFMAQSVNVSTATYVQNSMFTDVWKTLLPGLINFSNKGVWVPPLLGDGWGGLIFMGASLYILFMIPKATEIAKGIVSGKGIPEGTAIGEATAFAGGMMAQNFGNKLSSLAEDPTKIRLPNLSRIPLLRNIKPEDIGSLLGSAHNWGLQKRTWSPPK

Radius of gyration: 34.57 Å; chains: 1; bounding box: 109×58×83 Å